Protein AF-A0A651H819-F1 (afdb_monomer)

pLDDT: mean 80.49, std 23.59, range [25.03, 98.69]

Radius of gyration: 35.38 Å; Cα contacts (8 Å, |Δi|>4): 614; chains: 1; bounding box: 103×75×100 Å

Nearest PDB structures (foldseek):
  8jbc-assembly1_A  TM=4.304E-01  e=4.171E-05  Thermus thermophilus HB8
  8t64-assembly2_D  TM=6.155E-01  e=6.155E-04  Nitrosococcus halophilus Nc 4
  8t64-assembly1_B  TM=6.131E-01  e=7.779E-04  Nitrosococcus halophilus Nc 4
  8t64-assembly2_C  TM=6.071E-01  e=2.230E-03  Nitrosococcus halophilus Nc 4
  7pax-assembly1_B-2  TM=3.203E-01  e=2.650E+00  Homo sapiens

Secondary structure (DSSP, 8-state):
--------------PPPPPP------------------------------------PPP----------PPPEEEEEEE--S-THHHHHHHHHHHTSSS----SEEEEEE-HHHHHHHHIIIIIS-HHHHHHHHHHHHH-S--TTT-B--SSTTTEEEPB-TTSSSB-S---SHHHHHHHHHHHHHHHHHHHT-TTEEEEEE--SS-HHHHHHHHHHHHHH--TT-EEEEEEE-TTGGG-TT--STT-SS-EE-TTT--EE-GGG--EEEEEPP---GGGTSHHHHTS----HHHHHHHHHHHHHHHHS---EEEEGGGTEEEETTEEE---HHHHHHHHHHHHHHHTT---BS-GGGS-TTHHHHHHHTT--SS---TTHHHHHTSPPPPHHHHHHHHHHHHHHHHHTT--HHHHHHHS-BTTBBS----GGGEEE--PPP------

Mean predicted aligned error: 16.28 Å

Structure (mmCIF, N/CA/C/O backbone):
data_AF-A0A651H819-F1
#
_entry.id   AF-A0A651H819-F1
#
loop_
_atom_site.group_PDB
_atom_site.id
_atom_site.type_symbol
_atom_site.label_atom_id
_atom_site.label_alt_id
_atom_site.label_comp_id
_atom_site.label_asym_id
_atom_site.label_entity_id
_atom_site.label_seq_id
_atom_site.pdbx_PDB_ins_code
_atom_site.Cartn_x
_atom_site.Cartn_y
_atom_site.Cartn_z
_atom_site.occupancy
_atom_site.B_iso_or_equiv
_atom_site.auth_seq_id
_atom_site.auth_comp_id
_atom_site.auth_asym_id
_atom_site.auth_atom_id
_atom_site.pdbx_PDB_model_num
ATOM 1 N N . MET A 1 1 ? 33.967 -21.680 17.454 1.00 32.38 1 MET A N 1
ATOM 2 C CA . MET A 1 1 ? 34.290 -23.112 17.617 1.00 32.38 1 MET A CA 1
ATOM 3 C C . MET A 1 1 ? 33.078 -23.915 17.181 1.00 32.38 1 MET A C 1
ATOM 5 O O . MET A 1 1 ? 32.036 -23.817 17.808 1.00 32.38 1 MET A O 1
ATOM 9 N N . LEU A 1 2 ? 33.221 -24.589 16.043 1.00 28.38 2 LEU A N 1
ATOM 10 C CA . LEU A 1 2 ? 32.326 -25.610 15.483 1.00 28.38 2 LEU A CA 1
ATOM 11 C C . LEU A 1 2 ? 32.526 -26.946 16.260 1.00 28.38 2 LEU A C 1
ATOM 13 O O . LEU A 1 2 ? 33.544 -27.033 16.953 1.00 28.38 2 LEU A O 1
ATOM 17 N N . PRO A 1 3 ? 31.654 -27.980 16.151 1.00 41.12 3 PRO A N 1
ATOM 18 C CA . PRO A 1 3 ? 31.474 -28.672 14.872 1.00 41.12 3 PRO A CA 1
ATOM 19 C C . PRO A 1 3 ? 30.074 -29.179 14.481 1.00 41.12 3 PRO A C 1
ATOM 21 O O . PRO A 1 3 ? 29.182 -29.421 15.288 1.00 41.12 3 PRO A O 1
ATOM 24 N N . LEU A 1 4 ? 29.990 -29.345 13.158 1.00 30.11 4 LEU A N 1
ATOM 25 C CA . LEU A 1 4 ? 29.010 -30.018 12.311 1.00 30.11 4 LEU A CA 1
ATOM 26 C C . LEU A 1 4 ? 28.945 -31.528 12.568 1.00 30.11 4 LEU A C 1
ATOM 28 O O . LEU A 1 4 ? 29.980 -32.144 12.811 1.00 30.11 4 LEU A O 1
ATOM 32 N N . LEU A 1 5 ? 27.783 -32.130 12.300 1.00 29.59 5 LEU A N 1
ATOM 33 C CA . LEU A 1 5 ? 27.678 -33.508 11.814 1.00 29.59 5 LEU A CA 1
ATOM 34 C C . LEU A 1 5 ? 26.583 -33.597 10.738 1.00 29.59 5 LEU A C 1
ATOM 36 O O . LEU A 1 5 ? 25.398 -33.419 11.005 1.00 29.59 5 LEU A O 1
ATOM 40 N N . PHE A 1 6 ? 27.029 -33.863 9.510 1.00 29.06 6 PHE A N 1
ATOM 41 C CA . PHE A 1 6 ? 26.237 -34.335 8.375 1.00 29.06 6 PHE A CA 1
ATOM 42 C C . PHE A 1 6 ? 25.884 -35.819 8.565 1.00 29.06 6 PHE A C 1
ATOM 44 O O . PHE A 1 6 ? 26.721 -36.597 9.023 1.00 29.06 6 PHE A O 1
ATOM 51 N N . SER A 1 7 ? 24.712 -36.248 8.090 1.00 29.41 7 SER A N 1
ATOM 52 C CA . SER A 1 7 ? 24.528 -37.628 7.628 1.00 29.41 7 SER A CA 1
ATOM 53 C C . SER A 1 7 ? 23.509 -37.691 6.492 1.00 29.41 7 SER A C 1
ATOM 55 O O . SER A 1 7 ? 22.324 -37.427 6.666 1.00 29.41 7 SER A O 1
ATOM 57 N N . SER A 1 8 ? 24.022 -38.028 5.314 1.00 28.53 8 SER A N 1
ATOM 58 C CA . SER A 1 8 ? 23.305 -38.453 4.120 1.00 28.53 8 SER A CA 1
ATOM 59 C C . SER A 1 8 ? 22.907 -39.926 4.234 1.00 28.53 8 SER A C 1
ATOM 61 O O . SER A 1 8 ? 23.765 -40.750 4.561 1.00 28.53 8 SER A O 1
ATOM 63 N N . ARG A 1 9 ? 21.689 -40.294 3.825 1.00 31.80 9 ARG A N 1
ATOM 64 C CA . ARG A 1 9 ? 21.447 -41.594 3.186 1.00 31.80 9 ARG A CA 1
ATOM 65 C C . ARG A 1 9 ? 20.216 -41.555 2.291 1.00 31.80 9 ARG A C 1
ATOM 67 O O . ARG A 1 9 ? 19.159 -41.063 2.661 1.00 31.80 9 ARG A O 1
ATOM 74 N N . ASP A 1 10 ? 20.456 -42.082 1.108 1.00 31.41 10 ASP A N 1
ATOM 75 C CA . ASP A 1 10 ? 19.617 -42.137 -0.071 1.00 31.41 10 ASP A CA 1
ATOM 76 C C . ASP A 1 10 ? 18.991 -43.543 -0.204 1.00 31.41 10 ASP A C 1
ATOM 78 O O . ASP A 1 10 ? 19.497 -44.497 0.397 1.00 31.41 10 ASP A O 1
ATOM 82 N N . ARG A 1 11 ? 17.997 -43.658 -1.098 1.00 31.48 11 ARG A N 1
ATOM 83 C CA . ARG A 1 11 ? 17.304 -44.858 -1.639 1.00 31.48 11 ARG A CA 1
ATOM 84 C C . ARG A 1 11 ? 15.970 -45.283 -1.010 1.00 31.48 11 ARG A C 1
ATOM 86 O O . ARG A 1 11 ? 15.906 -45.796 0.102 1.00 31.48 11 ARG A O 1
ATOM 93 N N . GLY A 1 12 ? 14.937 -45.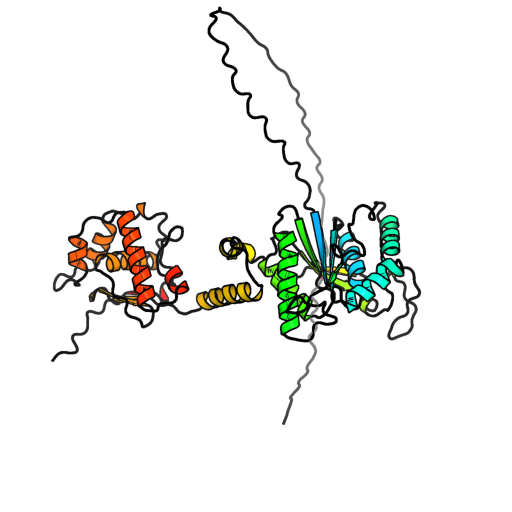261 -1.855 1.00 27.27 12 GLY A N 1
ATOM 94 C CA . GLY A 1 12 ? 13.690 -45.998 -1.649 1.00 27.27 12 GLY A CA 1
ATOM 95 C C . GLY A 1 12 ? 12.637 -45.718 -2.718 1.00 27.27 12 GLY A C 1
ATOM 96 O O . GLY A 1 12 ? 11.662 -45.031 -2.458 1.00 27.27 12 GLY A O 1
ATOM 97 N N . VAL A 1 13 ? 12.854 -46.236 -3.927 1.00 30.19 13 VAL A N 1
ATOM 98 C CA . VAL A 1 13 ? 11.908 -46.237 -5.055 1.00 30.19 13 VAL A CA 1
ATOM 99 C C . VAL A 1 13 ? 10.608 -46.950 -4.667 1.00 30.19 13 VAL A C 1
ATOM 101 O O . VAL A 1 13 ? 10.646 -48.084 -4.195 1.00 30.19 13 VAL A O 1
ATOM 104 N N . THR A 1 14 ? 9.446 -46.353 -4.943 1.00 31.27 14 THR A N 1
ATOM 105 C CA . THR A 1 14 ? 8.200 -47.118 -5.117 1.00 31.27 14 THR A CA 1
ATOM 106 C C . THR A 1 14 ? 7.342 -46.462 -6.195 1.00 31.27 14 THR A C 1
ATOM 108 O O . THR A 1 14 ? 6.811 -45.368 -6.027 1.00 31.27 14 THR A O 1
ATOM 111 N N . GLN A 1 15 ? 7.284 -47.130 -7.347 1.00 30.34 15 GLN A N 1
ATOM 112 C CA . GLN A 1 15 ? 6.434 -46.802 -8.487 1.00 30.34 15 GLN A CA 1
ATOM 113 C C . GLN A 1 15 ? 4.973 -47.141 -8.156 1.00 30.34 15 GLN A C 1
ATOM 115 O O . GLN A 1 15 ? 4.686 -48.249 -7.707 1.00 30.34 15 GLN A O 1
ATOM 120 N N . LEU A 1 16 ? 4.054 -46.210 -8.421 1.00 34.19 16 LEU A N 1
ATOM 121 C CA . LEU A 1 16 ? 2.607 -46.451 -8.447 1.00 34.19 16 LEU A CA 1
ATOM 122 C C . LEU A 1 16 ? 2.162 -46.696 -9.903 1.00 34.19 16 LEU A C 1
ATOM 124 O O . LEU A 1 16 ? 2.622 -45.968 -10.791 1.00 34.19 16 LEU A O 1
ATOM 128 N N . PRO A 1 17 ? 1.292 -47.683 -10.197 1.00 38.59 17 PRO A N 1
ATOM 129 C CA . PRO A 1 17 ? 0.867 -47.954 -11.564 1.00 38.59 17 PRO A CA 1
ATOM 130 C C . PRO A 1 17 ? -0.212 -46.973 -12.034 1.00 38.59 17 PRO A C 1
ATOM 132 O O . PRO A 1 17 ? -1.130 -46.612 -11.302 1.00 38.59 17 PRO A O 1
ATOM 135 N N . ARG A 1 18 ? -0.102 -46.599 -13.312 1.00 30.34 18 ARG A N 1
ATOM 136 C CA . ARG A 1 18 ? -1.139 -45.949 -14.118 1.00 30.34 18 ARG A CA 1
ATOM 137 C C . ARG A 1 18 ? -2.231 -46.962 -14.464 1.00 30.34 18 ARG A C 1
ATOM 139 O O . ARG A 1 18 ? -1.929 -47.947 -15.134 1.00 30.34 18 ARG A O 1
ATOM 146 N N . GLU A 1 19 ? -3.483 -46.660 -14.142 1.00 29.97 19 GLU A N 1
ATOM 147 C CA . GLU A 1 19 ? -4.634 -47.295 -14.788 1.00 29.97 19 GLU A CA 1
ATOM 148 C C . GLU A 1 19 ? -5.185 -46.397 -15.901 1.00 29.97 19 GLU A C 1
ATOM 150 O O . GLU A 1 19 ? -5.388 -45.193 -15.741 1.00 29.97 19 GLU A O 1
ATOM 155 N N . ARG A 1 20 ? -5.356 -47.012 -17.074 1.00 29.83 20 ARG A N 1
ATOM 156 C CA . ARG A 1 20 ? -5.973 -46.451 -18.272 1.00 29.83 20 ARG A CA 1
ATOM 157 C C . ARG A 1 20 ? -7.438 -46.869 -18.321 1.00 29.83 20 ARG A C 1
ATOM 159 O O . ARG A 1 20 ? -7.719 -48.055 -18.211 1.00 29.83 20 ARG A O 1
ATOM 166 N N . GLY A 1 21 ? -8.276 -45.918 -18.725 1.00 26.80 21 GLY A N 1
ATOM 167 C CA . GLY A 1 21 ? -9.415 -46.152 -19.611 1.00 26.80 21 GLY A CA 1
ATOM 168 C C . GLY A 1 21 ? -10.717 -46.568 -18.934 1.00 26.80 21 GLY A C 1
ATOM 169 O O . GLY A 1 21 ? -10.765 -47.551 -18.214 1.00 26.80 21 GLY A O 1
ATOM 170 N N . VAL A 1 22 ? -11.787 -45.832 -19.236 1.00 31.19 22 VAL A N 1
ATOM 171 C CA . VAL A 1 22 ? -12.949 -46.301 -20.013 1.00 31.19 22 VAL A CA 1
ATOM 172 C C . VAL A 1 22 ? -13.935 -45.124 -20.108 1.00 31.19 22 VAL A C 1
ATOM 174 O O . VAL A 1 22 ? -14.414 -44.615 -19.100 1.00 31.19 22 VAL A O 1
ATOM 177 N N . ALA A 1 23 ? -14.230 -44.692 -21.335 1.00 31.88 23 ALA A N 1
ATOM 178 C CA . ALA A 1 23 ? -15.478 -44.016 -21.691 1.00 31.88 23 ALA A CA 1
ATOM 179 C C . ALA A 1 23 ? -16.391 -45.058 -22.360 1.00 31.88 23 ALA A C 1
ATOM 181 O O . ALA A 1 23 ? -15.873 -46.001 -22.969 1.00 31.88 23 ALA A O 1
ATOM 182 N N . PRO A 1 24 ? -17.723 -44.894 -22.298 1.00 42.09 24 PRO A N 1
ATOM 183 C CA . PRO A 1 24 ? -18.402 -44.601 -23.563 1.00 42.09 24 PRO A CA 1
ATOM 184 C C . PRO A 1 24 ? -19.625 -43.659 -23.476 1.00 42.09 24 PRO A C 1
ATOM 186 O O . PRO A 1 24 ? -20.383 -43.652 -22.515 1.00 42.09 24 PRO A O 1
ATOM 189 N N . HIS A 1 25 ? -19.776 -42.891 -24.561 1.00 30.50 25 HIS A N 1
ATOM 190 C CA . HIS A 1 25 ? -20.984 -42.466 -25.292 1.00 30.50 25 HIS A CA 1
ATOM 191 C C . HIS A 1 25 ? -22.391 -42.493 -24.653 1.00 30.50 25 HIS A C 1
ATOM 193 O O . HIS A 1 25 ? -22.913 -43.559 -24.355 1.00 30.50 25 HIS A O 1
ATOM 199 N N . SER A 1 26 ? -23.083 -41.343 -24.737 1.00 29.62 26 SER A N 1
ATOM 200 C CA . SER A 1 26 ? -24.370 -41.139 -25.462 1.00 29.62 26 SER A CA 1
ATOM 201 C C . SER A 1 26 ? -24.795 -39.660 -25.320 1.00 29.62 26 SER A C 1
ATOM 203 O O . SER A 1 26 ? -24.967 -39.188 -24.205 1.00 29.62 26 SER A O 1
ATOM 205 N N . SER A 1 27 ? -24.743 -38.817 -26.361 1.00 27.77 27 SER A N 1
ATOM 206 C CA . SER A 1 27 ? -25.831 -38.564 -27.334 1.00 27.77 27 SER A CA 1
ATOM 207 C C . SER A 1 27 ? -27.167 -38.190 -26.682 1.00 27.77 27 SER A C 1
ATOM 209 O O . SER A 1 27 ? -27.796 -39.078 -26.136 1.00 27.77 27 SER A O 1
ATOM 211 N N . PHE A 1 28 ? -27.591 -36.921 -26.768 1.00 26.47 28 PHE A N 1
ATOM 212 C CA . PHE A 1 28 ? -28.952 -36.482 -27.142 1.00 26.47 28 PHE A CA 1
ATOM 213 C C . PHE A 1 28 ? -29.019 -34.940 -27.151 1.00 26.47 28 PHE A C 1
ATOM 215 O O . PHE A 1 28 ? -28.706 -34.281 -26.164 1.00 26.47 28 PHE A O 1
ATOM 222 N N . GLU A 1 29 ? -29.408 -34.386 -28.298 1.00 32.56 29 GLU A N 1
ATOM 223 C CA . GLU A 1 29 ? -29.641 -32.958 -28.569 1.00 32.56 29 GLU A CA 1
ATOM 224 C C . GLU A 1 29 ? -31.179 -32.694 -28.678 1.00 32.56 29 GLU A C 1
ATOM 226 O O . GLU A 1 29 ? -31.954 -33.626 -28.445 1.00 32.56 29 GLU A O 1
ATOM 231 N N . PRO A 1 30 ? -31.689 -31.467 -28.925 1.00 38.88 30 PRO A N 1
ATOM 232 C CA . PRO A 1 30 ? -32.539 -30.741 -27.982 1.00 38.88 30 PRO A CA 1
ATOM 233 C C . PRO A 1 30 ? -34.008 -30.578 -28.429 1.00 38.88 30 PRO A C 1
ATOM 235 O O . PRO A 1 30 ? -34.351 -30.703 -29.603 1.00 38.88 30 PRO A O 1
ATOM 238 N N . PHE A 1 31 ? -34.888 -30.200 -27.494 1.00 27.78 31 PHE A N 1
ATOM 239 C CA . PHE A 1 31 ? -36.267 -29.793 -27.796 1.00 27.78 31 PHE A CA 1
ATOM 240 C C . PHE A 1 31 ? -36.420 -28.267 -27.801 1.00 27.78 31 PHE A C 1
ATOM 242 O O . PHE A 1 31 ? -36.298 -27.600 -26.775 1.00 27.78 31 PHE A O 1
ATOM 249 N N . SER A 1 32 ? -36.748 -27.726 -28.975 1.00 27.88 32 SER A N 1
ATOM 250 C CA . SER A 1 32 ? -37.273 -26.374 -29.170 1.00 27.88 32 SER A CA 1
ATOM 251 C C . SER A 1 32 ? -38.791 -26.343 -28.963 1.00 27.88 32 SER A C 1
ATOM 253 O O . SER A 1 32 ? -39.485 -27.223 -29.474 1.00 27.88 32 SER A O 1
ATOM 255 N N . SER A 1 33 ? -39.341 -25.280 -28.369 1.00 28.80 33 SER A N 1
ATOM 256 C CA . SER A 1 33 ? -40.732 -24.901 -28.647 1.00 28.80 33 SER A CA 1
ATOM 257 C C . SER A 1 33 ? -40.937 -23.387 -28.622 1.00 28.80 33 SER A C 1
ATOM 259 O O . SER A 1 33 ? -40.894 -22.732 -27.583 1.00 28.80 33 SER A O 1
ATOM 261 N N . THR A 1 34 ? -41.202 -22.850 -29.805 1.00 30.03 34 THR A N 1
ATOM 262 C CA . THR A 1 34 ? -41.822 -21.553 -30.075 1.00 30.03 34 THR A CA 1
ATOM 263 C C . THR A 1 34 ? -43.312 -21.555 -29.726 1.00 30.03 34 THR A C 1
ATOM 265 O O . THR A 1 34 ? -44.004 -22.506 -30.080 1.00 30.03 34 THR A O 1
ATOM 268 N N . ALA A 1 35 ? -43.852 -20.445 -29.209 1.00 31.00 35 ALA A N 1
ATOM 269 C CA . ALA A 1 35 ? -45.269 -20.101 -29.384 1.00 31.00 35 ALA A CA 1
ATOM 270 C C . ALA A 1 35 ? -45.510 -18.586 -29.279 1.00 31.00 35 ALA A C 1
ATOM 272 O O . ALA A 1 35 ? -44.967 -17.889 -28.427 1.00 31.00 35 ALA A O 1
ATOM 273 N N . ARG A 1 36 ? -46.323 -18.090 -30.214 1.00 28.81 36 ARG A N 1
ATOM 274 C CA . ARG A 1 36 ? -46.641 -16.691 -30.516 1.00 28.81 36 ARG A CA 1
ATOM 275 C C . ARG A 1 36 ? -47.855 -16.176 -29.725 1.00 28.81 36 ARG A C 1
ATOM 277 O O . ARG A 1 36 ? -48.807 -16.905 -29.489 1.00 28.81 36 ARG A O 1
ATOM 284 N N . ARG A 1 37 ? -47.817 -14.859 -29.474 1.00 29.39 37 ARG A N 1
ATOM 285 C CA . ARG A 1 37 ? -48.894 -13.836 -29.417 1.00 29.39 37 ARG A CA 1
ATOM 286 C C . ARG A 1 37 ? -50.332 -14.269 -29.774 1.00 29.39 37 ARG A C 1
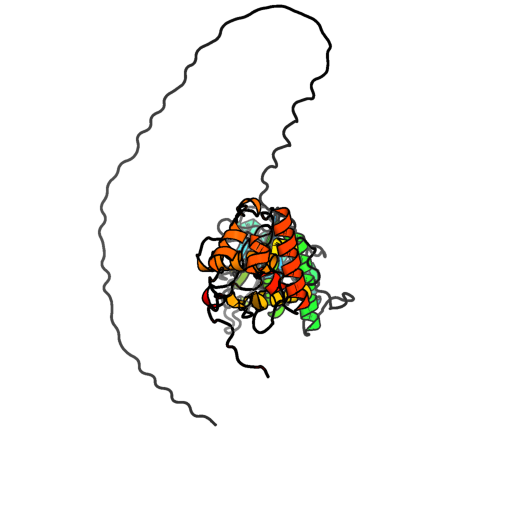ATOM 288 O O . ARG A 1 37 ? -50.524 -14.835 -30.846 1.00 29.39 37 ARG A O 1
ATOM 295 N N . ARG A 1 38 ? -51.327 -13.682 -29.077 1.00 30.48 38 ARG A N 1
ATOM 296 C CA . ARG A 1 38 ? -52.287 -12.677 -29.623 1.00 30.48 38 ARG A CA 1
ATOM 297 C C . ARG A 1 38 ? -53.203 -12.036 -28.533 1.00 30.48 38 ARG A C 1
ATOM 299 O O . ARG A 1 38 ? -53.246 -12.562 -27.429 1.00 30.48 38 ARG A O 1
ATOM 306 N N . PRO A 1 39 ? -53.867 -10.886 -28.822 1.00 52.97 39 PRO A N 1
ATOM 307 C CA . PRO A 1 39 ? -54.363 -9.885 -27.852 1.00 52.97 39 PRO A CA 1
ATOM 308 C C . PRO A 1 39 ? -55.905 -9.733 -27.814 1.00 52.97 39 PRO A C 1
ATOM 310 O O . PRO A 1 39 ? -56.582 -10.344 -28.638 1.00 52.97 39 PRO A O 1
ATOM 313 N N . ARG A 1 40 ? -56.457 -8.844 -26.955 1.00 27.25 40 ARG A N 1
ATOM 314 C CA . ARG A 1 40 ? -57.815 -8.256 -27.122 1.00 27.25 40 ARG A CA 1
ATOM 315 C C . ARG A 1 40 ? -58.092 -6.952 -26.321 1.00 27.25 40 ARG A C 1
ATOM 317 O O . ARG A 1 40 ? -58.134 -6.948 -25.101 1.00 27.25 40 ARG A O 1
ATOM 324 N N . THR A 1 41 ? -58.219 -5.861 -27.085 1.00 27.22 41 THR A N 1
ATOM 325 C CA . THR A 1 41 ? -59.176 -4.716 -27.109 1.00 27.22 41 THR A CA 1
ATOM 326 C C . THR A 1 41 ? -60.141 -4.346 -25.949 1.00 27.22 41 THR A C 1
ATOM 328 O O . THR A 1 41 ? -61.019 -5.131 -25.614 1.00 27.22 41 THR A O 1
ATOM 331 N N . SER A 1 42 ? -60.032 -3.069 -25.514 1.00 28.89 42 SER A N 1
ATOM 332 C CA . SER A 1 42 ? -61.009 -1.933 -25.411 1.00 28.89 42 SER A CA 1
ATOM 333 C C . SER A 1 42 ? -62.438 -2.072 -24.842 1.00 28.89 42 SER A C 1
ATOM 335 O O . SER A 1 42 ? -63.147 -2.970 -25.281 1.00 28.89 42 SER A O 1
ATOM 337 N N . ILE A 1 43 ? -62.923 -1.039 -24.102 1.00 30.08 43 ILE A N 1
ATOM 338 C CA . ILE A 1 43 ? -64.062 -0.129 -24.468 1.00 30.08 43 ILE A CA 1
ATOM 339 C C . ILE A 1 43 ? -64.510 0.855 -23.334 1.00 30.08 43 ILE A C 1
ATOM 341 O O . ILE A 1 43 ? -64.629 0.446 -22.188 1.00 30.08 43 ILE A O 1
ATOM 345 N N . CYS A 1 44 ? -64.820 2.110 -23.749 1.00 25.03 44 CYS A N 1
ATOM 346 C CA . CYS A 1 44 ? -65.734 3.183 -23.240 1.00 25.03 44 CYS A CA 1
ATOM 347 C C . CYS A 1 44 ? -65.580 3.858 -21.848 1.00 25.03 44 CYS A C 1
ATOM 349 O O . CYS A 1 44 ? -65.089 3.244 -20.918 1.00 25.03 44 CYS A O 1
ATOM 351 N N . SER A 1 45 ? -66.130 5.057 -21.549 1.00 27.08 45 SER A N 1
ATOM 352 C CA . SER A 1 45 ? -66.345 6.372 -22.218 1.00 27.08 45 SER A CA 1
ATOM 353 C C . SER A 1 45 ? -67.176 7.298 -21.277 1.00 27.08 45 SER A C 1
ATOM 355 O O . SER A 1 45 ? -68.045 6.770 -20.595 1.00 27.08 45 SER A O 1
ATOM 357 N N . HIS A 1 46 ? -66.994 8.632 -21.372 1.00 26.94 46 HIS A N 1
ATOM 358 C CA . HIS A 1 46 ? -67.878 9.768 -20.966 1.00 26.94 46 HIS A CA 1
ATOM 359 C C . HIS A 1 46 ? -68.097 10.128 -19.469 1.00 26.94 46 HIS A C 1
ATOM 361 O O . HIS A 1 46 ? -68.664 9.337 -18.729 1.00 26.94 46 HIS A O 1
ATOM 367 N N . PHE A 1 47 ? -67.766 11.369 -19.045 1.00 28.28 47 PHE A N 1
ATOM 368 C CA . PHE A 1 47 ? -68.701 12.520 -18.905 1.00 28.28 47 PHE A CA 1
ATOM 369 C C . PHE A 1 47 ? -68.017 13.799 -18.337 1.00 28.28 47 PHE A C 1
ATOM 371 O O . PHE A 1 47 ? -67.250 13.733 -17.385 1.00 28.28 47 PHE A O 1
ATOM 378 N N . GLU A 1 48 ? -68.343 14.929 -18.976 1.00 28.17 48 GLU A N 1
ATOM 379 C CA 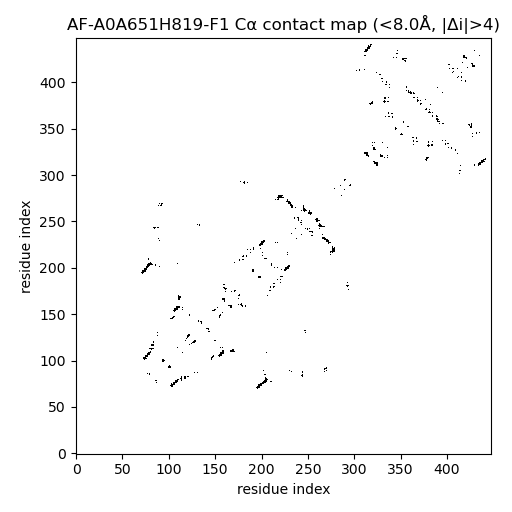. GLU A 1 48 ? -68.463 16.343 -18.549 1.00 28.17 48 GLU A CA 1
ATOM 380 C C . GLU A 1 48 ? -67.447 17.151 -17.712 1.00 28.17 48 GLU A C 1
ATOM 382 O O . GLU A 1 48 ? -66.681 16.708 -16.867 1.00 28.17 48 GLU A O 1
ATOM 387 N N . SER A 1 49 ? -67.515 18.443 -18.034 1.00 28.80 49 SER A N 1
ATOM 388 C CA . SER A 1 49 ? -66.647 19.574 -17.753 1.00 28.80 49 SER A CA 1
ATOM 389 C C . SER A 1 49 ? -66.951 20.324 -16.453 1.00 28.80 49 SER A C 1
ATOM 391 O O . SER A 1 49 ? -68.096 20.695 -16.209 1.00 28.80 49 SER A O 1
ATOM 393 N N . ALA A 1 50 ? -65.901 20.747 -15.745 1.00 30.81 50 ALA A N 1
ATOM 394 C CA . ALA A 1 50 ? -65.914 21.945 -14.904 1.00 30.81 50 ALA A CA 1
ATOM 395 C C . ALA A 1 50 ? -64.529 22.621 -14.944 1.00 30.81 50 ALA A C 1
ATOM 397 O O . ALA A 1 50 ? -63.507 22.003 -14.653 1.00 30.81 50 ALA A O 1
ATOM 398 N N . ARG A 1 51 ? -64.488 23.893 -15.359 1.00 31.78 51 ARG A N 1
ATOM 399 C CA . ARG A 1 51 ? -63.285 24.743 -15.392 1.00 31.78 51 ARG A CA 1
ATOM 400 C C . ARG A 1 51 ? -62.959 25.240 -13.986 1.00 31.78 51 ARG A C 1
ATOM 402 O O . ARG A 1 51 ? -63.732 26.041 -13.474 1.00 31.78 51 ARG A O 1
ATOM 409 N N . VAL A 1 52 ? -61.798 24.891 -13.426 1.00 28.75 52 VAL A N 1
ATOM 410 C CA . VAL A 1 52 ? -61.210 25.590 -12.266 1.00 28.75 52 VAL A CA 1
ATOM 411 C C . VAL A 1 52 ? -59.672 25.498 -12.332 1.00 28.75 52 VAL A C 1
ATOM 413 O O . VAL A 1 52 ? -59.114 24.412 -12.285 1.00 28.75 52 VAL A O 1
ATOM 416 N N . PHE A 1 53 ? -59.027 26.661 -12.481 1.00 27.66 53 PHE A N 1
ATOM 417 C CA . PHE A 1 53 ? -57.615 27.005 -12.228 1.00 27.66 53 PHE A CA 1
ATOM 418 C C . PHE A 1 53 ? -56.490 26.067 -12.723 1.00 27.66 53 PHE A C 1
ATOM 420 O O . PHE A 1 53 ? -56.150 25.056 -12.118 1.00 27.66 53 PHE A O 1
ATOM 427 N N . SER A 1 54 ? -55.792 26.519 -13.772 1.00 28.05 54 SER A N 1
ATOM 428 C CA . SER A 1 54 ? -54.484 26.000 -14.189 1.00 28.05 54 SER A CA 1
ATOM 429 C C . SER A 1 54 ? -53.408 26.349 -13.153 1.00 28.05 54 SER A C 1
ATOM 431 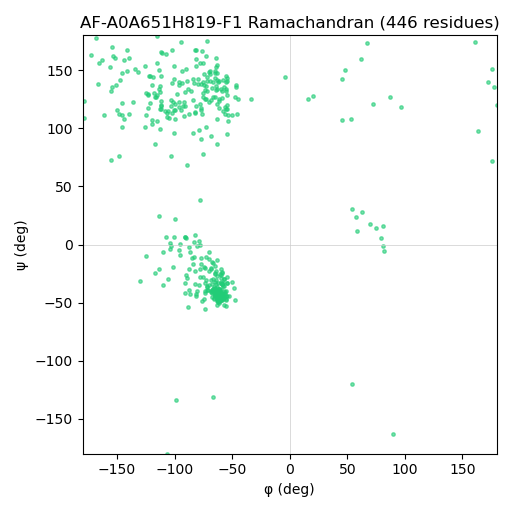O O . SER A 1 54 ? -52.789 27.409 -13.229 1.00 28.05 54 SER A O 1
ATOM 433 N N . PHE A 1 55 ? -53.150 25.437 -12.218 1.00 29.78 55 PHE A N 1
ATOM 434 C CA . PHE A 1 55 ? -51.858 25.332 -11.544 1.00 29.78 55 PHE A CA 1
ATOM 435 C C . PHE A 1 55 ? -51.021 24.291 -12.288 1.00 29.78 55 PHE A C 1
ATOM 437 O O . PHE A 1 55 ? -51.389 23.119 -12.367 1.00 29.78 55 PHE A O 1
ATOM 444 N N . ALA A 1 56 ? -49.908 24.731 -12.874 1.00 33.19 56 ALA A N 1
ATOM 445 C CA . ALA A 1 56 ? -48.941 23.850 -13.506 1.00 33.19 56 ALA A CA 1
ATOM 446 C C . ALA A 1 56 ? -48.428 22.835 -12.473 1.00 33.19 56 ALA A C 1
ATOM 448 O O . ALA A 1 56 ? -47.784 23.206 -11.492 1.00 33.19 56 ALA A O 1
ATOM 449 N N . MET A 1 57 ? -48.724 21.553 -12.689 1.00 31.95 57 MET A N 1
ATOM 450 C CA . MET A 1 57 ? -48.088 20.485 -11.927 1.00 31.95 57 MET A CA 1
ATOM 451 C C . MET A 1 57 ? -46.584 20.497 -12.231 1.00 31.95 57 MET A C 1
ATOM 453 O O . MET A 1 57 ? -46.214 20.574 -13.408 1.00 31.95 57 MET A O 1
ATOM 457 N N . PRO A 1 58 ? -45.704 20.404 -11.219 1.00 36.28 58 PRO A N 1
ATOM 458 C CA . PRO A 1 58 ? -44.281 20.265 -11.465 1.00 36.28 58 PRO A CA 1
ATOM 459 C C . PRO A 1 58 ? -44.054 19.005 -12.299 1.00 36.28 58 PRO A C 1
ATOM 461 O O . PRO A 1 58 ? -44.518 17.912 -11.965 1.00 36.28 58 PRO A O 1
ATOM 464 N N . SER A 1 59 ? -43.358 19.181 -13.420 1.00 35.59 59 SER A N 1
ATOM 465 C CA . SER A 1 59 ? -42.899 18.093 -14.270 1.00 35.59 59 SER A CA 1
ATOM 466 C C . SER A 1 59 ? -42.245 17.018 -13.407 1.00 35.59 59 SER A C 1
ATOM 468 O O . SER A 1 59 ? -41.332 17.319 -12.634 1.00 35.59 59 SER A O 1
ATOM 470 N N . LYS A 1 60 ? -42.715 15.776 -13.567 1.00 34.50 60 LYS A N 1
ATOM 471 C CA . LYS A 1 60 ? -42.080 14.544 -13.080 1.00 34.50 60 LYS A CA 1
ATOM 472 C C . LYS A 1 60 ? -40.555 14.726 -13.133 1.00 34.50 60 LYS A C 1
ATOM 474 O O . LYS A 1 60 ? -40.074 15.091 -14.212 1.00 34.50 60 LYS A O 1
ATOM 479 N N . PRO A 1 61 ? -39.797 14.533 -12.035 1.00 34.72 61 PRO A N 1
ATOM 480 C CA . PRO A 1 61 ? -38.356 14.714 -12.079 1.00 34.72 61 PRO A CA 1
ATOM 481 C C . PRO A 1 61 ? -37.819 13.824 -13.192 1.00 34.72 61 PRO A C 1
ATOM 483 O O . PRO A 1 61 ? -37.999 12.604 -13.185 1.00 34.72 61 PRO A O 1
ATOM 486 N N . ARG A 1 62 ? -37.248 14.476 -14.205 1.00 32.25 62 ARG A N 1
ATOM 487 C CA . ARG A 1 62 ? -36.540 13.833 -15.301 1.00 32.25 62 ARG A CA 1
ATOM 488 C C . ARG A 1 62 ? -35.501 12.948 -14.632 1.00 32.25 62 ARG A C 1
ATOM 490 O O . ARG A 1 62 ? -34.619 13.472 -13.954 1.00 32.25 62 ARG A O 1
ATOM 497 N N . ALA A 1 63 ? -35.688 11.631 -14.736 1.00 36.09 63 ALA A N 1
ATOM 498 C CA . ALA A 1 63 ? -34.757 10.658 -14.191 1.00 36.09 63 ALA A CA 1
ATOM 499 C C . ALA A 1 63 ? -33.347 11.109 -14.574 1.00 36.09 63 ALA A C 1
ATOM 501 O O . ALA A 1 63 ? -33.095 11.415 -15.747 1.00 36.09 63 ALA A O 1
ATOM 502 N N . ALA A 1 64 ? -32.490 11.253 -13.560 1.00 36.75 64 ALA A N 1
ATOM 503 C CA . ALA A 1 64 ? -31.096 11.601 -13.752 1.00 36.75 64 ALA A CA 1
ATOM 504 C C . ALA A 1 64 ? -30.537 10.702 -14.864 1.00 36.75 64 ALA A C 1
ATOM 506 O O . ALA A 1 64 ? -30.867 9.511 -14.884 1.00 36.75 64 ALA A O 1
ATOM 507 N N . PRO A 1 65 ? -29.774 11.254 -15.823 1.00 37.12 65 PRO A N 1
ATOM 508 C CA . PRO A 1 65 ? -29.251 10.459 -16.918 1.00 37.12 65 PRO A CA 1
ATOM 509 C C . PRO A 1 65 ? -28.498 9.284 -16.306 1.00 37.12 65 PRO A C 1
ATOM 511 O O . PRO A 1 65 ? -27.589 9.485 -15.504 1.00 37.12 65 PRO A O 1
ATOM 514 N N . HIS A 1 66 ? -28.945 8.070 -16.630 1.00 38.28 66 HIS A N 1
ATOM 515 C CA . HIS A 1 66 ? -28.286 6.836 -16.242 1.00 38.28 66 HIS A CA 1
ATOM 516 C C . HIS A 1 66 ? -26.786 6.998 -16.510 1.00 38.28 66 HIS A C 1
ATOM 518 O O . HIS A 1 66 ? -26.381 7.157 -17.665 1.00 38.28 66 HIS A O 1
ATOM 524 N N . LEU A 1 67 ? -25.985 7.030 -15.440 1.00 42.09 67 LEU A N 1
ATOM 525 C CA . LEU A 1 67 ? -24.534 6.920 -15.515 1.00 42.09 67 LEU A CA 1
ATOM 526 C C . LEU A 1 67 ? -24.264 5.645 -16.309 1.00 42.09 67 LEU A C 1
ATOM 528 O O . LEU A 1 67 ? -24.529 4.542 -15.836 1.00 42.09 67 LEU A O 1
ATOM 532 N N . ARG A 1 68 ? -23.828 5.795 -17.561 1.00 40.12 68 ARG A N 1
ATOM 533 C CA . ARG A 1 68 ? -23.250 4.677 -18.300 1.00 40.12 68 ARG A CA 1
ATOM 534 C C . ARG A 1 68 ? -22.096 4.186 -17.430 1.00 40.12 68 ARG A C 1
ATOM 536 O O . ARG A 1 68 ? -21.201 4.983 -17.162 1.00 40.12 68 ARG A O 1
ATOM 543 N N . ASN A 1 69 ? -22.155 2.936 -16.969 1.00 45.72 69 ASN A N 1
ATOM 544 C CA . ASN A 1 69 ? -21.015 2.249 -16.369 1.00 45.72 69 ASN A CA 1
ATOM 545 C C . ASN A 1 69 ? -19.870 2.324 -17.385 1.00 45.72 69 ASN A C 1
ATOM 547 O O . ASN A 1 69 ? -19.846 1.551 -18.340 1.00 45.72 69 ASN A O 1
ATOM 551 N N . ARG A 1 70 ? -18.988 3.314 -17.247 1.00 61.56 70 ARG A N 1
ATOM 552 C CA . ARG A 1 70 ? -17.687 3.273 -17.899 1.00 61.56 70 ARG A CA 1
ATOM 553 C C . ARG A 1 70 ? -16.865 2.274 -17.101 1.00 61.56 70 ARG A C 1
ATOM 555 O O . ARG A 1 70 ? -16.967 2.245 -15.874 1.00 61.56 70 ARG A O 1
ATOM 562 N N . GLU A 1 71 ? -16.119 1.428 -17.797 1.00 79.50 71 GLU A N 1
ATOM 563 C CA . GLU A 1 71 ? -15.091 0.634 -17.137 1.00 79.50 71 GLU A CA 1
ATOM 564 C C . GLU A 1 71 ? -14.148 1.581 -16.377 1.00 79.50 71 GLU A C 1
ATOM 566 O O . GLU A 1 71 ? -13.950 2.722 -16.815 1.00 79.50 71 GLU A O 1
ATOM 571 N N . PRO A 1 72 ? -13.658 1.171 -15.196 1.00 90.00 72 PRO A N 1
ATOM 572 C CA . PRO A 1 72 ? -12.760 2.007 -14.419 1.00 90.00 72 PRO A CA 1
ATOM 573 C C . PRO A 1 72 ? -11.478 2.273 -15.214 1.00 90.00 72 PRO A C 1
ATOM 575 O O . PRO A 1 72 ? -10.954 1.365 -15.852 1.00 90.00 72 PRO A O 1
ATOM 578 N N . GLU A 1 73 ? -10.965 3.498 -15.132 1.00 95.44 73 GLU A N 1
ATOM 579 C CA . GLU A 1 73 ? -9.662 3.868 -15.692 1.00 95.44 73 GLU A CA 1
ATOM 580 C C . GLU A 1 73 ? -8.570 3.040 -14.999 1.00 95.44 73 GLU A C 1
ATOM 582 O O . GLU A 1 73 ? -8.449 3.067 -13.769 1.00 95.44 73 GLU A O 1
ATOM 587 N N . ASN A 1 74 ? -7.781 2.300 -15.772 1.00 97.44 74 ASN A N 1
ATOM 588 C CA . ASN A 1 74 ? -6.655 1.516 -15.289 1.00 97.44 74 ASN A CA 1
ATOM 589 C C . ASN A 1 74 ? -5.402 2.394 -15.256 1.00 97.44 74 ASN A C 1
ATOM 591 O O . ASN A 1 74 ? -4.853 2.776 -16.290 1.00 97.44 74 ASN A O 1
ATOM 595 N N . VAL A 1 75 ? -4.917 2.688 -14.051 1.00 98.38 75 VAL A N 1
ATOM 596 C CA . VAL A 1 75 ? -3.710 3.490 -13.844 1.00 98.38 75 VAL A CA 1
ATOM 597 C C . VAL A 1 75 ? -2.580 2.592 -13.354 1.00 98.38 75 VAL A C 1
ATOM 599 O O . VAL A 1 75 ? -2.631 2.065 -12.239 1.00 98.38 75 VAL A O 1
ATOM 602 N N . LEU A 1 76 ? -1.532 2.459 -14.168 1.00 98.62 76 LEU A N 1
ATOM 603 C CA . LEU A 1 76 ? -0.290 1.790 -13.792 1.00 98.62 76 LEU A CA 1
ATOM 604 C C . LEU A 1 76 ? 0.601 2.757 -13.004 1.00 98.62 76 LEU A C 1
ATOM 606 O O . LEU A 1 76 ? 1.116 3.729 -13.554 1.00 98.62 76 LEU A O 1
ATOM 610 N N . ILE A 1 77 ? 0.811 2.473 -11.720 1.00 98.56 77 ILE A N 1
ATOM 611 C CA . ILE A 1 77 ? 1.789 3.159 -10.873 1.00 98.56 77 ILE A CA 1
ATOM 612 C C . ILE A 1 77 ? 3.037 2.283 -10.785 1.00 98.56 77 ILE A C 1
ATOM 614 O O . ILE A 1 77 ? 3.012 1.247 -10.126 1.00 98.56 77 ILE A O 1
ATOM 618 N N . ALA A 1 78 ? 4.133 2.677 -11.427 1.00 98.44 78 ALA A N 1
ATOM 619 C CA . ALA A 1 78 ? 5.330 1.844 -11.530 1.00 98.44 78 ALA A CA 1
ATOM 620 C C . ALA A 1 78 ? 6.535 2.473 -10.829 1.00 98.44 78 ALA A C 1
ATOM 622 O O . ALA A 1 78 ? 6.921 3.604 -11.129 1.00 98.44 78 ALA A O 1
ATOM 623 N N . LEU A 1 79 ? 7.178 1.721 -9.933 1.00 98.31 79 LEU A N 1
ATOM 624 C CA . LEU A 1 79 ? 8.522 2.070 -9.481 1.00 98.31 79 LEU A CA 1
ATOM 625 C C . LEU A 1 79 ? 9.532 1.715 -10.568 1.00 98.31 79 LEU A C 1
ATOM 627 O O . LEU A 1 79 ? 9.588 0.570 -11.014 1.00 98.31 79 LEU A O 1
ATOM 631 N N . VAL A 1 80 ? 10.361 2.683 -10.957 1.00 97.88 80 VAL A N 1
ATOM 632 C CA . VAL A 1 80 ? 11.443 2.472 -11.928 1.00 97.88 80 VAL A CA 1
ATOM 633 C C . VAL A 1 80 ? 12.772 2.874 -11.304 1.00 97.88 80 VAL A C 1
ATOM 635 O O . VAL A 1 80 ? 12.905 3.952 -10.728 1.00 97.88 80 VAL A O 1
ATOM 638 N N . GLY A 1 81 ? 13.756 1.979 -11.392 1.00 95.31 81 GLY A N 1
ATOM 639 C CA . GLY A 1 81 ? 15.109 2.197 -10.883 1.00 95.31 81 GLY A CA 1
ATOM 640 C C . GLY A 1 81 ? 16.076 2.621 -11.982 1.00 95.31 81 GLY A C 1
ATOM 641 O O . GLY A 1 81 ? 15.768 3.473 -12.808 1.00 95.31 81 GLY A O 1
ATOM 642 N N . LEU A 1 82 ? 17.254 1.994 -11.991 1.00 95.75 82 LEU A N 1
ATOM 643 C CA . LEU A 1 82 ? 18.285 2.236 -13.005 1.00 95.75 82 LEU A CA 1
ATOM 644 C C . LEU A 1 82 ? 17.999 1.546 -14.346 1.00 95.75 82 LEU A C 1
ATOM 646 O O . LEU A 1 82 ? 18.604 1.919 -15.344 1.00 95.75 82 LEU A O 1
ATOM 650 N N . SER A 1 83 ? 17.099 0.559 -14.371 1.00 95.31 83 SER A N 1
ATOM 651 C CA . SER A 1 83 ? 16.662 -0.112 -15.596 1.00 95.31 83 SER A CA 1
ATOM 652 C C . SER A 1 83 ? 15.264 0.376 -15.978 1.00 95.31 83 SER A C 1
ATOM 654 O O . SER A 1 83 ? 14.308 0.041 -15.278 1.00 95.31 83 SER A O 1
ATOM 656 N N . PRO A 1 84 ? 15.114 1.168 -17.056 1.00 96.62 84 PRO A N 1
ATOM 657 C CA . PRO A 1 84 ? 13.803 1.543 -17.577 1.00 96.62 84 PRO A CA 1
ATOM 658 C C . PRO A 1 84 ? 13.030 0.365 -18.189 1.00 96.62 84 PRO A C 1
ATOM 660 O O . PRO A 1 84 ? 11.806 0.442 -18.261 1.00 96.62 84 PRO A O 1
ATOM 663 N N . ALA A 1 85 ? 13.718 -0.715 -18.585 1.00 96.94 85 ALA A N 1
ATOM 664 C CA . ALA A 1 85 ? 13.126 -1.900 -19.219 1.00 96.94 85 ALA A CA 1
ATOM 665 C C . ALA A 1 85 ? 11.986 -2.518 -18.398 1.00 96.94 85 ALA A C 1
ATOM 667 O O . ALA A 1 85 ? 10.972 -2.917 -18.961 1.00 96.94 85 ALA A O 1
ATOM 668 N N . VAL A 1 86 ? 12.068 -2.444 -17.065 1.00 96.62 86 VAL A N 1
ATOM 669 C CA . VAL A 1 86 ? 11.013 -2.941 -16.165 1.00 96.62 86 VAL A CA 1
ATOM 670 C C . VAL A 1 86 ? 9.630 -2.356 -16.464 1.00 96.62 86 VAL A C 1
ATOM 672 O O . VAL A 1 86 ? 8.619 -3.008 -16.198 1.00 96.62 86 VAL A O 1
ATOM 675 N N . LEU A 1 87 ? 9.551 -1.137 -17.019 1.00 98.00 87 LEU A N 1
ATOM 676 C CA . LEU A 1 87 ? 8.272 -0.540 -17.397 1.00 98.00 87 LEU A CA 1
ATOM 677 C C . LEU A 1 87 ? 7.697 -1.183 -18.662 1.00 98.00 87 LEU A C 1
ATOM 679 O O . LEU A 1 87 ? 6.516 -1.520 -18.675 1.00 98.00 87 LEU A O 1
ATOM 683 N N . THR A 1 88 ? 8.509 -1.360 -19.707 1.00 97.75 88 THR A N 1
ATOM 684 C CA . THR A 1 88 ? 8.075 -2.000 -20.959 1.00 97.75 88 THR A CA 1
ATOM 685 C C . THR A 1 88 ? 7.772 -3.476 -20.741 1.00 97.75 88 THR A C 1
ATOM 687 O O . THR A 1 88 ? 6.752 -3.946 -21.223 1.00 97.75 88 THR A O 1
ATOM 690 N N . GLU A 1 89 ? 8.560 -4.174 -19.923 1.00 97.88 89 GLU A N 1
ATOM 691 C CA . GLU A 1 89 ? 8.294 -5.554 -19.496 1.00 97.88 89 GLU A CA 1
ATOM 692 C C . GLU A 1 89 ? 6.950 -5.665 -18.759 1.00 97.88 89 GLU A C 1
ATOM 694 O O . GLU A 1 89 ? 6.136 -6.531 -19.074 1.00 97.88 89 GLU A O 1
ATOM 699 N N . THR A 1 90 ? 6.674 -4.756 -17.811 1.00 98.00 90 THR A N 1
ATOM 700 C CA . THR A 1 90 ? 5.397 -4.739 -17.074 1.00 98.00 90 THR A CA 1
ATOM 701 C C . THR A 1 90 ? 4.214 -4.506 -18.015 1.00 98.00 90 THR A C 1
ATOM 703 O O . THR A 1 90 ? 3.213 -5.211 -17.932 1.00 98.00 90 THR A O 1
ATOM 706 N N . VAL A 1 91 ? 4.310 -3.513 -18.907 1.00 97.06 91 VAL A N 1
ATOM 707 C CA . VAL A 1 91 ? 3.232 -3.199 -19.859 1.00 97.06 91 VAL A CA 1
ATOM 708 C C . VAL A 1 91 ? 3.039 -4.336 -20.860 1.00 97.06 91 VAL A C 1
ATOM 710 O O . VAL A 1 91 ? 1.902 -4.687 -21.151 1.00 97.06 91 VAL A O 1
ATOM 713 N N . PHE A 1 92 ? 4.127 -4.946 -21.335 1.00 96.62 92 PHE A N 1
ATOM 714 C CA . PHE A 1 92 ? 4.069 -6.118 -22.202 1.00 96.62 92 PHE A CA 1
ATOM 715 C C . PHE A 1 92 ? 3.298 -7.246 -21.514 1.00 96.62 92 PHE A C 1
ATOM 717 O O . PHE A 1 92 ? 2.319 -7.725 -22.071 1.00 96.62 92 PHE A O 1
ATOM 724 N N . ALA A 1 93 ? 3.662 -7.608 -20.281 1.00 96.81 93 ALA A N 1
ATOM 725 C CA . ALA A 1 93 ? 2.994 -8.682 -19.549 1.00 96.81 93 ALA A CA 1
ATOM 726 C C . ALA A 1 93 ? 1.496 -8.414 -19.316 1.00 96.81 93 ALA A C 1
ATOM 728 O O . ALA A 1 93 ? 0.692 -9.328 -19.459 1.00 96.81 93 ALA A O 1
ATOM 729 N N . LEU A 1 94 ? 1.109 -7.166 -19.015 1.00 96.00 94 LEU A N 1
ATOM 730 C CA . LEU A 1 94 ? -0.302 -6.774 -18.868 1.00 96.00 94 LEU A CA 1
ATOM 731 C C . LEU A 1 94 ? -1.107 -6.979 -20.162 1.00 96.00 94 LEU A C 1
ATOM 733 O O . LEU A 1 94 ? -2.259 -7.406 -20.119 1.00 96.00 94 LEU A O 1
ATOM 737 N N . LEU A 1 95 ? -0.498 -6.707 -21.316 1.00 93.81 95 LEU A N 1
ATOM 738 C CA . LEU A 1 95 ? -1.124 -6.907 -22.625 1.00 93.81 95 LEU A CA 1
ATOM 739 C C . LEU A 1 95 ? -1.228 -8.386 -23.023 1.00 93.81 95 LEU A C 1
ATOM 741 O O . LEU A 1 95 ? -2.048 -8.715 -23.874 1.00 93.81 95 LEU A O 1
ATOM 745 N N . GLN A 1 96 ? -0.430 -9.264 -22.410 1.00 92.69 96 GLN A N 1
ATOM 746 C CA . GLN A 1 96 ? -0.503 -10.716 -22.614 1.00 92.69 96 GLN A CA 1
ATOM 747 C C . GLN A 1 96 ? -1.506 -11.413 -21.675 1.00 92.69 96 GLN A C 1
ATOM 749 O O . GLN A 1 96 ? -1.675 -12.630 -21.761 1.00 92.69 96 GLN A O 1
ATOM 754 N N . GLU A 1 97 ? -2.160 -10.685 -20.763 1.00 93.44 97 GLU A N 1
ATOM 755 C CA . GLU A 1 97 ? -3.231 -11.247 -19.930 1.00 93.44 97 GLU A CA 1
ATOM 756 C C . GLU A 1 97 ? -4.442 -11.678 -20.784 1.00 93.44 97 GLU A C 1
ATOM 758 O O . GLU A 1 97 ? -4.624 -11.226 -21.913 1.00 93.44 97 GLU A O 1
ATOM 763 N N . ASP A 1 98 ? -5.295 -12.547 -20.233 1.00 90.50 98 ASP A N 1
ATOM 764 C CA . ASP A 1 98 ? -6.571 -12.939 -20.844 1.00 90.50 98 ASP A CA 1
ATOM 765 C C . ASP A 1 98 ? -7.738 -12.566 -19.903 1.00 90.50 98 ASP A C 1
ATOM 767 O O . ASP A 1 98 ? -7.941 -13.235 -18.881 1.00 90.50 98 ASP A O 1
ATOM 771 N N . PRO A 1 99 ? -8.498 -11.489 -20.190 1.00 91.38 99 PRO A N 1
ATOM 772 C CA . PRO A 1 99 ? -8.353 -10.590 -21.340 1.00 91.38 99 PRO A CA 1
ATOM 773 C C . PRO A 1 99 ? -7.154 -9.621 -21.208 1.00 91.38 99 PRO A C 1
ATOM 775 O O . PRO A 1 99 ? -6.788 -9.278 -20.080 1.00 91.38 99 PRO A O 1
ATOM 778 N N . PRO A 1 100 ? -6.609 -9.100 -22.330 1.00 91.75 100 PRO A N 1
ATOM 779 C CA . PRO A 1 100 ? -5.529 -8.115 -22.311 1.00 91.75 100 PRO A CA 1
ATOM 780 C C . PRO A 1 100 ? -5.887 -6.863 -21.513 1.00 91.75 100 PRO A C 1
ATOM 782 O O . PRO A 1 100 ? -6.964 -6.286 -21.694 1.00 91.75 100 PRO A O 1
ATOM 785 N N . LEU A 1 101 ? -4.960 -6.396 -20.676 1.00 93.44 101 LEU A N 1
ATOM 786 C CA . LEU A 1 101 ? -5.120 -5.167 -19.908 1.00 93.44 101 LEU A CA 1
ATOM 787 C C . LEU A 1 101 ? -4.235 -4.061 -20.489 1.00 93.44 101 LEU A C 1
ATOM 789 O O . LEU A 1 101 ? -3.017 -4.062 -20.327 1.00 93.44 101 LEU A O 1
ATOM 793 N N . VAL A 1 102 ? -4.864 -3.058 -21.106 1.00 93.38 102 VAL A N 1
ATOM 794 C CA . VAL A 1 102 ? -4.192 -1.828 -21.553 1.00 93.38 102 VAL A CA 1
ATOM 795 C C . VAL A 1 102 ? -4.299 -0.767 -20.447 1.00 93.38 102 VAL A C 1
ATOM 797 O O . VAL A 1 102 ? -5.416 -0.389 -20.087 1.00 93.38 102 VAL A O 1
ATOM 800 N N . PRO A 1 103 ? -3.187 -0.260 -19.883 1.00 95.94 103 PRO A N 1
ATOM 801 C CA . PRO A 1 103 ? -3.246 0.866 -18.956 1.00 95.94 103 PRO A CA 1
ATOM 802 C C . PRO A 1 103 ? -3.670 2.148 -19.680 1.00 95.94 103 PRO A C 1
ATOM 804 O O . PRO A 1 103 ? -2.990 2.588 -20.603 1.00 95.94 103 PRO A O 1
ATOM 807 N N . ASP A 1 104 ? -4.728 2.809 -19.217 1.00 96.69 104 ASP A N 1
ATOM 808 C CA . ASP A 1 104 ? -5.148 4.117 -19.741 1.00 96.69 104 ASP A CA 1
ATOM 809 C C . ASP A 1 104 ? -4.117 5.209 -19.422 1.00 96.69 104 ASP A C 1
ATOM 811 O O . ASP A 1 104 ? -3.956 6.200 -20.143 1.00 96.69 104 ASP A O 1
ATOM 815 N N . ARG A 1 105 ? -3.405 5.044 -18.302 1.00 97.25 105 ARG A N 1
ATOM 816 C CA . ARG A 1 105 ? -2.419 6.002 -17.809 1.00 97.25 105 ARG A CA 1
ATOM 817 C C . ARG A 1 105 ? -1.279 5.306 -17.084 1.00 97.25 105 ARG A C 1
ATOM 819 O O . ARG A 1 105 ? -1.495 4.396 -16.286 1.00 97.25 105 ARG A O 1
ATOM 826 N N . ILE A 1 106 ? -0.067 5.815 -17.291 1.00 98.50 106 ILE A N 1
ATOM 827 C CA . ILE A 1 106 ? 1.135 5.354 -16.595 1.00 98.50 106 ILE A CA 1
ATOM 828 C C . ILE A 1 106 ? 1.721 6.501 -15.770 1.00 98.50 106 ILE A C 1
ATOM 830 O O . ILE A 1 106 ? 1.928 7.609 -16.267 1.00 98.50 106 ILE A O 1
ATOM 834 N N . VAL A 1 107 ? 2.013 6.224 -14.500 1.00 98.62 107 VAL A N 1
ATOM 835 C CA . VAL A 1 107 ? 2.735 7.122 -13.598 1.00 98.62 107 VAL A CA 1
ATOM 836 C C . VAL A 1 107 ? 3.942 6.386 -13.034 1.00 98.62 107 VAL A C 1
ATOM 838 O O . VAL A 1 107 ? 3.824 5.457 -12.237 1.00 98.62 107 VAL A O 1
ATOM 841 N N . VAL A 1 108 ? 5.122 6.828 -13.441 1.00 98.69 108 VAL A N 1
ATOM 842 C CA . VAL A 1 108 ? 6.406 6.355 -12.944 1.00 98.69 108 VAL A CA 1
ATOM 843 C C . VAL A 1 108 ? 6.785 7.132 -11.692 1.00 98.69 108 VAL A C 1
ATOM 845 O O . VAL A 1 108 ? 6.753 8.361 -11.683 1.00 98.69 108 VAL A O 1
ATOM 848 N N . LEU A 1 109 ? 7.191 6.410 -10.653 1.00 98.50 109 LEU A N 1
ATOM 849 C CA . LEU A 1 109 ? 7.768 6.946 -9.424 1.00 98.50 109 LEU A CA 1
ATOM 850 C C . LEU A 1 109 ? 9.245 6.534 -9.371 1.00 98.50 109 LEU A C 1
ATOM 852 O O . LEU A 1 109 ? 9.563 5.344 -9.411 1.00 98.50 109 LEU A O 1
ATOM 856 N N . THR A 1 110 ? 10.165 7.498 -9.335 1.00 98.38 110 THR A N 1
ATOM 857 C CA . THR A 1 110 ? 11.606 7.216 -9.482 1.00 98.38 110 THR A CA 1
ATOM 858 C C . THR A 1 110 ? 12.493 8.274 -8.815 1.00 98.38 110 THR A C 1
ATOM 860 O O . THR A 1 110 ? 12.012 9.315 -8.382 1.00 98.38 110 THR A O 1
ATOM 863 N N . THR A 1 111 ? 13.797 8.022 -8.704 1.00 98.12 111 THR A N 1
ATOM 864 C CA . THR A 1 111 ? 14.783 9.029 -8.271 1.00 98.12 111 THR A CA 1
ATOM 865 C C . THR A 1 111 ? 15.195 9.928 -9.439 1.00 98.12 111 THR A C 1
ATOM 867 O O . THR A 1 111 ? 14.940 9.604 -10.599 1.00 98.12 111 THR A O 1
ATOM 870 N N . ALA A 1 112 ? 15.879 11.042 -9.173 1.00 97.88 112 ALA A N 1
ATOM 871 C CA . ALA A 1 112 ? 16.371 11.944 -10.217 1.00 97.88 112 ALA A CA 1
ATOM 872 C C . ALA A 1 112 ? 17.289 11.220 -11.221 1.00 97.88 112 ALA A C 1
ATOM 874 O O . ALA A 1 112 ? 17.162 11.407 -12.434 1.00 97.88 112 ALA A O 1
ATOM 875 N N . THR A 1 113 ? 18.159 10.326 -10.735 1.00 98.00 113 THR A N 1
ATOM 876 C CA . THR A 1 113 ? 18.979 9.460 -11.595 1.00 98.00 113 THR A CA 1
ATOM 877 C C . THR A 1 113 ? 18.121 8.535 -12.462 1.00 98.00 113 THR A C 1
ATOM 879 O O . THR A 1 113 ? 18.330 8.483 -13.675 1.00 98.00 113 THR A O 1
ATOM 882 N N . GLY A 1 114 ? 17.135 7.844 -11.880 1.00 97.75 114 GLY A N 1
ATOM 883 C CA . GLY A 1 114 ? 16.243 6.963 -12.640 1.00 97.75 114 GLY A CA 1
ATOM 884 C C . GLY A 1 114 ? 15.418 7.719 -13.687 1.00 97.75 114 GLY A C 1
ATOM 885 O O . GLY A 1 114 ? 15.310 7.270 -14.826 1.00 97.75 114 GLY A O 1
ATOM 886 N N . ALA A 1 115 ? 14.939 8.924 -13.365 1.00 98.19 115 ALA A N 1
ATOM 887 C CA . ALA A 1 115 ? 14.225 9.786 -14.305 1.00 98.19 115 ALA A CA 1
ATOM 888 C C . ALA A 1 115 ? 15.090 10.188 -15.508 1.00 98.19 115 ALA A C 1
ATOM 890 O O . ALA A 1 115 ? 14.592 10.198 -16.633 1.00 98.19 115 ALA A O 1
ATOM 891 N N . ARG A 1 116 ? 16.378 10.506 -15.303 1.00 98.25 116 ARG A N 1
ATOM 892 C CA . ARG A 1 116 ? 17.303 10.804 -16.412 1.00 98.25 116 ARG A CA 1
ATOM 893 C C . ARG A 1 116 ? 17.478 9.597 -17.330 1.00 98.25 116 ARG A C 1
ATOM 895 O O . ARG A 1 116 ? 17.325 9.746 -18.538 1.00 98.25 116 ARG A O 1
ATOM 902 N N . LEU A 1 117 ? 17.733 8.415 -16.764 1.00 97.81 117 LEU A N 1
ATOM 903 C CA . LEU A 1 117 ? 17.916 7.177 -17.531 1.00 97.81 117 LEU A CA 1
ATOM 904 C C . LEU A 1 117 ? 16.651 6.777 -18.293 1.00 97.81 117 LEU A C 1
ATOM 906 O O . LEU A 1 117 ? 16.728 6.405 -19.462 1.00 97.81 117 LEU A O 1
ATOM 910 N N . LEU A 1 118 ? 15.485 6.892 -17.654 1.00 98.19 118 LEU A N 1
ATOM 911 C CA . LEU A 1 118 ? 14.203 6.610 -18.289 1.00 98.19 118 LEU A CA 1
ATOM 912 C C . LEU A 1 118 ? 13.908 7.603 -19.413 1.00 98.19 118 LEU A C 1
ATOM 914 O O . LEU A 1 118 ? 13.543 7.178 -20.506 1.00 98.19 118 LEU A O 1
ATOM 918 N N . ARG A 1 119 ? 14.104 8.910 -19.186 1.00 98.44 119 ARG A N 1
ATOM 919 C CA . ARG A 1 119 ? 13.855 9.916 -20.227 1.00 98.44 119 ARG A CA 1
ATOM 920 C C . ARG A 1 119 ? 14.755 9.710 -21.443 1.00 98.44 119 ARG A C 1
ATOM 922 O O . ARG A 1 119 ? 14.278 9.755 -22.575 1.00 98.44 119 ARG A O 1
ATOM 929 N N . ASP A 1 120 ? 16.027 9.434 -21.193 1.00 98.12 120 ASP A N 1
ATOM 930 C CA . ASP A 1 120 ? 17.015 9.142 -22.223 1.00 98.12 120 ASP A CA 1
ATOM 931 C C . ASP A 1 120 ? 16.671 7.864 -23.012 1.00 98.12 120 ASP A C 1
ATOM 933 O O . ASP A 1 120 ? 16.596 7.887 -24.240 1.00 98.12 120 ASP A O 1
ATOM 937 N N . ALA A 1 121 ? 16.355 6.762 -22.325 1.00 97.38 121 ALA A N 1
ATOM 938 C CA . ALA A 1 121 ? 15.966 5.513 -22.978 1.00 97.38 121 ALA A CA 1
ATOM 939 C C . ALA A 1 121 ? 14.687 5.641 -23.811 1.00 97.38 121 ALA A C 1
ATOM 941 O O . ALA A 1 121 ? 14.638 5.187 -24.955 1.00 97.38 121 ALA A O 1
ATOM 942 N N . PHE A 1 122 ? 13.641 6.234 -23.245 1.00 97.88 122 PHE A N 1
ATOM 943 C CA . PHE A 1 122 ? 12.310 6.178 -23.838 1.00 97.88 122 PHE A CA 1
ATOM 944 C C . PHE A 1 122 ? 12.044 7.284 -24.843 1.00 97.88 122 PHE A C 1
ATOM 946 O O . PHE A 1 122 ? 11.449 7.001 -25.882 1.00 97.88 122 PHE A O 1
ATOM 953 N N . PHE A 1 123 ? 12.509 8.506 -24.578 1.00 97.50 123 PHE A N 1
ATOM 954 C CA . PHE A 1 123 ? 12.158 9.670 -25.392 1.00 97.50 123 PHE A CA 1
ATOM 955 C C . PHE A 1 123 ? 13.333 10.196 -26.216 1.00 97.50 123 PHE A C 1
ATOM 957 O O . PHE A 1 123 ? 13.112 10.594 -27.353 1.00 97.50 123 PHE A O 1
ATOM 964 N N . THR A 1 124 ? 14.572 10.146 -25.711 1.00 97.44 124 THR A N 1
ATOM 965 C CA . THR A 1 124 ? 15.749 10.537 -26.514 1.00 97.44 124 THR A CA 1
ATOM 966 C C . THR A 1 124 ? 16.122 9.450 -27.521 1.00 97.44 124 THR A C 1
ATOM 968 O O . THR A 1 124 ? 16.286 9.738 -28.702 1.00 97.44 124 THR A O 1
ATOM 971 N N . ARG A 1 125 ? 16.221 8.187 -27.079 1.00 95.75 125 ARG A N 1
ATOM 972 C CA . ARG A 1 125 ? 16.487 7.035 -27.963 1.00 95.75 125 ARG A CA 1
ATOM 973 C C . ARG A 1 125 ? 15.241 6.476 -28.655 1.00 95.75 125 ARG A C 1
ATOM 975 O O . ARG A 1 125 ? 15.373 5.640 -29.540 1.00 95.75 125 ARG A O 1
ATOM 982 N N . GLY A 1 126 ? 14.043 6.908 -28.255 1.00 96.06 126 GLY A N 1
ATOM 983 C CA . GLY A 1 126 ? 12.785 6.504 -28.892 1.00 96.06 126 GLY A CA 1
ATOM 984 C C . GLY A 1 126 ? 12.315 5.079 -28.579 1.00 96.06 126 GLY A C 1
ATOM 985 O O . GLY A 1 126 ? 11.402 4.593 -29.243 1.00 96.06 126 GLY A O 1
ATOM 986 N N . THR A 1 127 ? 12.883 4.408 -27.569 1.00 96.44 127 THR A N 1
ATOM 987 C CA . THR A 1 127 ? 12.538 3.008 -27.242 1.00 96.44 127 THR A CA 1
ATOM 988 C C . THR A 1 127 ? 11.053 2.830 -26.919 1.00 96.44 127 THR A C 1
ATOM 990 O O . THR A 1 127 ? 10.469 1.811 -27.267 1.00 96.44 127 THR A O 1
ATOM 993 N N . TRP A 1 128 ? 10.414 3.831 -26.300 1.00 96.94 128 TRP A N 1
ATOM 994 C CA . TRP A 1 128 ? 8.981 3.768 -25.996 1.00 96.94 128 TRP A CA 1
ATOM 995 C C . TRP A 1 128 ? 8.115 3.816 -27.258 1.00 96.94 128 TRP A C 1
ATOM 997 O O . TRP A 1 128 ? 7.151 3.069 -27.371 1.00 96.94 128 TRP A O 1
ATOM 1007 N N . ALA A 1 129 ? 8.477 4.651 -28.235 1.00 95.12 129 ALA A N 1
ATOM 1008 C CA . ALA A 1 129 ? 7.766 4.696 -29.509 1.00 95.12 129 ALA A CA 1
ATOM 1009 C C . ALA A 1 129 ? 7.916 3.372 -30.273 1.00 95.12 129 ALA A C 1
ATOM 1011 O O . ALA A 1 129 ? 6.917 2.840 -30.744 1.00 95.12 129 ALA A O 1
ATOM 1012 N N . ALA A 1 130 ? 9.132 2.812 -30.307 1.00 94.62 130 ALA A N 1
ATOM 1013 C CA . ALA A 1 130 ? 9.405 1.517 -30.931 1.00 94.62 130 ALA A CA 1
ATOM 1014 C C . ALA A 1 130 ? 8.657 0.358 -30.247 1.00 94.62 130 ALA A C 1
ATOM 1016 O O . ALA A 1 130 ? 8.200 -0.564 -30.917 1.00 94.62 130 ALA A O 1
ATOM 1017 N N . PHE A 1 131 ? 8.509 0.411 -28.921 1.00 96.06 131 PHE A N 1
ATOM 1018 C CA . PHE A 1 131 ? 7.706 -0.546 -28.162 1.00 96.06 131 PHE A CA 1
ATOM 1019 C C . PHE A 1 131 ? 6.228 -0.499 -28.555 1.00 96.06 131 PHE A C 1
ATOM 1021 O O . PHE A 1 131 ? 5.634 -1.538 -28.827 1.00 96.06 131 PHE A O 1
ATOM 1028 N N . LEU A 1 132 ? 5.647 0.702 -28.637 1.00 94.81 132 LEU A N 1
ATOM 1029 C CA . LEU A 1 132 ? 4.263 0.859 -29.079 1.00 94.81 132 LEU A CA 1
ATOM 1030 C C . LEU A 1 132 ? 4.081 0.401 -30.530 1.00 94.81 132 LEU A C 1
ATOM 1032 O O . LEU A 1 132 ? 3.148 -0.342 -30.793 1.00 94.81 132 LEU A O 1
ATOM 1036 N N . ASP A 1 133 ? 4.991 0.758 -31.444 1.00 93.19 133 ASP A N 1
ATOM 1037 C CA . ASP A 1 133 ? 4.961 0.281 -32.837 1.00 93.19 133 ASP A CA 1
ATOM 1038 C C . ASP A 1 133 ? 4.940 -1.248 -32.932 1.00 93.19 133 ASP A C 1
ATOM 1040 O O . ASP A 1 133 ? 4.175 -1.818 -33.711 1.00 93.19 133 ASP A O 1
ATOM 1044 N N . HIS A 1 134 ? 5.780 -1.911 -32.134 1.00 92.50 134 HIS A N 1
ATOM 1045 C CA . HIS A 1 134 ? 5.845 -3.365 -32.090 1.00 92.50 134 HIS A CA 1
ATOM 1046 C C . HIS A 1 134 ? 4.514 -3.971 -31.628 1.00 92.50 134 HIS A C 1
ATOM 1048 O O . HIS A 1 134 ? 3.964 -4.836 -32.305 1.00 92.50 134 HIS A O 1
ATOM 1054 N N . LEU A 1 135 ? 3.960 -3.472 -30.522 1.00 90.06 135 LEU A N 1
ATOM 1055 C CA . LEU A 1 135 ? 2.698 -3.974 -29.984 1.00 90.06 135 LEU A CA 1
ATOM 1056 C C . LEU A 1 135 ? 1.500 -3.677 -30.895 1.00 90.06 135 LEU A C 1
ATOM 1058 O O . LEU A 1 135 ? 0.620 -4.520 -31.035 1.00 90.06 135 LEU A O 1
ATOM 1062 N N . GLU A 1 136 ? 1.454 -2.506 -31.536 1.00 90.50 136 GLU A N 1
ATOM 1063 C CA . GLU A 1 136 ? 0.408 -2.155 -32.507 1.00 90.50 136 GLU A CA 1
ATOM 1064 C C . GLU A 1 136 ? 0.430 -3.106 -33.713 1.00 90.50 136 GLU A C 1
ATOM 1066 O O . GLU A 1 136 ? -0.628 -3.515 -34.198 1.00 90.50 136 GLU A O 1
ATOM 1071 N N . ALA A 1 137 ? 1.626 -3.500 -34.166 1.00 87.56 137 ALA A N 1
ATOM 1072 C CA . ALA A 1 137 ? 1.793 -4.458 -35.253 1.00 87.56 137 ALA A CA 1
ATOM 1073 C C . ALA A 1 137 ? 1.322 -5.877 -34.883 1.00 87.56 137 ALA A C 1
ATOM 1075 O O . ALA A 1 137 ? 0.793 -6.575 -35.749 1.00 87.56 137 ALA A O 1
ATOM 1076 N N . GLU A 1 138 ? 1.481 -6.300 -33.624 1.00 81.56 138 GLU A N 1
ATOM 1077 C CA . GLU A 1 138 ? 1.023 -7.614 -33.150 1.00 81.56 138 GLU A CA 1
ATOM 1078 C C . GLU A 1 138 ? -0.476 -7.640 -32.801 1.00 81.56 138 GLU A C 1
ATOM 1080 O O . GLU A 1 138 ? -1.185 -8.570 -33.186 1.00 81.56 138 GLU A O 1
ATOM 1085 N N . ALA A 1 139 ? -0.977 -6.620 -32.095 1.00 76.94 139 ALA A N 1
ATOM 1086 C CA . ALA A 1 139 ? -2.343 -6.578 -31.566 1.00 76.94 139 ALA A CA 1
ATOM 1087 C C . ALA A 1 139 ? -3.386 -6.007 -32.547 1.00 76.94 139 ALA A C 1
ATOM 1089 O O . ALA A 1 139 ? -4.583 -6.251 -32.386 1.00 76.94 139 ALA A O 1
ATOM 1090 N N . GLY A 1 140 ? -2.971 -5.229 -33.556 1.00 75.62 140 GLY A N 1
ATOM 1091 C CA . GLY A 1 140 ? -3.883 -4.609 -34.527 1.00 75.62 140 GLY A CA 1
ATOM 1092 C C . GLY A 1 140 ? -4.759 -3.480 -33.962 1.00 75.62 140 GLY A C 1
ATOM 1093 O O . GLY A 1 140 ? -5.769 -3.122 -34.570 1.00 75.62 140 GLY A O 1
ATOM 1094 N N . SER A 1 141 ? -4.397 -2.917 -32.807 1.00 77.19 141 SER A N 1
ATOM 1095 C CA . SER A 1 141 ? -5.108 -1.830 -32.118 1.00 77.19 141 SER A CA 1
ATOM 1096 C C . SER A 1 141 ? -4.205 -0.614 -31.913 1.00 77.19 141 SER A C 1
ATOM 1098 O O . SER A 1 141 ? -3.032 -0.794 -31.617 1.00 77.19 141 SER A O 1
ATOM 1100 N N . ASP A 1 142 ? -4.754 0.602 -31.996 1.00 82.31 142 ASP A N 1
ATOM 1101 C CA . ASP A 1 142 ? -4.035 1.862 -31.731 1.00 82.31 142 ASP A CA 1
ATOM 1102 C C . ASP A 1 142 ? -3.769 2.037 -30.224 1.00 82.31 142 ASP A C 1
ATOM 1104 O O . ASP A 1 142 ? -4.660 2.395 -29.444 1.00 82.31 142 ASP A O 1
ATOM 1108 N N . LEU A 1 143 ? -2.537 1.749 -29.803 1.00 84.38 143 LEU A N 1
ATOM 1109 C CA . LEU A 1 143 ? -2.106 1.843 -28.409 1.00 84.38 143 LEU A CA 1
ATOM 1110 C C . LEU A 1 143 ? -1.560 3.232 -28.078 1.00 84.38 143 LEU A C 1
ATOM 1112 O O . LEU A 1 143 ? -1.701 3.688 -26.941 1.00 84.38 143 LEU A O 1
ATOM 1116 N N . ARG A 1 144 ? -0.991 3.941 -29.058 1.00 83.81 144 ARG A N 1
ATOM 1117 C CA . ARG A 1 144 ? -0.466 5.304 -28.891 1.00 83.81 144 ARG A CA 1
ATOM 1118 C C . ARG A 1 144 ? -1.497 6.282 -28.363 1.00 83.81 144 ARG A C 1
ATOM 1120 O O . ARG A 1 144 ? -1.172 7.092 -27.498 1.00 83.81 144 ARG A O 1
ATOM 1127 N N . ASN A 1 145 ? -2.724 6.215 -28.871 1.00 83.75 145 ASN A N 1
ATOM 1128 C CA . ASN A 1 145 ? -3.799 7.093 -28.414 1.00 83.75 145 ASN A CA 1
ATOM 1129 C C . ASN A 1 145 ? -4.523 6.563 -27.166 1.00 83.75 145 ASN A C 1
ATOM 1131 O O . ASN A 1 145 ? -5.278 7.310 -26.540 1.00 83.75 145 ASN A O 1
ATOM 1135 N N . SER A 1 146 ? -4.276 5.305 -26.793 1.00 87.81 146 SER A N 1
ATOM 1136 C CA . SER A 1 146 ? -4.919 4.638 -25.657 1.00 87.81 146 SER A CA 1
ATOM 1137 C C . SER A 1 146 ? -4.136 4.806 -24.350 1.00 87.81 146 SER A C 1
ATOM 1139 O O . SER A 1 146 ? -4.745 4.927 -23.291 1.00 87.81 146 SER A O 1
ATOM 1141 N N . ILE A 1 147 ? -2.799 4.872 -24.408 1.00 94.31 147 ILE A N 1
ATOM 1142 C CA . ILE A 1 147 ? -1.938 4.958 -23.219 1.00 94.31 147 ILE A CA 1
ATOM 1143 C C . ILE A 1 147 ? -1.441 6.392 -23.005 1.00 94.31 147 ILE A C 1
ATOM 1145 O O . ILE A 1 147 ? -0.596 6.905 -23.742 1.00 94.31 147 ILE A O 1
ATOM 1149 N N . ARG A 1 148 ? -1.879 7.042 -21.922 1.00 96.31 148 ARG A N 1
ATOM 1150 C CA . ARG A 1 148 ? -1.335 8.339 -21.497 1.00 96.31 148 ARG A CA 1
ATOM 1151 C C . ARG A 1 148 ? 0.002 8.157 -20.776 1.00 96.31 148 ARG A C 1
ATOM 1153 O O . ARG A 1 148 ? 0.035 7.896 -19.571 1.00 96.31 148 ARG A O 1
ATOM 1160 N N . PHE A 1 149 ? 1.099 8.359 -21.504 1.00 97.69 149 PHE A N 1
ATOM 1161 C CA . PHE A 1 149 ? 2.455 8.383 -20.953 1.00 97.69 149 PHE A CA 1
ATOM 1162 C C . PHE A 1 149 ? 3.391 9.287 -21.770 1.00 97.69 149 PHE A C 1
ATOM 1164 O O . PHE A 1 149 ? 3.372 9.264 -22.998 1.00 97.69 149 PHE A O 1
ATOM 1171 N N . GLY A 1 150 ? 4.225 10.088 -21.100 1.00 96.25 150 GLY A N 1
ATOM 1172 C CA . GLY A 1 150 ? 5.156 11.007 -21.762 1.00 96.25 150 GLY A CA 1
ATOM 1173 C C . GLY A 1 150 ? 6.202 11.614 -20.819 1.00 96.25 150 GLY A C 1
ATOM 1174 O O . GLY A 1 150 ? 6.151 11.371 -19.612 1.00 96.25 150 GLY A O 1
ATOM 1175 N N . PRO A 1 151 ? 7.141 12.435 -21.332 1.00 96.31 151 PRO A N 1
ATOM 1176 C CA . PRO A 1 151 ? 8.253 13.010 -20.566 1.00 96.31 151 PRO A CA 1
ATOM 1177 C C . PRO A 1 151 ? 7.838 14.201 -19.678 1.00 96.31 151 PRO A C 1
ATOM 1179 O O . PRO A 1 151 ? 8.576 15.176 -19.563 1.00 96.31 151 PRO A O 1
ATOM 1182 N N . ILE A 1 152 ? 6.658 14.143 -19.060 1.00 95.00 152 ILE A N 1
ATOM 1183 C CA . ILE A 1 152 ? 6.077 15.214 -18.237 1.00 95.00 152 ILE A CA 1
ATOM 1184 C C . ILE A 1 152 ? 5.942 14.778 -16.778 1.00 95.00 152 ILE A C 1
ATOM 1186 O O . ILE A 1 152 ? 5.795 13.589 -16.493 1.00 95.00 152 ILE A O 1
ATOM 1190 N N . ASP A 1 153 ? 5.911 15.739 -15.858 1.00 91.56 153 ASP A N 1
ATOM 1191 C CA . ASP A 1 153 ? 5.887 15.473 -14.410 1.00 91.56 153 ASP A CA 1
ATOM 1192 C C . ASP A 1 153 ? 4.621 14.733 -13.941 1.00 91.56 153 ASP A C 1
ATOM 1194 O O . ASP A 1 153 ? 4.627 14.032 -12.931 1.00 91.56 153 ASP A O 1
ATOM 1198 N N . ASP A 1 154 ? 3.527 14.821 -14.703 1.00 92.38 154 ASP A N 1
ATOM 1199 C CA . ASP A 1 154 ? 2.294 14.081 -14.413 1.00 92.38 154 ASP A CA 1
ATOM 1200 C C . ASP A 1 154 ? 2.426 12.560 -14.654 1.00 92.38 154 ASP A C 1
ATOM 1202 O O . ASP A 1 154 ? 1.679 11.767 -14.069 1.00 92.38 154 ASP A O 1
ATOM 1206 N N . CYS A 1 155 ? 3.388 12.169 -15.498 1.00 97.25 155 CYS A N 1
ATOM 1207 C CA . CYS A 1 155 ? 3.714 10.789 -15.864 1.00 97.25 155 CYS A CA 1
ATOM 1208 C C . CYS A 1 155 ? 5.013 10.298 -15.212 1.00 97.25 155 CYS A C 1
ATOM 1210 O O . CYS A 1 155 ? 5.143 9.107 -14.968 1.00 97.25 155 CYS A O 1
ATOM 1212 N N . ILE A 1 156 ? 5.980 11.176 -14.939 1.00 98.31 156 ILE A N 1
ATOM 1213 C CA . ILE A 1 156 ? 7.269 10.826 -14.331 1.00 98.31 156 ILE A CA 1
ATOM 1214 C C . ILE A 1 156 ? 7.462 11.697 -13.100 1.00 98.31 156 ILE A C 1
ATOM 1216 O O . ILE A 1 156 ? 7.850 12.858 -13.193 1.00 98.31 156 ILE A O 1
ATOM 1220 N N . ARG A 1 157 ? 7.201 11.114 -11.937 1.00 97.81 157 ARG A N 1
ATOM 1221 C CA . ARG A 1 157 ? 7.262 11.783 -10.645 1.00 97.81 157 ARG A CA 1
ATOM 1222 C C . ARG A 1 157 ? 8.556 11.425 -9.935 1.00 97.81 157 ARG A C 1
ATOM 1224 O O . ARG A 1 157 ? 8.845 10.248 -9.695 1.00 97.81 157 ARG A O 1
ATOM 1231 N N . ILE A 1 158 ? 9.327 12.453 -9.605 1.00 98.19 158 ILE A N 1
ATOM 1232 C CA . ILE A 1 158 ? 10.605 12.300 -8.920 1.00 98.19 158 ILE A CA 1
ATOM 1233 C C . ILE A 1 158 ? 10.365 12.307 -7.408 1.00 98.19 158 ILE A C 1
ATOM 1235 O O . ILE A 1 158 ? 9.598 13.115 -6.887 1.00 98.19 158 ILE A O 1
ATOM 1239 N N . LEU A 1 159 ? 10.982 11.355 -6.710 1.00 97.62 159 LEU A N 1
ATOM 1240 C CA . LEU A 1 159 ? 10.870 11.200 -5.264 1.00 97.62 159 LEU A CA 1
ATOM 1241 C C . LEU A 1 159 ? 11.610 12.352 -4.560 1.00 97.62 159 LEU A C 1
ATOM 1243 O O . LEU A 1 159 ? 12.815 12.497 -4.777 1.00 97.62 159 LEU A O 1
ATOM 1247 N N . PRO A 1 160 ? 10.940 13.144 -3.704 1.00 96.88 160 PRO A N 1
ATOM 1248 C CA . PRO A 1 160 ? 11.575 14.247 -2.996 1.00 96.88 160 PRO A CA 1
ATOM 1249 C C . PRO A 1 160 ? 12.325 13.766 -1.751 1.00 96.88 160 PRO A C 1
ATOM 1251 O O . PRO A 1 160 ? 12.044 12.702 -1.191 1.00 96.88 160 PRO A O 1
ATOM 1254 N N . ASN A 1 161 ? 13.259 14.585 -1.278 1.00 94.75 161 ASN A N 1
ATOM 1255 C CA . ASN A 1 161 ? 13.900 14.409 0.019 1.00 94.75 161 ASN A CA 1
ATOM 1256 C C . ASN A 1 161 ? 12.938 14.744 1.182 1.00 94.75 161 ASN A C 1
ATOM 1258 O O . ASN A 1 161 ? 11.806 15.193 0.991 1.00 94.75 161 ASN A O 1
ATOM 1262 N N . ALA A 1 162 ? 13.389 14.515 2.419 1.00 90.69 162 ALA A N 1
ATOM 1263 C CA . ALA A 1 162 ? 12.544 14.615 3.612 1.00 90.69 162 ALA A CA 1
ATOM 1264 C C . ALA A 1 162 ? 11.915 15.998 3.853 1.00 90.69 162 ALA A C 1
ATOM 1266 O O . ALA A 1 162 ? 10.799 16.067 4.367 1.00 90.69 162 ALA A O 1
ATOM 1267 N N . ASP A 1 163 ? 12.594 17.085 3.483 1.00 90.81 163 ASP A N 1
ATOM 1268 C CA . ASP A 1 163 ? 12.088 18.455 3.632 1.00 90.81 163 ASP A CA 1
ATOM 1269 C C . ASP A 1 163 ? 11.418 19.005 2.359 1.00 90.81 163 ASP A C 1
ATOM 1271 O O . ASP A 1 163 ? 10.926 20.133 2.367 1.00 90.81 163 ASP A O 1
ATOM 1275 N N . ARG A 1 164 ? 11.351 18.201 1.287 1.00 91.44 164 ARG A N 1
ATOM 1276 C CA . ARG A 1 164 ? 10.823 18.564 -0.039 1.00 91.44 164 ARG A CA 1
ATOM 1277 C C . ARG A 1 164 ? 11.523 19.753 -0.695 1.00 91.44 164 ARG A C 1
ATOM 1279 O O . ARG A 1 164 ? 10.935 20.413 -1.549 1.00 91.44 164 ARG A O 1
ATOM 1286 N N . SER A 1 165 ? 12.763 20.033 -0.307 1.00 93.38 165 SER A N 1
ATOM 1287 C CA . SER A 1 165 ? 13.567 21.089 -0.927 1.00 93.38 165 SER A CA 1
ATOM 1288 C C . SER A 1 165 ? 14.243 20.639 -2.222 1.00 93.38 165 SER A C 1
ATOM 1290 O O . SER A 1 165 ? 14.592 21.482 -3.047 1.00 93.38 165 SER A O 1
ATOM 1292 N N . ALA A 1 166 ? 14.435 19.330 -2.405 1.00 94.69 166 ALA A N 1
ATOM 1293 C CA . ALA A 1 166 ? 15.137 18.774 -3.552 1.00 94.69 166 ALA A CA 1
ATOM 1294 C C . ALA A 1 166 ? 14.654 17.364 -3.909 1.00 94.69 166 ALA A C 1
ATOM 1296 O O . ALA A 1 166 ? 14.103 16.633 -3.083 1.00 94.69 166 ALA A O 1
ATOM 1297 N N . ASP A 1 167 ? 14.943 16.967 -5.143 1.00 97.31 167 ASP A N 1
ATOM 1298 C CA . ASP A 1 167 ? 14.754 15.605 -5.624 1.00 97.31 167 ASP A CA 1
ATOM 1299 C C . ASP A 1 167 ? 15.845 14.672 -5.082 1.00 97.31 167 ASP A C 1
ATOM 1301 O O . ASP A 1 167 ? 17.028 15.023 -5.032 1.00 97.31 167 ASP A O 1
ATOM 1305 N N . LEU A 1 168 ? 15.470 13.449 -4.708 1.00 97.12 168 LEU A N 1
ATOM 1306 C CA . LEU A 1 168 ? 16.428 12.422 -4.311 1.00 97.12 168 LEU A CA 1
ATOM 1307 C C . LEU A 1 168 ? 17.166 11.888 -5.534 1.00 97.12 168 LEU A C 1
ATOM 1309 O O . LEU A 1 168 ? 16.556 11.356 -6.460 1.00 97.12 168 LEU A O 1
ATOM 1313 N N . GLU A 1 169 ? 18.495 11.934 -5.494 1.00 96.75 169 GLU A N 1
ATOM 1314 C CA . GLU A 1 169 ? 19.337 11.212 -6.453 1.00 96.75 169 GLU A CA 1
ATOM 1315 C C . GLU A 1 169 ? 19.319 9.697 -6.194 1.00 96.75 169 GLU A C 1
ATOM 1317 O O . GLU A 1 169 ? 19.286 8.893 -7.128 1.00 96.75 169 GLU A O 1
ATOM 1322 N N . ASP A 1 170 ? 19.278 9.308 -4.918 1.00 95.38 170 ASP A N 1
ATOM 1323 C CA . ASP A 1 170 ? 19.266 7.925 -4.446 1.00 95.38 170 ASP A CA 1
ATOM 1324 C C . ASP A 1 170 ? 18.639 7.846 -3.037 1.00 95.38 170 ASP A C 1
ATOM 1326 O O . ASP A 1 170 ? 18.707 8.807 -2.274 1.00 95.38 170 ASP A O 1
ATOM 1330 N N . ILE A 1 171 ? 18.047 6.703 -2.671 1.00 94.81 171 ILE A N 1
ATOM 1331 C CA . ILE A 1 171 ? 17.370 6.483 -1.377 1.00 94.81 171 ILE A CA 1
ATOM 1332 C C . ILE A 1 171 ? 18.320 5.707 -0.456 1.00 94.81 171 ILE A C 1
ATOM 1334 O O . ILE A 1 171 ? 18.421 4.482 -0.540 1.00 94.81 171 ILE A O 1
ATOM 1338 N N . ARG A 1 172 ? 19.063 6.393 0.415 1.00 92.38 172 ARG A N 1
ATOM 1339 C CA . ARG A 1 172 ? 20.167 5.763 1.170 1.00 92.38 172 ARG A CA 1
ATOM 1340 C C . ARG A 1 172 ? 19.960 5.766 2.672 1.00 92.38 172 ARG A C 1
ATOM 1342 O O . ARG A 1 172 ? 20.533 4.923 3.361 1.00 92.38 172 ARG A O 1
ATOM 1349 N N . THR A 1 173 ? 19.172 6.702 3.179 1.00 94.69 173 THR A N 1
ATOM 1350 C CA . THR A 1 173 ? 19.003 6.926 4.612 1.00 94.69 173 THR A CA 1
ATOM 1351 C C . THR A 1 173 ? 17.608 6.539 5.091 1.00 94.69 173 THR A C 1
ATOM 1353 O O . THR A 1 173 ? 16.665 6.375 4.315 1.00 94.69 173 THR A O 1
ATOM 1356 N N . GLN A 1 174 ? 17.459 6.411 6.411 1.00 93.31 174 GLN A N 1
ATOM 1357 C CA . GLN A 1 174 ? 16.145 6.238 7.029 1.00 93.31 174 GLN A CA 1
ATOM 1358 C C . GLN A 1 174 ? 15.221 7.428 6.732 1.00 93.31 174 GLN A C 1
ATOM 1360 O O . GLN A 1 174 ? 14.033 7.225 6.498 1.00 93.31 174 GLN A O 1
ATOM 1365 N N . ALA A 1 175 ? 15.762 8.650 6.719 1.00 94.00 175 ALA A N 1
ATOM 1366 C CA . ALA A 1 175 ? 14.997 9.852 6.403 1.00 94.00 175 ALA A CA 1
ATOM 1367 C C . ALA A 1 175 ? 14.467 9.814 4.962 1.00 94.00 175 ALA A C 1
ATOM 1369 O O . ALA A 1 175 ? 13.293 10.112 4.752 1.00 94.00 175 ALA A O 1
ATOM 1370 N N . ASP A 1 176 ? 15.282 9.355 4.005 1.00 95.69 176 ASP A N 1
ATOM 1371 C CA . ASP A 1 176 ? 14.854 9.177 2.611 1.00 95.69 176 ASP A CA 1
ATOM 1372 C C . ASP A 1 176 ? 13.723 8.149 2.519 1.00 95.69 176 ASP A C 1
ATOM 1374 O O . ASP A 1 176 ? 12.706 8.408 1.888 1.00 95.69 176 ASP A O 1
ATOM 1378 N N . ASN A 1 177 ? 13.851 7.000 3.193 1.00 95.56 177 ASN A N 1
ATOM 1379 C CA . ASN A 1 177 ? 12.794 5.982 3.207 1.00 95.56 177 ASN A CA 1
ATOM 1380 C C . ASN A 1 177 ? 11.480 6.524 3.788 1.00 95.56 177 ASN A C 1
ATOM 1382 O O . ASN A 1 177 ? 10.412 6.242 3.248 1.00 95.56 177 ASN A O 1
ATOM 1386 N N . CYS A 1 178 ? 11.543 7.314 4.864 1.00 94.00 178 CYS A N 1
ATOM 1387 C CA . CYS A 1 178 ? 10.362 7.979 5.408 1.00 94.00 178 CYS A CA 1
ATOM 1388 C C . CYS A 1 178 ? 9.754 8.947 4.382 1.00 94.00 178 CYS A C 1
ATOM 1390 O O . CYS A 1 178 ? 8.559 8.865 4.125 1.00 94.00 178 CYS A O 1
ATOM 1392 N N . ALA A 1 179 ? 10.564 9.805 3.754 1.00 95.69 179 ALA A N 1
ATOM 1393 C CA . ALA A 1 179 ? 10.112 10.759 2.738 1.00 95.69 179 ALA A CA 1
ATOM 1394 C C . ALA A 1 179 ? 9.440 10.068 1.543 1.00 95.69 179 ALA A C 1
ATOM 1396 O O . ALA A 1 179 ? 8.365 10.471 1.100 1.00 95.69 179 ALA A O 1
ATOM 1397 N N . VAL A 1 180 ? 10.040 8.973 1.072 1.00 97.00 180 VAL A N 1
ATOM 1398 C CA . VAL A 1 180 ? 9.489 8.128 0.012 1.00 97.00 180 VAL A CA 1
ATOM 1399 C C . VAL A 1 180 ? 8.148 7.548 0.443 1.00 97.00 180 VAL A C 1
ATOM 1401 O O . VAL A 1 180 ? 7.184 7.666 -0.301 1.00 97.00 180 VAL A O 1
ATOM 1404 N N . ALA A 1 181 ? 8.038 6.981 1.647 1.00 96.44 181 ALA A N 1
ATOM 1405 C CA . ALA A 1 181 ? 6.778 6.423 2.138 1.00 96.44 181 ALA A CA 1
ATOM 1406 C C . ALA A 1 181 ? 5.647 7.467 2.180 1.00 96.44 181 ALA A C 1
ATOM 1408 O O . ALA A 1 181 ? 4.523 7.174 1.772 1.00 96.44 181 ALA A O 1
ATOM 1409 N N . GLU A 1 182 ? 5.956 8.691 2.621 1.00 95.06 182 GLU A N 1
ATOM 1410 C CA . GLU A 1 182 ? 5.022 9.823 2.605 1.00 95.06 182 GLU A CA 1
ATOM 1411 C C . GLU A 1 182 ? 4.570 10.162 1.179 1.00 95.06 182 GLU A C 1
ATOM 1413 O O . GLU A 1 182 ? 3.374 10.260 0.903 1.00 95.06 182 GLU A O 1
ATOM 1418 N N . TYR A 1 183 ? 5.517 10.279 0.248 1.00 96.69 183 TYR A N 1
ATOM 1419 C CA . TYR A 1 183 ? 5.223 10.628 -1.139 1.00 96.69 183 TYR A CA 1
ATOM 1420 C C . TYR A 1 183 ? 4.433 9.537 -1.881 1.00 96.69 183 TYR A C 1
ATOM 1422 O O . TYR A 1 183 ? 3.521 9.835 -2.658 1.00 96.69 183 TYR A O 1
ATOM 1430 N N . LEU A 1 184 ? 4.745 8.262 -1.621 1.00 97.00 184 LEU A N 1
ATOM 1431 C CA . LEU A 1 184 ? 3.995 7.118 -2.144 1.00 97.00 184 LEU A CA 1
ATOM 1432 C C . LEU A 1 184 ? 2.555 7.128 -1.621 1.00 97.00 184 LEU A C 1
ATOM 1434 O O . LEU A 1 184 ? 1.625 6.957 -2.408 1.00 97.00 184 LEU A O 1
ATOM 1438 N N . LEU A 1 185 ? 2.362 7.367 -0.318 1.00 94.69 185 LEU A N 1
ATOM 1439 C CA . LEU A 1 185 ? 1.039 7.473 0.300 1.00 94.69 185 LEU A CA 1
ATOM 1440 C C . LEU A 1 185 ? 0.211 8.593 -0.334 1.00 94.69 185 LEU A C 1
ATOM 1442 O O . LEU A 1 185 ? -0.942 8.364 -0.692 1.00 94.69 185 LEU A O 1
ATOM 1446 N N . GLU A 1 186 ? 0.787 9.784 -0.495 1.00 92.75 186 GLU A N 1
ATOM 1447 C CA . GLU A 1 186 ? 0.120 10.919 -1.142 1.00 92.75 186 GLU A CA 1
ATOM 1448 C C . GLU A 1 186 ? -0.243 10.618 -2.597 1.00 92.75 186 GLU A C 1
ATOM 1450 O O . GLU A 1 186 ? -1.371 10.875 -3.022 1.00 92.75 186 GLU A O 1
ATOM 1455 N N . THR A 1 187 ? 0.687 10.023 -3.347 1.00 95.31 187 THR A N 1
ATOM 1456 C CA . THR A 1 187 ? 0.465 9.677 -4.752 1.00 95.31 187 THR A CA 1
ATOM 1457 C C . THR A 1 187 ? -0.648 8.647 -4.900 1.00 95.31 187 THR A C 1
ATOM 1459 O O . THR A 1 187 ? -1.592 8.886 -5.649 1.00 95.31 187 THR A O 1
ATOM 1462 N N . LEU A 1 188 ? -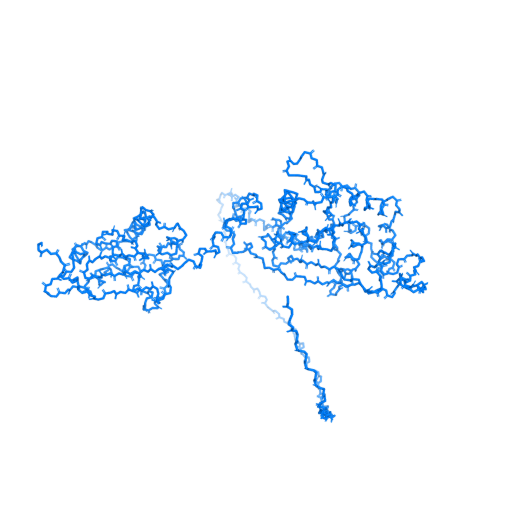0.582 7.524 -4.176 1.00 95.56 188 LEU A N 1
ATOM 1463 C CA . LEU A 1 188 ? -1.605 6.479 -4.265 1.00 95.56 188 LEU A CA 1
ATOM 1464 C C . LEU A 1 188 ? -2.961 6.978 -3.774 1.00 95.56 188 LEU A C 1
ATOM 1466 O O . LEU A 1 188 ? -3.986 6.591 -4.331 1.00 95.56 188 LEU A O 1
ATOM 1470 N N . ARG A 1 189 ? -3.000 7.862 -2.772 1.00 91.81 189 ARG A N 1
ATOM 1471 C CA . ARG A 1 189 ? -4.252 8.453 -2.288 1.00 91.81 189 ARG A CA 1
ATOM 1472 C C . ARG A 1 189 ? -5.000 9.200 -3.388 1.00 91.81 189 ARG A C 1
ATOM 1474 O O . ARG A 1 189 ? -6.194 8.974 -3.548 1.00 91.81 189 ARG A O 1
ATOM 1481 N N . ALA A 1 190 ? -4.297 10.005 -4.186 1.00 92.25 190 ALA A N 1
ATOM 1482 C CA . ALA A 1 190 ? -4.911 10.771 -5.271 1.00 92.25 190 ALA A CA 1
ATOM 1483 C C . ALA A 1 190 ? -5.673 9.888 -6.283 1.00 92.25 190 ALA A C 1
ATOM 1485 O O . ALA A 1 190 ? -6.669 10.324 -6.855 1.00 92.25 190 ALA A O 1
ATOM 1486 N N . PHE A 1 191 ? -5.243 8.636 -6.473 1.00 95.06 191 PHE A N 1
ATOM 1487 C CA . PHE A 1 191 ? -5.922 7.665 -7.338 1.00 95.06 191 PHE A CA 1
ATOM 1488 C C . PHE A 1 191 ? -6.959 6.821 -6.576 1.00 95.06 191 PHE A C 1
ATOM 1490 O O . PHE A 1 191 ? -8.078 6.612 -7.045 1.00 95.06 191 PHE A O 1
ATOM 1497 N N . THR A 1 192 ? -6.623 6.382 -5.361 1.00 93.12 192 THR A N 1
ATOM 1498 C CA . THR A 1 192 ? -7.457 5.499 -4.522 1.00 93.12 192 THR A CA 1
ATOM 1499 C C . THR A 1 192 ? -8.601 6.209 -3.782 1.00 93.12 192 THR A C 1
ATOM 1501 O O . THR A 1 192 ? -9.340 5.563 -3.025 1.00 93.12 192 THR A O 1
ATOM 1504 N N . GLU A 1 193 ? -8.785 7.512 -4.003 1.00 89.81 193 GLU A N 1
ATOM 1505 C CA . GLU A 1 193 ? -9.979 8.274 -3.608 1.00 89.81 193 GLU A CA 1
ATOM 1506 C C . GLU A 1 193 ? -11.064 8.297 -4.699 1.00 89.81 193 GLU A C 1
ATOM 1508 O O . GLU A 1 193 ? -12.247 8.374 -4.375 1.00 89.81 193 GLU A O 1
ATOM 1513 N N . ASN A 1 194 ? -10.706 8.144 -5.980 1.00 90.94 194 ASN A N 1
ATOM 1514 C CA . ASN A 1 194 ? -11.675 8.085 -7.078 1.00 90.94 194 ASN A CA 1
ATOM 1515 C C . ASN A 1 194 ? -12.083 6.636 -7.373 1.00 90.94 194 ASN A C 1
ATOM 1517 O O . ASN A 1 194 ? -11.260 5.843 -7.827 1.00 90.94 194 ASN A O 1
ATOM 1521 N N . ASP A 1 195 ? -13.326 6.258 -7.074 1.00 88.62 195 ASP A N 1
ATOM 1522 C CA . ASP A 1 195 ? -13.805 4.874 -7.229 1.00 88.62 195 ASP A CA 1
ATOM 1523 C C . ASP A 1 195 ? -13.961 4.441 -8.699 1.00 88.62 195 ASP A C 1
ATOM 1525 O O . ASP A 1 195 ? -14.232 3.275 -8.970 1.00 88.62 195 ASP A O 1
ATOM 1529 N N . GLN A 1 196 ? -13.783 5.360 -9.652 1.00 93.81 196 GLN A N 1
ATOM 1530 C CA . GLN A 1 196 ? -13.723 5.073 -11.090 1.00 93.81 196 GLN A CA 1
ATOM 1531 C C . GLN A 1 196 ? -12.298 4.800 -11.590 1.00 93.81 196 GLN A C 1
ATOM 1533 O O . GLN A 1 196 ? -12.101 4.679 -12.792 1.00 93.81 196 GLN A O 1
ATOM 1538 N N . ILE A 1 197 ? -11.316 4.717 -10.687 1.00 95.88 197 ILE A N 1
ATOM 1539 C CA . ILE A 1 197 ? -9.931 4.363 -11.001 1.00 95.88 197 ILE A CA 1
ATOM 1540 C C . ILE A 1 197 ? -9.607 3.010 -10.366 1.00 95.88 197 ILE A C 1
ATOM 1542 O O . ILE A 1 197 ? -9.899 2.764 -9.187 1.00 95.88 197 ILE A O 1
ATOM 1546 N N . ARG A 1 198 ? -8.974 2.145 -11.155 1.00 97.44 198 ARG A N 1
ATOM 1547 C CA . ARG A 1 198 ? -8.286 0.938 -10.704 1.00 97.44 198 ARG A CA 1
ATOM 1548 C C . ARG A 1 198 ? -6.785 1.204 -10.716 1.00 97.44 198 ARG A C 1
ATOM 1550 O O . ARG A 1 198 ? -6.228 1.568 -11.748 1.00 97.44 198 ARG A O 1
ATOM 1557 N N . VAL A 1 199 ? -6.129 0.998 -9.580 1.00 98.31 199 VAL A N 1
ATOM 1558 C CA . VAL A 1 199 ? -4.671 1.099 -9.473 1.00 98.31 199 VAL A CA 1
ATOM 1559 C C . VAL A 1 199 ? -4.037 -0.262 -9.733 1.00 98.31 199 VAL A C 1
ATOM 1561 O O . VAL A 1 199 ? -4.416 -1.262 -9.126 1.00 98.31 199 VAL A O 1
ATOM 1564 N N . ILE A 1 200 ? -3.030 -0.281 -10.600 1.00 98.44 200 ILE A N 1
ATOM 1565 C CA . ILE A 1 200 ? -2.123 -1.411 -10.808 1.00 98.44 200 ILE A CA 1
ATOM 1566 C C . ILE A 1 200 ? -0.744 -0.932 -10.365 1.00 98.44 200 ILE A C 1
ATOM 1568 O O . ILE A 1 200 ? -0.139 -0.084 -11.013 1.00 98.44 200 ILE A O 1
ATOM 1572 N N . ALA A 1 201 ? -0.274 -1.395 -9.214 1.00 98.44 201 ALA A N 1
ATOM 1573 C CA . ALA A 1 201 ? 0.993 -0.973 -8.634 1.00 98.44 201 ALA A CA 1
ATOM 1574 C C . ALA A 1 201 ? 2.103 -1.969 -9.001 1.00 98.44 201 ALA A C 1
ATOM 1576 O O . ALA A 1 201 ? 2.038 -3.122 -8.593 1.00 98.44 201 ALA A O 1
ATOM 1577 N N . SER A 1 202 ? 3.136 -1.528 -9.722 1.00 98.25 202 SER A N 1
ATOM 1578 C CA . SER A 1 202 ? 4.306 -2.353 -10.050 1.00 98.25 202 SER A CA 1
ATOM 1579 C C . SER A 1 202 ? 5.475 -2.049 -9.114 1.00 98.25 202 SER A C 1
ATOM 1581 O O . SER A 1 202 ? 5.975 -0.920 -9.058 1.00 98.25 202 SER A O 1
ATOM 1583 N N . MET A 1 203 ? 5.936 -3.075 -8.394 1.00 96.12 203 MET A N 1
ATOM 1584 C CA . MET A 1 203 ? 7.073 -3.004 -7.463 1.00 96.12 203 MET A CA 1
ATOM 1585 C C . MET A 1 203 ? 8.387 -3.537 -8.060 1.00 96.12 203 MET A C 1
ATOM 1587 O O . MET A 1 203 ? 9.278 -3.961 -7.325 1.00 96.12 203 MET A O 1
ATOM 1591 N N . ALA A 1 204 ? 8.499 -3.565 -9.391 1.00 90.06 204 ALA A N 1
ATOM 1592 C CA . ALA A 1 204 ? 9.623 -4.173 -10.105 1.00 90.06 204 ALA A CA 1
ATOM 1593 C C . ALA A 1 204 ? 10.936 -3.373 -10.057 1.00 90.06 204 ALA A C 1
ATOM 1595 O O . ALA A 1 204 ? 12.011 -3.968 -10.038 1.00 90.06 204 ALA A O 1
ATOM 1596 N N . GLY A 1 205 ? 10.877 -2.040 -10.022 1.00 87.25 205 GLY A N 1
ATOM 1597 C CA . GLY A 1 205 ? 12.065 -1.190 -10.107 1.00 87.25 205 GLY A CA 1
ATOM 1598 C C . GLY A 1 205 ? 12.465 -0.493 -8.805 1.00 87.25 205 GLY A C 1
ATOM 1599 O O . GLY A 1 205 ? 11.687 -0.328 -7.867 1.00 87.25 205 GLY A O 1
ATOM 1600 N N . GLY A 1 206 ? 13.708 -0.009 -8.784 1.00 90.44 206 GLY A N 1
ATOM 1601 C CA . GLY A 1 206 ? 14.254 0.822 -7.710 1.00 90.44 206 GLY A CA 1
ATOM 1602 C C . GLY A 1 206 ? 14.911 0.019 -6.590 1.00 90.44 206 GLY A C 1
ATOM 1603 O O . GLY A 1 206 ? 15.274 -1.147 -6.743 1.00 90.44 206 GLY A O 1
ATOM 1604 N N . ARG A 1 207 ? 15.116 0.659 -5.435 1.00 94.06 207 ARG A N 1
ATOM 1605 C CA . ARG A 1 207 ? 15.611 -0.052 -4.252 1.00 94.06 207 ARG A CA 1
ATOM 1606 C C . ARG A 1 207 ? 14.510 -0.945 -3.691 1.00 94.06 207 ARG A C 1
ATOM 1608 O O . ARG A 1 207 ? 13.372 -0.508 -3.567 1.00 94.06 207 ARG A O 1
ATOM 1615 N N . LYS A 1 208 ? 14.877 -2.148 -3.239 1.00 94.44 208 LYS A N 1
ATOM 1616 C CA . LYS A 1 208 ? 13.962 -3.124 -2.609 1.00 94.44 208 LYS A CA 1
ATOM 1617 C C . LYS A 1 208 ? 13.085 -2.497 -1.517 1.00 94.44 208 LYS A C 1
ATOM 1619 O O . LYS A 1 208 ? 11.902 -2.805 -1.420 1.00 94.44 208 LYS A O 1
ATOM 1624 N N . THR A 1 209 ? 13.648 -1.567 -0.742 1.00 95.69 209 THR A N 1
ATOM 1625 C CA . THR A 1 209 ? 12.912 -0.827 0.290 1.00 95.69 209 THR A CA 1
ATOM 1626 C C . THR A 1 209 ? 11.764 0.008 -0.284 1.00 95.69 209 THR A C 1
ATOM 1628 O O . THR A 1 209 ? 10.697 0.025 0.313 1.00 95.69 209 THR A O 1
ATOM 1631 N N . ALA A 1 210 ? 11.921 0.642 -1.452 1.00 96.00 210 ALA A N 1
ATOM 1632 C CA . ALA A 1 210 ? 10.840 1.393 -2.095 1.00 96.00 210 ALA A CA 1
ATOM 1633 C C . ALA A 1 210 ? 9.676 0.474 -2.505 1.00 96.00 210 ALA A C 1
ATOM 1635 O O . ALA A 1 210 ? 8.522 0.821 -2.269 1.00 96.00 210 ALA A O 1
ATOM 1636 N N . GLY A 1 211 ? 9.973 -0.725 -3.023 1.00 97.12 211 GLY A N 1
ATOM 1637 C CA . GLY A 1 211 ? 8.958 -1.745 -3.309 1.00 97.12 211 GLY A CA 1
ATOM 1638 C C . GLY A 1 211 ? 8.201 -2.194 -2.054 1.00 97.12 211 GLY A C 1
ATOM 1639 O O . GLY A 1 211 ? 6.973 -2.245 -2.056 1.00 97.12 211 GLY A O 1
ATOM 1640 N N . ALA A 1 212 ? 8.914 -2.430 -0.947 1.00 97.06 212 ALA A N 1
ATOM 1641 C CA . ALA A 1 212 ? 8.294 -2.759 0.340 1.00 97.06 212 ALA A CA 1
ATOM 1642 C C . ALA A 1 212 ? 7.402 -1.621 0.876 1.00 97.06 212 ALA A C 1
ATOM 1644 O O . ALA A 1 212 ? 6.323 -1.872 1.413 1.00 97.06 212 ALA A O 1
ATOM 1645 N N . LEU A 1 213 ? 7.823 -0.364 0.705 1.00 97.25 213 LEU A N 1
ATOM 1646 C CA . LEU A 1 213 ? 7.027 0.803 1.086 1.00 97.25 213 LEU A CA 1
ATOM 1647 C C . LEU A 1 213 ? 5.777 0.954 0.212 1.00 97.25 213 LEU A C 1
ATOM 1649 O O . LEU A 1 213 ? 4.706 1.219 0.752 1.00 97.25 213 LEU A O 1
ATOM 1653 N N . LEU A 1 214 ? 5.877 0.733 -1.103 1.00 98.06 214 LEU A N 1
ATOM 1654 C CA . LEU A 1 214 ? 4.720 0.747 -2.003 1.00 98.06 214 LEU A CA 1
ATOM 1655 C C . LEU A 1 214 ? 3.701 -0.334 -1.621 1.00 98.06 214 LEU A C 1
ATOM 1657 O O . LEU A 1 214 ? 2.506 -0.049 -1.571 1.00 98.06 214 LE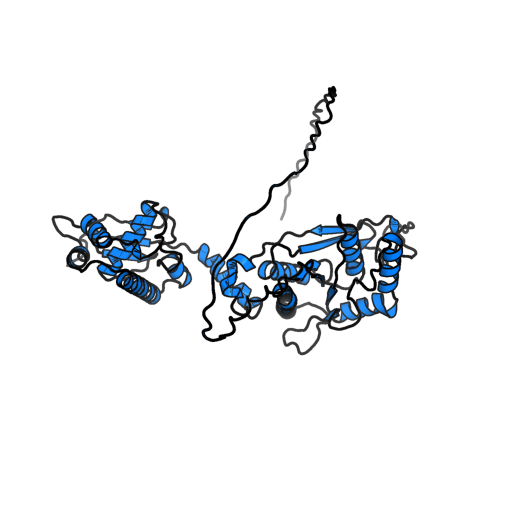U A O 1
ATOM 1661 N N . HIS A 1 215 ? 4.161 -1.545 -1.286 1.00 97.62 215 HIS A N 1
ATOM 1662 C CA . HIS A 1 215 ? 3.297 -2.630 -0.801 1.00 97.62 215 HIS A CA 1
ATOM 1663 C C . HIS A 1 215 ? 2.589 -2.267 0.505 1.00 97.62 215 HIS A C 1
ATOM 1665 O O . HIS A 1 215 ? 1.372 -2.434 0.618 1.00 97.62 215 HIS A O 1
ATOM 1671 N N . SER A 1 216 ? 3.322 -1.684 1.456 1.00 95.81 216 SER A N 1
ATOM 1672 C CA . SER A 1 216 ? 2.746 -1.185 2.707 1.00 95.81 216 SER A CA 1
ATOM 1673 C C . SER A 1 216 ? 1.683 -0.110 2.452 1.00 95.81 216 SER A C 1
ATOM 1675 O O . SER A 1 216 ? 0.567 -0.197 2.959 1.00 95.81 216 SER A O 1
ATOM 1677 N N . VAL A 1 217 ? 1.974 0.878 1.601 1.00 95.94 217 VAL A N 1
ATOM 1678 C CA . VAL A 1 217 ? 1.017 1.936 1.246 1.00 95.94 217 VAL A CA 1
ATOM 1679 C C . VAL A 1 217 ? -0.227 1.367 0.561 1.00 95.94 217 VAL A C 1
ATOM 1681 O O . VAL A 1 217 ? -1.343 1.762 0.905 1.00 95.94 217 VAL A O 1
ATOM 1684 N N . LEU A 1 218 ? -0.068 0.423 -0.370 1.00 96.38 218 LEU A N 1
ATOM 1685 C CA . LEU A 1 218 ? -1.203 -0.218 -1.031 1.00 96.38 218 LEU A CA 1
ATOM 1686 C C . LEU A 1 218 ? -2.027 -1.063 -0.048 1.00 96.38 218 LEU A C 1
ATOM 1688 O O . LEU A 1 218 ? -3.249 -1.027 -0.091 1.00 96.38 218 LEU A O 1
ATOM 1692 N N . THR A 1 219 ? -1.395 -1.738 0.911 1.00 94.62 219 THR A N 1
ATOM 1693 C CA . THR A 1 219 ? -2.095 -2.422 2.013 1.00 94.62 219 THR A CA 1
ATOM 1694 C C . THR A 1 219 ? -2.975 -1.450 2.815 1.00 94.62 219 THR A C 1
ATOM 1696 O O . THR A 1 219 ? -4.077 -1.794 3.244 1.00 94.62 219 THR A O 1
ATOM 1699 N N . LEU A 1 220 ? -2.540 -0.200 2.987 1.00 91.81 220 LEU A N 1
ATOM 1700 C CA . LEU A 1 220 ? -3.283 0.816 3.736 1.00 91.81 220 LEU A CA 1
ATOM 1701 C C . LEU A 1 220 ? -4.415 1.475 2.935 1.00 91.81 220 LEU A C 1
ATOM 1703 O O . LEU A 1 220 ? -5.474 1.743 3.504 1.00 91.81 220 LEU A O 1
ATOM 1707 N N . LEU A 1 221 ? -4.190 1.770 1.651 1.00 91.81 221 LEU A N 1
ATOM 1708 C CA . LEU A 1 221 ? -5.083 2.602 0.826 1.00 91.81 221 LEU A CA 1
ATOM 1709 C C . LEU A 1 221 ? -5.771 1.855 -0.321 1.00 91.81 221 LEU A C 1
ATOM 1711 O O . LEU A 1 221 ? -6.800 2.313 -0.821 1.00 91.81 221 LEU A O 1
ATOM 1715 N N . GLY A 1 222 ? -5.215 0.726 -0.743 1.00 93.75 222 GLY A N 1
ATOM 1716 C CA . GLY A 1 222 ? -5.684 -0.070 -1.869 1.00 93.75 222 GLY A CA 1
ATOM 1717 C C . GLY A 1 222 ? -7.066 -0.666 -1.629 1.00 93.75 222 GLY A C 1
ATOM 1718 O O . GLY A 1 222 ? -7.476 -0.964 -0.502 1.00 93.75 222 GLY A O 1
ATOM 1719 N N . ARG A 1 223 ? -7.816 -0.795 -2.715 1.00 93.62 223 ARG A N 1
ATOM 1720 C CA . ARG A 1 223 ? -9.162 -1.363 -2.779 1.00 93.62 223 ARG A CA 1
ATOM 1721 C C . ARG A 1 223 ? -9.102 -2.835 -3.151 1.00 93.62 223 ARG A C 1
ATOM 1723 O O . ARG A 1 223 ? -8.059 -3.370 -3.489 1.00 93.62 223 ARG A O 1
ATOM 1730 N N . ALA A 1 224 ? -10.262 -3.483 -3.115 1.00 93.06 224 ALA A N 1
ATOM 1731 C CA . ALA A 1 224 ? -10.375 -4.902 -3.442 1.00 93.06 224 ALA A CA 1
ATOM 1732 C C . ALA A 1 224 ? -10.129 -5.189 -4.933 1.00 93.06 224 ALA A C 1
ATOM 1734 O O . ALA A 1 224 ? -9.850 -6.323 -5.291 1.00 93.06 224 ALA A O 1
ATOM 1735 N N . HIS A 1 225 ? -10.265 -4.173 -5.791 1.00 93.69 225 HIS A N 1
ATOM 1736 C CA . HIS A 1 225 ? -10.044 -4.277 -7.231 1.00 93.69 225 HIS A CA 1
ATOM 1737 C C . HIS A 1 225 ? -8.706 -3.694 -7.691 1.00 93.69 225 HIS A C 1
ATOM 1739 O O . HIS A 1 225 ? -8.451 -3.711 -8.892 1.00 93.69 225 HIS A O 1
ATOM 1745 N N . ASP A 1 226 ? -7.899 -3.148 -6.776 1.00 97.25 226 ASP A N 1
ATOM 1746 C CA . ASP A 1 226 ? -6.538 -2.699 -7.081 1.00 97.25 226 ASP A CA 1
ATOM 1747 C C . ASP A 1 226 ? -5.586 -3.906 -7.060 1.00 97.25 226 ASP A C 1
ATOM 1749 O O . ASP A 1 226 ? -5.845 -4.888 -6.365 1.00 97.25 226 ASP A O 1
ATOM 1753 N N . ARG A 1 227 ? -4.481 -3.835 -7.807 1.00 97.81 227 ARG A N 1
ATOM 1754 C CA . ARG A 1 227 ? -3.512 -4.933 -7.967 1.00 97.81 227 ARG A CA 1
ATOM 1755 C C . ARG A 1 227 ? -2.115 -4.493 -7.539 1.00 97.81 227 ARG A C 1
ATOM 1757 O O . ARG A 1 227 ? -1.730 -3.348 -7.776 1.00 97.81 227 ARG A O 1
ATOM 1764 N N . MET A 1 228 ? -1.345 -5.407 -6.951 1.00 98.19 228 MET A N 1
ATOM 1765 C CA . MET A 1 228 ? 0.106 -5.268 -6.793 1.00 98.19 228 MET A CA 1
ATOM 1766 C C . MET A 1 228 ? 0.787 -6.318 -7.651 1.00 98.19 228 MET A C 1
ATOM 1768 O O . MET A 1 228 ? 0.446 -7.495 -7.577 1.00 98.19 228 MET A O 1
ATOM 1772 N N . THR A 1 229 ? 1.766 -5.901 -8.437 1.00 98.06 229 THR A N 1
ATOM 1773 C CA . THR A 1 229 ? 2.379 -6.741 -9.454 1.00 98.06 229 THR A CA 1
ATOM 1774 C C . THR A 1 229 ? 3.897 -6.641 -9.416 1.00 98.06 229 THR A C 1
ATOM 1776 O O . THR A 1 229 ? 4.477 -5.609 -9.061 1.00 98.06 229 THR A O 1
ATOM 1779 N N . HIS A 1 230 ? 4.560 -7.714 -9.821 1.00 97.31 230 HIS A N 1
ATOM 1780 C CA . HIS A 1 230 ? 5.997 -7.764 -10.030 1.00 97.31 230 HIS A CA 1
ATOM 1781 C C . HIS A 1 230 ? 6.266 -8.502 -11.338 1.00 97.31 230 HIS A C 1
ATOM 1783 O O . HIS A 1 230 ? 5.804 -9.627 -11.509 1.00 97.31 230 HIS A O 1
ATOM 1789 N N . VAL A 1 231 ? 6.963 -7.855 -12.271 1.00 97.31 231 VAL A N 1
ATOM 1790 C CA . VAL A 1 231 ? 7.312 -8.500 -13.537 1.00 97.31 231 VAL A CA 1
ATOM 1791 C C . VAL A 1 231 ? 8.469 -9.470 -13.325 1.00 97.31 231 VAL A C 1
ATOM 1793 O O . VAL A 1 231 ? 9.405 -9.177 -12.581 1.00 97.31 231 VAL A O 1
ATOM 1796 N N . LEU A 1 232 ? 8.371 -10.632 -13.956 1.00 96.12 232 LEU A N 1
ATOM 1797 C CA . LEU A 1 232 ? 9.377 -11.679 -13.971 1.00 96.12 232 LEU A CA 1
ATOM 1798 C C . LEU A 1 232 ? 9.840 -11.860 -15.410 1.00 96.12 232 LEU A C 1
ATOM 1800 O O . LEU A 1 232 ? 9.024 -12.062 -16.308 1.00 96.12 232 LEU A O 1
ATOM 1804 N N . VAL A 1 233 ? 11.148 -11.791 -15.615 1.00 96.44 233 VAL A N 1
ATOM 1805 C CA . VAL A 1 233 ? 11.782 -11.970 -16.919 1.00 96.44 233 VAL A CA 1
ATOM 1806 C C . VAL A 1 233 ? 12.639 -13.226 -16.844 1.00 96.44 233 VAL A C 1
ATOM 1808 O O . VAL A 1 233 ? 13.420 -13.390 -15.908 1.00 96.44 233 VAL A O 1
ATOM 1811 N N . SER A 1 234 ? 12.465 -14.138 -17.797 1.00 95.94 234 SER A N 1
ATOM 1812 C CA . SER A 1 234 ? 13.232 -15.383 -17.853 1.00 95.94 234 SER A CA 1
ATOM 1813 C C . SER A 1 234 ? 14.727 -15.124 -18.033 1.00 95.94 234 SER A C 1
ATOM 1815 O O . SER A 1 234 ? 15.107 -14.307 -18.873 1.00 95.94 234 SER A O 1
ATOM 1817 N N . ASP A 1 235 ? 15.567 -15.891 -17.342 1.00 92.50 235 ASP A N 1
ATOM 1818 C CA . ASP A 1 235 ? 17.011 -15.925 -17.594 1.00 92.50 235 ASP A CA 1
ATOM 1819 C C . ASP A 1 235 ? 17.301 -16.275 -19.074 1.00 92.50 235 ASP A C 1
ATOM 1821 O O . ASP A 1 235 ? 16.594 -17.110 -19.652 1.00 92.50 235 ASP A O 1
ATOM 1825 N N . PRO A 1 236 ? 18.293 -15.637 -19.720 1.00 94.31 236 PRO A N 1
ATOM 1826 C CA . PRO A 1 236 ? 19.208 -14.615 -19.191 1.00 94.31 236 PRO A CA 1
ATOM 1827 C C . PRO A 1 236 ? 18.720 -13.165 -19.354 1.00 94.31 236 PRO A C 1
ATOM 1829 O O . PRO A 1 236 ? 19.482 -12.230 -19.104 1.00 94.31 236 PRO A O 1
ATOM 1832 N N . TRP A 1 237 ? 17.495 -12.950 -19.836 1.00 95.94 237 TRP A N 1
ATOM 1833 C CA . TRP A 1 237 ? 17.035 -11.654 -20.346 1.00 95.94 237 TRP A CA 1
ATOM 1834 C C . TRP A 1 237 ? 16.962 -10.547 -19.292 1.00 95.94 237 TRP A C 1
ATOM 1836 O O . TRP A 1 237 ? 17.156 -9.383 -19.631 1.00 95.94 237 TRP A O 1
ATOM 1846 N N . ASP A 1 238 ? 16.792 -10.895 -18.018 1.00 90.88 238 ASP A N 1
ATOM 1847 C CA . ASP A 1 238 ? 16.845 -9.965 -16.882 1.00 90.88 238 ASP A CA 1
ATOM 1848 C C . ASP A 1 238 ? 18.236 -9.328 -16.676 1.00 90.88 238 ASP A C 1
ATOM 1850 O O . ASP A 1 238 ? 18.369 -8.288 -16.023 1.00 90.88 238 ASP A O 1
ATOM 1854 N N . ARG A 1 239 ? 19.281 -9.938 -17.250 1.00 92.50 239 ARG A N 1
ATOM 1855 C CA . ARG A 1 239 ? 20.682 -9.497 -17.180 1.00 92.50 239 ARG A CA 1
ATOM 1856 C C . ARG A 1 239 ? 21.218 -8.960 -18.508 1.00 92.50 239 ARG A C 1
ATOM 1858 O O . ARG A 1 239 ? 22.338 -8.451 -18.527 1.00 92.50 239 ARG A O 1
ATOM 1865 N N . VAL A 1 240 ? 20.461 -9.058 -19.605 1.00 94.94 240 VAL A N 1
ATOM 1866 C CA . VAL A 1 240 ? 20.908 -8.672 -20.955 1.00 94.94 240 VAL A CA 1
ATOM 1867 C C . VAL A 1 240 ? 20.753 -7.157 -21.166 1.00 94.94 240 VAL A C 1
ATOM 1869 O O . VAL A 1 240 ? 19.631 -6.650 -21.228 1.00 94.94 240 VAL A O 1
ATOM 1872 N N . PRO A 1 241 ? 21.852 -6.392 -21.327 1.00 91.56 241 PRO A N 1
ATOM 1873 C CA . PRO A 1 241 ? 21.763 -4.955 -21.556 1.00 91.56 241 PRO A CA 1
ATOM 1874 C C . PRO A 1 241 ? 21.060 -4.626 -22.875 1.00 91.56 241 PRO A C 1
ATOM 1876 O O . PRO A 1 241 ? 21.353 -5.207 -23.917 1.00 91.56 241 PRO A O 1
ATOM 1879 N N . GLY A 1 242 ? 20.165 -3.639 -22.841 1.00 92.31 242 GLY A N 1
ATOM 1880 C CA . GLY A 1 242 ? 19.445 -3.176 -24.028 1.00 92.31 242 GLY A CA 1
ATOM 1881 C C . GLY A 1 242 ? 18.237 -4.030 -24.418 1.00 92.31 242 GLY A C 1
ATOM 1882 O O . GLY A 1 242 ? 17.556 -3.665 -25.372 1.00 92.31 242 GLY A O 1
ATOM 1883 N N . PHE A 1 243 ? 17.941 -5.116 -23.697 1.00 96.88 243 PHE A N 1
ATOM 1884 C CA . PHE A 1 243 ? 16.645 -5.784 -23.790 1.00 96.88 243 PHE A CA 1
ATOM 1885 C C . PHE A 1 243 ? 15.571 -4.924 -23.105 1.00 96.88 243 PHE A C 1
ATOM 1887 O O . PHE A 1 243 ? 15.813 -4.362 -22.037 1.00 96.88 243 PHE A O 1
ATOM 1894 N N . PHE A 1 244 ? 14.404 -4.785 -23.740 1.00 96.88 244 PHE A N 1
ATOM 1895 C CA . PHE A 1 244 ? 13.282 -3.993 -23.210 1.00 96.88 244 PHE A CA 1
ATOM 1896 C C . PHE A 1 244 ? 11.949 -4.742 -23.223 1.00 96.88 244 PHE A C 1
ATOM 1898 O O . PHE A 1 244 ? 11.089 -4.461 -22.392 1.00 96.88 244 PHE A O 1
ATOM 1905 N N . PHE A 1 245 ? 11.736 -5.633 -24.189 1.00 95.75 245 PHE A N 1
ATOM 1906 C CA . PHE A 1 245 ? 10.522 -6.434 -24.324 1.00 95.75 245 PHE A CA 1
ATOM 1907 C C . PHE A 1 245 ? 10.777 -7.583 -25.315 1.00 95.75 245 PHE A C 1
ATOM 1909 O O . PHE A 1 245 ? 11.665 -7.461 -26.168 1.00 95.75 245 PHE A O 1
ATOM 1916 N N . PRO A 1 246 ? 10.021 -8.692 -25.242 1.00 96.19 246 PRO A N 1
ATOM 1917 C CA . PRO A 1 246 ? 10.128 -9.772 -26.216 1.00 96.19 246 PRO A CA 1
ATOM 1918 C C . PRO A 1 246 ? 9.919 -9.267 -27.645 1.00 96.19 246 PRO A C 1
ATOM 1920 O O . PRO A 1 246 ? 8.996 -8.508 -27.903 1.00 96.19 246 PRO A O 1
ATOM 1923 N N . GLY A 1 247 ? 10.799 -9.650 -28.570 1.00 94.06 247 GLY A N 1
ATOM 1924 C CA . GLY A 1 247 ? 10.753 -9.180 -29.961 1.00 94.06 247 GLY A CA 1
ATOM 1925 C C . GLY A 1 247 ? 11.325 -7.778 -30.207 1.00 94.06 247 GLY A C 1
ATOM 1926 O O . GLY A 1 247 ? 11.277 -7.292 -31.339 1.00 94.06 247 GLY A O 1
ATOM 1927 N N . CYS A 1 248 ? 11.918 -7.120 -29.199 1.00 93.50 248 CYS A N 1
ATOM 1928 C CA . CYS A 1 248 ? 12.589 -5.840 -29.421 1.00 93.50 248 CYS A CA 1
ATOM 1929 C C . CYS A 1 248 ? 13.785 -5.989 -30.385 1.00 93.50 248 CYS A C 1
ATOM 1931 O O . CYS A 1 248 ? 14.528 -6.978 -30.293 1.00 93.50 248 CYS A O 1
ATOM 1933 N N . PRO A 1 249 ? 14.014 -5.017 -31.290 1.00 91.19 249 PRO A N 1
ATOM 1934 C CA . PRO A 1 249 ? 15.125 -5.069 -32.232 1.00 91.19 249 PRO A CA 1
ATOM 1935 C C . PRO A 1 249 ? 16.464 -4.888 -31.511 1.00 91.19 249 PRO A C 1
ATOM 1937 O O . PRO A 1 249 ? 16.600 -4.051 -30.620 1.00 91.19 249 PRO A O 1
ATOM 1940 N N . GLY A 1 250 ? 17.477 -5.643 -31.929 1.00 91.56 250 GLY A N 1
ATOM 1941 C CA . GLY A 1 250 ? 18.819 -5.553 -31.364 1.00 91.56 250 GLY A CA 1
ATOM 1942 C C . GLY A 1 250 ? 19.660 -6.785 -31.665 1.00 91.56 250 GLY A C 1
ATOM 1943 O O . GLY A 1 250 ? 19.186 -7.761 -32.243 1.00 91.56 250 GLY A O 1
ATOM 1944 N N . THR A 1 251 ? 20.931 -6.728 -31.282 1.00 94.56 251 THR A N 1
ATOM 1945 C CA . THR A 1 251 ? 21.811 -7.898 -31.236 1.00 94.56 251 THR A CA 1
ATOM 1946 C C . THR A 1 251 ? 22.105 -8.183 -29.777 1.00 94.56 251 THR A C 1
ATOM 1948 O O . THR A 1 251 ? 22.651 -7.329 -29.081 1.00 94.56 251 THR A O 1
ATOM 1951 N N . PHE A 1 252 ? 21.713 -9.369 -29.328 1.00 96.06 252 PHE A N 1
ATOM 1952 C CA . PHE A 1 252 ? 21.812 -9.786 -27.938 1.00 96.06 252 PHE A CA 1
ATOM 1953 C C . PHE A 1 252 ? 22.717 -11.005 -27.839 1.00 96.06 252 PHE A C 1
ATOM 1955 O O . PHE A 1 252 ? 22.707 -11.864 -28.723 1.00 96.06 252 PHE A O 1
ATOM 1962 N N . VAL A 1 253 ? 23.488 -11.072 -26.760 1.00 96.19 253 VAL A N 1
ATOM 1963 C CA . VAL A 1 253 ? 24.374 -12.195 -26.454 1.00 96.19 253 VAL A CA 1
ATOM 1964 C C . VAL A 1 253 ? 24.172 -12.629 -25.011 1.00 96.19 253 VAL A C 1
ATOM 1966 O O . VAL A 1 253 ? 23.827 -11.811 -24.152 1.00 96.19 253 VAL A O 1
ATOM 1969 N N . HIS A 1 254 ? 24.360 -13.918 -24.750 1.00 95.25 254 HIS A N 1
ATOM 1970 C CA . HIS A 1 254 ? 24.263 -14.483 -23.415 1.00 95.25 254 HIS A CA 1
ATOM 1971 C C . HIS A 1 254 ? 25.377 -13.917 -22.515 1.00 95.25 254 HIS A C 1
ATOM 1973 O O . HIS A 1 254 ? 26.544 -14.050 -22.876 1.00 95.25 254 HIS A O 1
ATOM 1979 N N . PRO A 1 255 ? 25.073 -13.351 -21.329 1.00 92.00 255 PRO A N 1
ATOM 1980 C CA . PRO A 1 255 ? 26.080 -12.702 -20.479 1.00 92.00 255 PRO A CA 1
ATOM 1981 C C . PRO A 1 255 ? 27.227 -13.617 -20.034 1.00 92.00 255 PRO A C 1
ATOM 1983 O O . PRO A 1 255 ? 28.330 -13.142 -19.783 1.00 92.00 255 PRO A O 1
ATOM 1986 N N . ASP A 1 256 ? 26.952 -14.920 -19.914 1.00 93.88 256 ASP A N 1
ATOM 1987 C CA . ASP A 1 256 ? 27.916 -15.907 -19.411 1.00 93.88 256 ASP A CA 1
ATOM 1988 C C . ASP A 1 256 ? 28.587 -16.754 -20.515 1.00 93.88 256 ASP A C 1
ATOM 1990 O O . ASP A 1 256 ? 29.623 -17.363 -20.257 1.00 93.88 256 ASP A O 1
ATOM 1994 N N . THR A 1 257 ? 28.007 -16.839 -21.722 1.00 93.94 257 THR A N 1
ATOM 1995 C CA . THR A 1 257 ? 28.491 -17.745 -22.793 1.00 93.94 257 THR A CA 1
ATOM 1996 C C . THR A 1 257 ? 28.795 -17.035 -24.108 1.00 93.94 257 THR A C 1
ATOM 1998 O O . THR A 1 257 ? 29.372 -17.655 -24.996 1.00 93.94 257 THR A O 1
ATOM 2001 N N . ASP A 1 258 ? 28.419 -15.758 -24.241 1.00 92.19 258 ASP A N 1
ATOM 2002 C CA . ASP A 1 258 ? 28.480 -14.962 -25.472 1.00 92.19 258 ASP A CA 1
ATOM 2003 C C . ASP A 1 258 ? 27.686 -15.545 -26.663 1.00 92.19 258 ASP A C 1
ATOM 2005 O O . ASP A 1 258 ? 27.793 -15.056 -27.791 1.00 92.19 258 ASP A O 1
ATOM 2009 N N . ASP A 1 259 ? 26.835 -16.552 -26.431 1.00 95.25 259 ASP A N 1
ATOM 2010 C CA . ASP A 1 259 ? 25.991 -17.132 -27.477 1.00 95.25 259 ASP A CA 1
ATOM 2011 C C . ASP A 1 259 ? 24.939 -16.120 -27.968 1.00 95.25 259 ASP A C 1
ATOM 2013 O O . ASP A 1 259 ? 24.341 -15.413 -27.148 1.00 95.25 259 ASP A O 1
ATOM 2017 N N . PRO A 1 260 ? 24.648 -16.049 -29.282 1.00 96.19 260 PRO A N 1
ATOM 2018 C CA . PRO A 1 260 ? 23.596 -15.184 -29.806 1.00 96.19 260 PRO A CA 1
ATOM 2019 C C . PRO A 1 260 ? 22.221 -15.522 -29.219 1.00 96.19 260 PRO A C 1
ATOM 2021 O O . PRO A 1 260 ? 21.804 -16.681 -29.216 1.00 96.19 260 PRO A O 1
ATOM 2024 N N . LEU A 1 261 ? 21.483 -14.496 -28.796 1.00 96.69 261 LEU A N 1
ATOM 2025 C CA . LEU A 1 261 ? 20.132 -14.625 -28.253 1.00 96.69 261 LEU A CA 1
ATOM 2026 C C . LEU A 1 261 ? 19.084 -14.008 -29.187 1.00 96.69 261 LEU A C 1
ATOM 2028 O O . LEU A 1 261 ? 19.311 -12.969 -29.808 1.00 96.69 261 LEU A O 1
ATOM 2032 N N . ASN A 1 262 ? 17.898 -14.621 -29.237 1.00 96.31 262 ASN A N 1
ATOM 2033 C CA . ASN A 1 262 ? 16.737 -14.101 -29.960 1.00 96.31 262 ASN A CA 1
ATOM 2034 C C . ASN A 1 262 ? 15.701 -13.541 -28.975 1.00 96.31 262 ASN A C 1
ATOM 2036 O O . ASN A 1 262 ? 15.101 -14.307 -28.223 1.00 96.31 262 ASN A O 1
ATOM 2040 N N . SER A 1 263 ? 15.445 -12.229 -29.015 1.00 95.62 263 SER A N 1
ATOM 2041 C CA . SER A 1 263 ? 14.542 -11.539 -28.080 1.00 95.62 263 SER A CA 1
ATOM 2042 C C . SER A 1 263 ? 13.111 -12.078 -28.081 1.00 95.62 263 SER A C 1
ATOM 2044 O O . SER A 1 263 ? 12.431 -11.959 -27.070 1.00 95.62 263 SER A O 1
ATOM 2046 N N . HIS A 1 264 ? 12.647 -12.725 -29.154 1.00 94.88 264 HIS A N 1
ATOM 2047 C CA . HIS A 1 264 ? 11.332 -13.382 -29.182 1.00 94.88 264 HIS A CA 1
ATOM 2048 C C . HIS A 1 264 ? 11.223 -14.596 -28.244 1.00 94.88 264 HIS A C 1
ATOM 2050 O O . HIS A 1 264 ? 10.122 -15.060 -27.975 1.00 94.88 264 HIS A O 1
ATOM 2056 N N . GLN A 1 265 ? 12.346 -15.141 -27.769 1.00 95.31 265 GLN A N 1
ATOM 2057 C CA . GLN A 1 265 ? 12.366 -16.282 -26.846 1.00 95.31 265 GLN A CA 1
ATOM 2058 C C . GLN A 1 265 ? 12.259 -15.859 -25.375 1.00 95.31 265 GLN A C 1
ATOM 2060 O O . GLN A 1 265 ? 12.165 -16.721 -24.503 1.00 95.31 265 GLN A O 1
ATOM 2065 N N . ALA A 1 266 ? 12.298 -14.556 -25.086 1.00 96.38 266 ALA A N 1
ATOM 2066 C CA . ALA A 1 266 ? 12.136 -14.051 -23.733 1.00 96.38 266 ALA A CA 1
ATOM 2067 C C . ALA A 1 266 ? 10.709 -14.309 -23.232 1.00 96.38 266 ALA A C 1
ATOM 2069 O O . ALA A 1 266 ? 9.737 -13.919 -23.876 1.00 96.38 266 ALA A O 1
ATOM 2070 N N . CYS A 1 267 ? 10.589 -14.935 -22.063 1.00 96.25 267 CYS A N 1
ATOM 2071 C CA . CYS A 1 267 ? 9.317 -15.070 -21.364 1.00 96.25 267 CYS A CA 1
ATOM 2072 C C . CYS A 1 267 ? 9.217 -13.956 -20.321 1.00 96.25 267 CYS A C 1
ATOM 2074 O O . CYS A 1 267 ? 10.092 -13.824 -19.461 1.00 96.25 267 CYS A O 1
ATOM 2076 N N . VAL A 1 268 ? 8.160 -13.152 -20.418 1.00 96.75 268 VAL A N 1
ATOM 2077 C CA . VAL A 1 268 ? 7.878 -12.053 -19.493 1.00 96.75 268 VAL A CA 1
ATOM 2078 C C . VAL A 1 268 ? 6.493 -12.273 -18.908 1.00 96.75 268 VAL A C 1
ATOM 2080 O O . VAL A 1 268 ? 5.503 -12.296 -19.635 1.00 96.75 268 VAL A O 1
ATOM 2083 N N . GLU A 1 269 ? 6.436 -12.448 -17.595 1.00 95.19 269 GLU A N 1
ATOM 2084 C CA . GLU A 1 269 ? 5.218 -12.779 -16.860 1.00 95.19 269 GLU A CA 1
ATOM 2085 C C . GLU A 1 269 ? 4.977 -11.773 -15.737 1.00 95.19 269 GLU A C 1
ATOM 2087 O O . GLU A 1 269 ? 5.910 -11.171 -15.200 1.00 95.19 269 GLU A O 1
ATOM 2092 N N . LEU A 1 270 ? 3.715 -11.607 -15.347 1.00 96.62 270 LEU A N 1
ATOM 2093 C CA . LEU A 1 270 ? 3.341 -10.745 -14.236 1.00 96.62 270 LEU A CA 1
ATOM 2094 C C . LEU A 1 270 ? 2.934 -11.589 -13.028 1.00 96.62 270 LEU A C 1
ATOM 2096 O O . LEU A 1 270 ? 1.907 -12.263 -13.038 1.00 96.62 270 LEU A O 1
ATOM 2100 N N . ALA A 1 271 ? 3.723 -11.527 -11.960 1.00 96.44 271 ALA A N 1
ATOM 2101 C CA . ALA A 1 271 ? 3.350 -12.118 -10.685 1.00 96.44 271 ALA A CA 1
ATOM 2102 C C . ALA A 1 271 ? 2.466 -11.145 -9.899 1.00 96.44 271 ALA A C 1
ATOM 2104 O O . ALA A 1 271 ? 2.872 -10.013 -9.618 1.00 96.44 271 ALA A O 1
ATOM 2105 N N . GLU A 1 272 ? 1.274 -11.588 -9.499 1.00 96.38 272 GLU A N 1
ATOM 2106 C CA . GLU A 1 272 ? 0.426 -10.827 -8.583 1.00 96.38 272 GLU A CA 1
ATOM 2107 C C . GLU A 1 272 ? 0.884 -11.053 -7.138 1.00 96.38 272 GLU A C 1
ATOM 2109 O O . GLU A 1 272 ? 0.894 -12.174 -6.624 1.00 96.38 272 GLU A O 1
ATOM 2114 N N . VAL A 1 273 ? 1.291 -9.973 -6.473 1.00 96.56 273 VAL A N 1
ATOM 2115 C CA . VAL A 1 273 ? 1.725 -10.010 -5.079 1.00 96.56 273 VAL A CA 1
ATOM 2116 C C . VAL A 1 273 ? 0.502 -9.751 -4.201 1.00 96.56 273 VAL A C 1
ATOM 2118 O O . VAL A 1 273 ? -0.087 -8.670 -4.278 1.00 96.56 273 VAL A O 1
ATOM 2121 N N . PRO A 1 274 ? 0.106 -10.689 -3.327 1.00 95.75 274 PRO A N 1
ATOM 2122 C CA . PRO A 1 274 ? -1.065 -10.487 -2.491 1.00 95.75 274 PRO A CA 1
ATOM 2123 C C . PRO A 1 274 ? -0.846 -9.328 -1.511 1.00 95.75 274 PRO A C 1
ATOM 2125 O O . PRO A 1 274 ? 0.236 -9.144 -0.941 1.00 95.75 274 PRO A O 1
ATOM 2128 N N . PHE A 1 275 ? -1.906 -8.566 -1.267 1.00 95.88 275 PHE A N 1
ATOM 2129 C CA . PHE A 1 275 ? -1.962 -7.564 -0.209 1.00 95.88 275 PHE A CA 1
ATOM 2130 C C . PHE A 1 275 ? -3.331 -7.599 0.476 1.00 95.88 275 PHE A C 1
ATOM 2132 O O . PHE A 1 275 ? -4.306 -8.116 -0.067 1.00 95.88 275 PHE A O 1
ATOM 2139 N N . VAL A 1 276 ? -3.408 -7.055 1.691 1.00 93.44 276 VAL A N 1
ATOM 2140 C CA . VAL A 1 276 ? -4.668 -6.968 2.440 1.00 93.44 276 VAL A CA 1
ATOM 2141 C C . VAL A 1 276 ? -5.173 -5.529 2.361 1.00 93.44 276 VAL A C 1
ATOM 2143 O O . VAL A 1 276 ? -4.484 -4.648 2.863 1.00 93.44 276 VAL A O 1
ATOM 2146 N N . PRO A 1 277 ? -6.358 -5.245 1.793 1.00 91.62 277 PRO A N 1
ATOM 2147 C CA . PRO A 1 277 ? -6.889 -3.885 1.721 1.00 91.62 277 PRO A CA 1
ATOM 2148 C C . PRO A 1 277 ? -7.428 -3.444 3.092 1.00 91.62 277 PRO A C 1
ATOM 2150 O O . PRO A 1 277 ? -8.635 -3.431 3.353 1.00 91.62 277 PRO A O 1
ATOM 2153 N N . LEU A 1 278 ? -6.528 -3.065 4.002 1.00 88.12 278 LEU A N 1
ATOM 2154 C CA . LEU A 1 278 ? -6.856 -2.676 5.376 1.00 88.12 278 LEU A CA 1
ATOM 2155 C C . LEU A 1 278 ? -7.729 -1.419 5.446 1.00 88.12 278 LEU A C 1
ATOM 2157 O O . LEU A 1 278 ? -8.351 -1.162 6.482 1.00 88.12 278 LEU A O 1
ATOM 2161 N N . ARG A 1 279 ? -7.864 -0.670 4.343 1.00 85.69 279 ARG A N 1
ATOM 2162 C CA . ARG A 1 279 ? -8.732 0.510 4.267 1.00 85.69 279 ARG A CA 1
ATOM 2163 C C . ARG A 1 279 ? -10.158 0.266 4.757 1.00 85.69 279 ARG A C 1
ATOM 2165 O O . ARG A 1 279 ? -10.786 1.165 5.311 1.00 85.69 279 ARG A O 1
ATOM 2172 N N . TYR A 1 280 ? -10.679 -0.947 4.577 1.00 84.19 280 TYR A N 1
ATOM 2173 C CA . TYR A 1 280 ? -12.035 -1.299 4.997 1.00 84.19 280 TYR A CA 1
ATOM 2174 C C . TYR A 1 280 ? -12.160 -1.490 6.512 1.00 84.19 280 TYR A C 1
ATOM 2176 O O . TYR A 1 280 ? -13.220 -1.208 7.071 1.00 84.19 280 TYR A O 1
ATOM 2184 N N . LEU A 1 281 ? -11.079 -1.892 7.187 1.00 75.56 281 LEU A N 1
ATOM 2185 C CA . LEU A 1 281 ? -11.023 -2.006 8.648 1.00 75.56 281 LEU A CA 1
ATOM 2186 C C . LEU A 1 281 ? -10.850 -0.641 9.323 1.00 75.56 281 LEU A C 1
ATOM 2188 O O . LEU A 1 281 ? -11.333 -0.439 10.435 1.00 75.56 281 LEU A O 1
ATOM 2192 N N . PHE A 1 282 ? -10.219 0.306 8.626 1.00 69.38 282 PHE A N 1
ATOM 2193 C CA . PHE A 1 282 ? -9.885 1.635 9.145 1.00 69.38 282 PHE A CA 1
ATOM 2194 C C . PHE A 1 282 ? -10.657 2.764 8.447 1.00 69.38 282 PHE A C 1
ATOM 2196 O O . PHE A 1 282 ? -10.224 3.914 8.421 1.00 69.38 282 PHE A O 1
ATOM 2203 N N . ARG A 1 283 ? -11.834 2.466 7.875 1.00 67.31 283 ARG A N 1
ATOM 2204 C CA . ARG A 1 283 ? -12.620 3.424 7.073 1.00 67.31 283 ARG A CA 1
ATOM 2205 C C . ARG A 1 283 ? -12.988 4.697 7.845 1.00 67.31 283 ARG A C 1
ATOM 2207 O O . ARG A 1 283 ? -13.068 5.766 7.254 1.00 67.31 283 ARG A O 1
ATOM 2214 N N . LYS A 1 284 ? -13.209 4.613 9.164 1.00 56.41 284 LYS A N 1
ATOM 2215 C CA . LYS A 1 284 ? -13.529 5.787 10.003 1.00 56.41 284 LYS A CA 1
ATOM 2216 C C . LYS A 1 284 ? -12.311 6.683 10.234 1.00 56.41 284 LYS A C 1
ATOM 2218 O O . LYS A 1 284 ? -12.463 7.891 10.381 1.00 56.41 284 LYS A O 1
ATOM 2223 N N . GLU A 1 285 ? -11.128 6.089 10.262 1.00 57.47 285 GLU A N 1
ATOM 2224 C CA . GLU A 1 285 ? -9.837 6.738 10.457 1.00 57.47 285 GLU A CA 1
ATOM 2225 C C . GLU A 1 285 ? -9.316 7.329 9.151 1.00 57.47 285 GLU A C 1
ATOM 2227 O O . GLU A 1 285 ? -8.736 8.405 9.184 1.00 57.47 285 GLU A O 1
ATOM 2232 N N . LEU A 1 286 ? -9.607 6.677 8.022 1.00 55.22 286 LEU A N 1
ATOM 2233 C CA . LEU A 1 286 ? -9.337 7.173 6.673 1.00 55.22 286 LEU A CA 1
ATOM 2234 C C . LEU A 1 286 ? -10.355 8.226 6.196 1.00 55.22 286 LEU A C 1
ATOM 2236 O O . LEU A 1 286 ? -10.046 9.016 5.312 1.00 55.22 286 LEU A O 1
ATOM 2240 N N . ASN A 1 287 ? -11.559 8.277 6.790 1.00 51.56 287 ASN A N 1
ATOM 2241 C CA . ASN A 1 287 ? -12.525 9.369 6.582 1.00 51.56 287 ASN A CA 1
ATOM 2242 C C . ASN A 1 287 ? -12.100 10.681 7.271 1.00 51.56 287 ASN A C 1
ATOM 2244 O O . ASN A 1 287 ? -12.699 11.731 7.040 1.00 51.56 287 ASN A O 1
ATOM 2248 N N . ARG A 1 288 ? -11.080 10.639 8.135 1.00 54.44 288 ARG A N 1
ATOM 2249 C CA . ARG A 1 288 ? -10.253 11.806 8.447 1.00 54.44 288 ARG A CA 1
ATOM 2250 C C . ARG A 1 288 ? -9.072 11.735 7.500 1.00 54.44 288 ARG A C 1
ATOM 2252 O O . ARG A 1 288 ? -8.572 10.639 7.297 1.00 54.44 288 ARG A O 1
ATOM 2259 N N . HIS A 1 289 ? -8.632 12.861 6.937 1.00 49.44 289 HIS A N 1
ATOM 2260 C CA . HIS A 1 289 ? -7.436 12.857 6.094 1.00 49.44 289 HIS A CA 1
ATOM 2261 C C . HIS A 1 289 ? -6.329 12.144 6.877 1.00 49.44 289 HIS A C 1
ATOM 2263 O O . HIS A 1 289 ? -5.915 12.667 7.922 1.00 49.44 289 HIS A O 1
ATOM 2269 N N . PRO A 1 290 ? -5.896 10.941 6.455 1.00 52.91 290 PRO A N 1
ATOM 2270 C CA . PRO A 1 290 ? -4.780 10.301 7.108 1.00 52.91 290 PRO A CA 1
ATOM 2271 C C . PRO A 1 290 ? -3.641 11.282 6.885 1.00 52.91 290 PRO A C 1
ATOM 2273 O O . PRO A 1 290 ? -3.436 11.754 5.766 1.00 52.91 290 PRO A O 1
ATOM 2276 N N . GLY A 1 291 ? -2.998 11.712 7.961 1.00 64.19 291 GLY A N 1
ATOM 2277 C CA . GLY A 1 291 ? -1.878 12.628 7.839 1.00 64.19 291 GLY A CA 1
ATOM 2278 C C . GLY A 1 291 ? -0.710 11.923 7.153 1.00 64.19 291 GLY A C 1
ATOM 2279 O O . GLY A 1 291 ? -0.845 11.238 6.140 1.00 64.19 291 GLY A O 1
ATOM 2280 N N . SER A 1 292 ? 0.451 12.057 7.767 1.00 81.56 292 SER A N 1
ATOM 2281 C CA . SER A 1 292 ? 1.647 11.378 7.303 1.00 81.56 292 SER A CA 1
ATOM 2282 C C . SER A 1 292 ? 1.531 9.840 7.422 1.00 81.56 292 SER A C 1
ATOM 2284 O O . SER A 1 292 ? 0.859 9.333 8.329 1.00 81.56 292 SER A O 1
ATOM 2286 N N . TYR A 1 293 ? 2.190 9.101 6.526 1.00 86.56 293 TYR A N 1
ATOM 2287 C CA . TYR A 1 293 ? 2.347 7.641 6.536 1.00 86.56 293 TYR A CA 1
ATOM 2288 C C . TYR A 1 293 ? 2.779 7.144 7.914 1.00 86.56 293 TYR A C 1
ATOM 2290 O O . TYR A 1 293 ? 2.154 6.239 8.466 1.00 86.56 293 TYR A O 1
ATOM 2298 N N . LEU A 1 294 ? 3.792 7.777 8.512 1.00 85.50 294 LEU A N 1
ATOM 2299 C CA . LEU A 1 294 ? 4.286 7.397 9.838 1.00 85.50 294 LEU A CA 1
ATOM 2300 C C . LEU A 1 294 ? 3.212 7.544 10.918 1.00 85.50 294 LEU A C 1
ATOM 2302 O O . LEU A 1 294 ? 3.023 6.637 11.726 1.00 85.50 294 LEU A O 1
ATOM 2306 N N . ARG A 1 295 ? 2.442 8.639 10.894 1.00 82.25 295 ARG A N 1
ATOM 2307 C CA . ARG A 1 295 ? 1.339 8.828 11.849 1.00 82.25 295 ARG A CA 1
ATOM 2308 C C . ARG A 1 295 ? 0.264 7.760 11.694 1.00 82.25 295 ARG A C 1
ATOM 2310 O O . ARG A 1 295 ? -0.270 7.294 12.698 1.00 82.25 295 ARG A O 1
ATOM 2317 N N . LEU A 1 296 ? -0.070 7.394 10.457 1.00 82.31 296 LEU A N 1
ATOM 2318 C CA . LEU A 1 296 ? -1.028 6.326 10.193 1.00 82.31 296 LEU A CA 1
ATOM 2319 C C . LEU A 1 296 ? -0.494 4.988 10.720 1.00 82.31 296 LEU A C 1
ATOM 2321 O O . LEU A 1 296 ? -1.198 4.301 11.454 1.00 82.31 296 LEU A O 1
ATOM 2325 N N . MET A 1 297 ? 0.765 4.657 10.433 1.00 84.88 297 MET A N 1
ATOM 2326 C CA . MET A 1 297 ? 1.407 3.440 10.933 1.00 84.88 297 MET A CA 1
ATOM 2327 C C . MET A 1 297 ? 1.426 3.364 12.462 1.00 84.88 297 MET A C 1
ATOM 2329 O O . MET A 1 297 ? 1.062 2.327 13.014 1.00 84.88 297 MET A O 1
ATOM 2333 N N . ASP A 1 298 ? 1.767 4.449 13.159 1.00 82.62 298 ASP A N 1
ATOM 2334 C CA . ASP A 1 298 ? 1.769 4.490 14.628 1.00 82.62 298 ASP A CA 1
ATOM 2335 C C . ASP A 1 298 ? 0.362 4.293 15.218 1.00 82.62 298 ASP A C 1
ATOM 2337 O O . ASP A 1 298 ? 0.176 3.563 16.199 1.00 82.62 298 ASP A O 1
ATOM 2341 N N . GLN A 1 299 ? -0.661 4.888 14.599 1.00 77.62 299 GLN A N 1
ATOM 2342 C CA . GLN A 1 299 ? -2.060 4.706 15.004 1.00 77.62 299 GLN A CA 1
ATOM 2343 C C . GLN A 1 299 ? -2.549 3.270 14.795 1.00 77.62 299 GLN A C 1
ATOM 2345 O O . GLN A 1 299 ? -3.305 2.744 15.611 1.00 77.62 299 GLN A O 1
ATOM 2350 N N . LEU A 1 300 ? -2.135 2.626 13.707 1.00 79.50 300 LEU A N 1
ATOM 2351 C CA . LEU A 1 300 ? -2.507 1.243 13.428 1.00 79.50 300 LEU A CA 1
ATOM 2352 C C . LEU A 1 300 ? -1.756 0.268 14.328 1.00 79.50 300 LEU A C 1
ATOM 2354 O O . LEU A 1 300 ? -2.364 -0.655 14.866 1.00 79.50 300 LEU A O 1
ATOM 2358 N N . ARG A 1 301 ? -0.459 0.502 14.544 1.00 79.75 301 ARG A N 1
ATOM 2359 C CA . ARG A 1 301 ? 0.380 -0.324 15.411 1.00 79.75 301 ARG A CA 1
ATOM 2360 C C . ARG A 1 301 ? -0.099 -0.290 16.854 1.00 79.75 301 ARG A C 1
ATOM 2362 O O . ARG A 1 301 ? -0.222 -1.352 17.452 1.00 79.75 301 ARG A O 1
ATOM 2369 N N . SER A 1 302 ? -0.387 0.894 17.398 1.00 72.44 302 SER A N 1
ATOM 2370 C CA . SER A 1 302 ? -0.944 1.021 18.755 1.00 72.44 302 SER A CA 1
ATOM 2371 C C . SER A 1 302 ? -2.219 0.194 18.894 1.00 72.44 302 SER A C 1
ATOM 2373 O O . SER A 1 302 ? -2.261 -0.726 19.701 1.00 72.44 302 SER A O 1
ATOM 2375 N N . ARG A 1 303 ? -3.191 0.388 17.998 1.00 69.88 303 ARG A N 1
ATOM 2376 C CA . ARG A 1 303 ? -4.438 -0.391 17.997 1.00 69.88 303 ARG A CA 1
ATOM 2377 C C . ARG A 1 303 ? -4.231 -1.895 17.864 1.00 69.88 303 ARG A C 1
ATOM 2379 O O . ARG A 1 303 ? -4.926 -2.652 18.533 1.00 69.88 303 ARG A O 1
ATOM 2386 N N . ALA A 1 304 ? -3.330 -2.330 16.986 1.00 71.50 304 ALA A N 1
ATOM 2387 C CA . ALA A 1 304 ? -3.050 -3.747 16.787 1.00 71.50 304 ALA A CA 1
ATOM 2388 C C . ALA A 1 304 ? -2.442 -4.374 18.050 1.00 71.50 304 ALA A C 1
ATOM 2390 O O . ALA A 1 304 ? -2.886 -5.435 18.475 1.00 71.50 304 ALA A O 1
ATOM 2391 N N . LEU A 1 305 ? -1.487 -3.692 18.688 1.00 67.88 305 LEU A N 1
ATOM 2392 C CA . LEU A 1 305 ? -0.888 -4.134 19.950 1.00 67.88 305 LEU A CA 1
ATOM 2393 C C . LEU A 1 305 ? -1.886 -4.076 21.119 1.00 67.88 305 LEU A C 1
ATOM 2395 O O . LEU A 1 305 ? -1.831 -4.907 22.021 1.00 67.88 305 LEU A O 1
ATOM 2399 N N . ASP A 1 306 ? -2.841 -3.148 21.089 1.00 61.97 306 ASP A N 1
ATOM 2400 C CA . ASP A 1 306 ? -3.892 -3.037 22.104 1.00 61.97 306 ASP A CA 1
ATOM 2401 C C . ASP A 1 306 ? -4.977 -4.124 21.981 1.00 61.97 306 ASP A C 1
ATOM 2403 O O . ASP A 1 306 ? -5.698 -4.395 22.947 1.00 61.97 306 ASP A O 1
ATOM 2407 N N . LEU A 1 307 ? -5.110 -4.787 20.824 1.00 59.38 307 LEU A N 1
ATOM 2408 C CA . LEU A 1 307 ? -5.956 -5.983 20.710 1.00 59.38 307 LEU A CA 1
ATOM 2409 C C . LEU A 1 307 ? -5.409 -7.135 21.565 1.00 59.38 307 LEU A C 1
ATOM 2411 O O . LEU A 1 307 ? -6.212 -7.890 22.121 1.00 59.38 307 LEU A O 1
ATOM 2415 N N . ASP A 1 308 ? -4.083 -7.197 21.718 1.00 52.22 308 ASP A N 1
ATOM 2416 C CA . ASP A 1 308 ? -3.349 -8.250 22.425 1.00 52.22 308 ASP A CA 1
ATOM 2417 C C . ASP A 1 308 ? -3.036 -7.907 23.893 1.00 52.22 308 ASP A C 1
ATOM 2419 O O . ASP A 1 308 ? -2.628 -8.766 24.673 1.00 52.22 308 ASP A O 1
ATOM 2423 N N . ARG A 1 309 ? -3.273 -6.657 24.323 1.00 62.69 309 ARG A N 1
ATOM 2424 C CA . ARG A 1 309 ? -3.170 -6.302 25.743 1.00 62.69 309 ARG A CA 1
ATOM 2425 C C . ARG A 1 309 ? -4.180 -7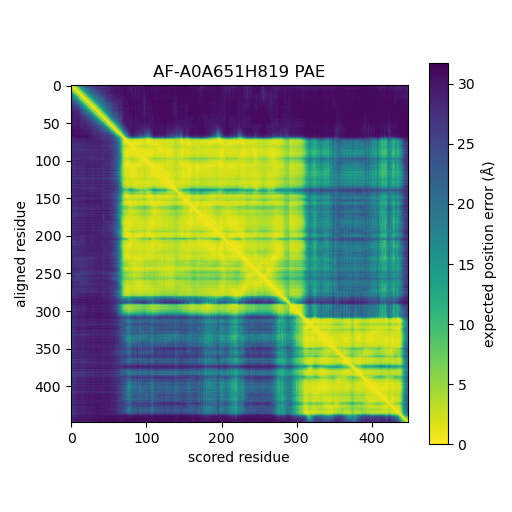.108 26.549 1.00 62.69 309 ARG A C 1
ATOM 2427 O O . ARG A 1 309 ? -5.395 -6.992 26.370 1.00 62.69 309 ARG A O 1
ATOM 2434 N N . GLU A 1 310 ? -3.653 -7.923 27.454 1.00 68.12 310 GLU A N 1
ATOM 2435 C CA . GLU A 1 310 ? -4.442 -8.726 28.368 1.00 68.12 310 GLU A CA 1
ATOM 2436 C C . GLU A 1 310 ? -5.246 -7.810 29.292 1.00 68.12 310 GLU A C 1
ATOM 2438 O O . GLU A 1 310 ? -4.704 -7.111 30.148 1.00 68.12 310 GLU A O 1
ATOM 2443 N N . VAL A 1 311 ? -6.555 -7.761 29.060 1.00 83.44 311 VAL A N 1
ATOM 2444 C CA . VAL A 1 311 ? -7.501 -7.053 29.914 1.00 83.44 311 VAL A CA 1
ATOM 2445 C C . VAL A 1 311 ? -8.372 -8.096 30.591 1.00 83.44 311 VAL A C 1
ATOM 2447 O O . VAL A 1 311 ? -9.008 -8.889 29.896 1.00 83.44 311 VAL A O 1
ATOM 2450 N N . SER A 1 312 ? -8.400 -8.089 31.920 1.00 90.81 312 SER A N 1
ATOM 2451 C CA . SER A 1 312 ? -9.312 -8.874 32.747 1.00 90.81 312 SER A CA 1
ATOM 2452 C C . SER A 1 312 ? -10.285 -7.967 33.493 1.00 90.81 312 SER A C 1
ATOM 2454 O O . SER A 1 312 ? -9.982 -6.814 33.809 1.00 90.81 312 SER A O 1
ATOM 2456 N N . ILE A 1 313 ? -11.483 -8.478 33.756 1.00 94.06 313 ILE A N 1
ATOM 2457 C CA . ILE A 1 313 ? -12.472 -7.829 34.608 1.00 94.06 313 ILE A CA 1
ATOM 2458 C C . ILE A 1 313 ? -12.836 -8.792 35.730 1.00 94.0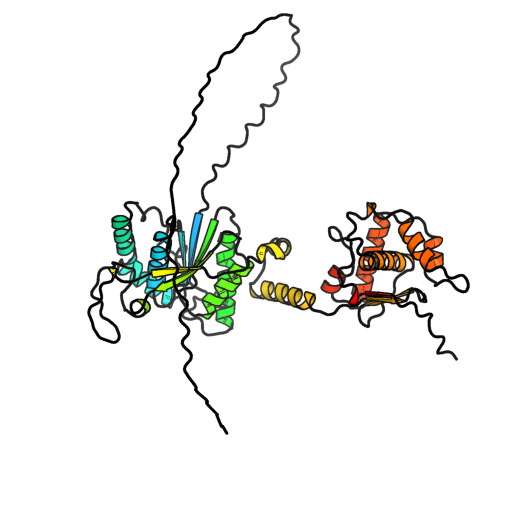6 313 ILE A C 1
ATOM 2460 O O . ILE A 1 313 ? -13.236 -9.926 35.480 1.00 94.06 313 ILE A O 1
ATOM 2464 N N . GLU A 1 314 ? -12.758 -8.309 36.961 1.00 95.62 314 GLU A N 1
ATOM 2465 C CA . GLU A 1 314 ? -13.154 -9.045 38.153 1.00 95.62 314 GLU A CA 1
ATOM 2466 C C . GLU A 1 314 ? -14.245 -8.261 38.881 1.00 95.62 314 GLU A C 1
ATOM 2468 O O . GLU A 1 314 ? -14.052 -7.106 39.271 1.00 95.62 314 GLU A O 1
ATOM 2473 N N . PHE A 1 315 ? -15.399 -8.891 39.071 1.00 95.50 315 PHE A N 1
ATOM 2474 C CA . PHE A 1 315 ? -16.434 -8.389 39.963 1.00 95.50 315 PHE A CA 1
ATOM 2475 C C . PHE A 1 315 ? -16.399 -9.173 41.269 1.00 95.50 315 PHE A C 1
ATOM 2477 O O . PHE A 1 315 ? -16.351 -10.402 41.256 1.00 95.50 315 PHE A O 1
ATOM 2484 N N . THR A 1 316 ? -16.565 -8.464 42.381 1.00 93.81 316 THR A N 1
ATOM 2485 C CA . THR A 1 316 ? -16.850 -9.052 43.696 1.00 93.81 316 THR A CA 1
ATOM 2486 C C . THR A 1 316 ? -18.223 -8.559 44.159 1.00 93.81 316 THR A C 1
ATOM 2488 O O . THR A 1 316 ? -18.302 -7.537 44.853 1.00 93.81 316 THR A O 1
ATOM 2491 N N . PRO A 1 317 ? -19.326 -9.237 43.771 1.00 91.19 317 PRO A N 1
ATOM 2492 C CA . PRO A 1 317 ? -20.684 -8.775 44.057 1.00 91.19 317 PRO A CA 1
ATOM 2493 C C . PRO A 1 317 ? -20.986 -8.617 45.545 1.00 91.19 317 PRO A C 1
ATOM 2495 O O . PRO A 1 317 ? -21.707 -7.693 45.909 1.00 91.19 317 PRO A O 1
ATOM 2498 N N . ALA A 1 318 ? -20.387 -9.439 46.412 1.00 86.50 318 ALA A N 1
ATOM 2499 C CA . ALA A 1 318 ? -20.553 -9.326 47.862 1.00 86.50 318 ALA A CA 1
ATOM 2500 C C . ALA A 1 318 ? -20.117 -7.951 48.411 1.00 86.50 318 ALA A C 1
ATOM 2502 O O . ALA A 1 318 ? -20.724 -7.436 49.346 1.00 86.50 318 ALA A O 1
ATOM 2503 N N . GLY A 1 319 ? -19.087 -7.344 47.808 1.00 85.56 319 GLY A N 1
ATOM 2504 C CA . GLY A 1 319 ? -18.557 -6.034 48.194 1.00 85.56 319 GLY A CA 1
ATOM 2505 C C . GLY A 1 319 ? -18.953 -4.882 47.266 1.00 85.56 319 GLY A C 1
ATOM 2506 O O . GLY A 1 319 ? -18.574 -3.747 47.538 1.00 85.56 319 GLY A O 1
ATOM 2507 N N . GLY A 1 320 ? -19.658 -5.147 46.159 1.00 89.88 320 GLY A N 1
ATOM 2508 C CA . GLY A 1 320 ? -19.921 -4.138 45.122 1.00 89.88 320 GLY A CA 1
ATOM 2509 C C . GLY A 1 320 ? -18.649 -3.619 44.444 1.00 89.88 320 GLY A C 1
ATOM 2510 O O . GLY A 1 320 ? -18.592 -2.466 44.025 1.00 89.88 320 GLY A O 1
ATOM 2511 N N . GLN A 1 321 ? -17.602 -4.445 44.387 1.00 93.69 321 GLN A N 1
ATOM 2512 C CA . GLN A 1 321 ? -16.287 -4.039 43.892 1.00 93.69 321 GLN A CA 1
ATOM 2513 C C . GLN A 1 321 ? -16.078 -4.501 42.453 1.00 93.69 321 GLN A C 1
ATOM 2515 O O . GLN A 1 321 ? -16.499 -5.596 42.067 1.00 93.69 321 GLN A O 1
ATOM 2520 N N . LEU A 1 322 ? -15.416 -3.649 41.674 1.00 96.38 322 LEU A N 1
ATOM 2521 C CA . LEU A 1 322 ? -14.989 -3.908 40.306 1.00 96.38 322 LEU A CA 1
ATOM 2522 C C . LEU A 1 322 ? -13.484 -3.664 40.212 1.00 96.38 322 LEU A C 1
ATOM 2524 O O . LEU A 1 322 ? -13.004 -2.598 40.607 1.00 96.38 322 LEU A O 1
ATOM 2528 N N . ARG A 1 323 ? -12.752 -4.613 39.636 1.00 95.25 323 ARG A N 1
ATOM 2529 C CA . ARG A 1 323 ? -11.364 -4.424 39.213 1.00 95.25 323 ARG A CA 1
ATOM 2530 C C . ARG A 1 323 ? -11.264 -4.649 37.715 1.00 95.25 323 ARG A C 1
ATOM 2532 O O . ARG A 1 323 ? -11.867 -5.570 37.171 1.00 95.25 323 ARG A O 1
ATOM 2539 N N . VAL A 1 324 ? -10.505 -3.788 37.054 1.00 93.62 324 VAL A N 1
ATOM 2540 C CA . VAL A 1 324 ? -10.068 -3.998 35.674 1.00 93.62 324 VAL A CA 1
ATOM 2541 C C . VAL A 1 324 ? -8.564 -4.196 35.742 1.00 93.62 324 VAL A C 1
ATOM 2543 O O . VAL A 1 324 ? -7.841 -3.312 36.207 1.00 93.62 324 VAL A O 1
ATOM 2546 N N . ASN A 1 325 ? -8.091 -5.375 35.350 1.00 89.00 325 ASN A N 1
ATOM 2547 C CA . ASN A 1 325 ? -6.760 -5.869 35.689 1.00 89.00 325 ASN A CA 1
ATOM 2548 C C . ASN A 1 325 ? -6.552 -5.837 37.216 1.00 89.00 325 ASN A C 1
ATOM 2550 O O . ASN A 1 325 ? -7.309 -6.441 37.969 1.00 89.00 325 ASN A O 1
ATOM 2554 N N . HIS A 1 326 ? -5.552 -5.097 37.696 1.00 85.69 326 HIS A N 1
ATOM 2555 C CA . HIS A 1 326 ? -5.276 -4.911 39.123 1.00 85.69 326 HIS A CA 1
ATOM 2556 C C . HIS A 1 326 ? -5.882 -3.617 39.697 1.00 85.69 326 HIS A C 1
ATOM 2558 O O . HIS A 1 326 ? -5.811 -3.401 40.912 1.00 85.69 326 HIS A O 1
ATOM 2564 N N . LEU A 1 327 ? -6.492 -2.772 38.856 1.00 92.44 327 LEU A N 1
ATOM 2565 C CA . LEU A 1 327 ? -6.933 -1.424 39.215 1.00 92.44 327 LEU A CA 1
ATOM 2566 C C . LEU A 1 327 ? -8.389 -1.424 39.717 1.00 92.44 327 LEU A C 1
ATOM 2568 O O . LEU A 1 327 ? -9.282 -1.861 38.985 1.00 92.44 327 LEU A O 1
ATOM 2572 N N . PRO A 1 328 ? -8.660 -0.937 40.944 1.00 94.69 328 PRO A N 1
ATOM 2573 C CA . PRO A 1 328 ? -10.018 -0.828 41.466 1.00 94.69 328 PRO A CA 1
ATOM 2574 C C . PRO A 1 328 ? -10.782 0.328 40.807 1.00 94.69 328 PRO A C 1
ATOM 2576 O O . PRO A 1 328 ? -10.290 1.454 40.736 1.00 94.69 328 PRO A O 1
ATOM 2579 N N . ILE A 1 329 ? -12.015 0.064 40.372 1.00 96.88 329 ILE A N 1
ATOM 2580 C CA . ILE A 1 329 ? -12.912 1.048 39.758 1.00 96.88 329 ILE A CA 1
ATOM 2581 C C . ILE 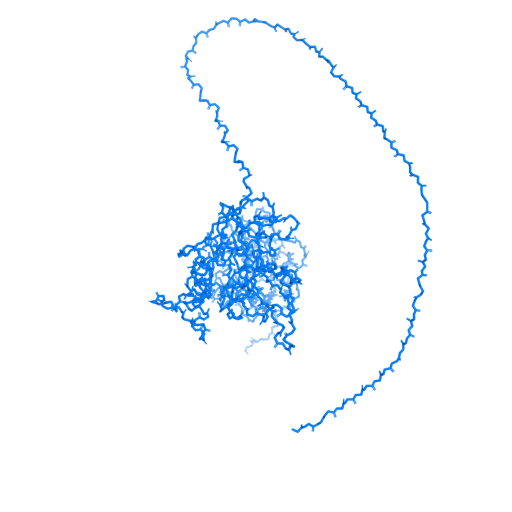A 1 329 ? -14.096 1.307 40.694 1.00 96.88 329 ILE A C 1
ATOM 2583 O O . ILE A 1 329 ? -14.906 0.419 40.954 1.00 96.88 329 ILE A O 1
ATOM 2587 N N . GLN A 1 330 ? -14.221 2.543 41.181 1.00 95.12 330 GLN A N 1
ATOM 2588 C CA . GLN A 1 330 ? -15.281 2.931 42.118 1.00 95.12 330 GLN A CA 1
ATOM 2589 C C . GLN A 1 330 ? -16.578 3.292 41.385 1.00 95.12 330 GLN A C 1
ATOM 2591 O O . GLN A 1 330 ? -16.760 4.425 40.928 1.00 95.12 330 GLN A O 1
ATOM 2596 N N . LEU A 1 331 ? -17.496 2.334 41.274 1.00 96.62 331 LEU A N 1
ATOM 2597 C CA . LEU A 1 331 ? -18.811 2.528 40.659 1.00 96.62 331 LEU A CA 1
ATOM 2598 C C . LEU A 1 331 ? -19.882 2.895 41.696 1.00 96.62 331 LEU A C 1
ATOM 2600 O O . LEU A 1 331 ? -19.813 2.493 42.852 1.00 96.62 331 LEU A O 1
ATOM 2604 N N . SER A 1 332 ? -20.882 3.676 41.282 1.00 95.62 332 SER A N 1
ATOM 2605 C CA . SER A 1 332 ? -22.106 3.859 42.070 1.00 95.62 332 SER A CA 1
ATOM 2606 C C . SER A 1 332 ? -22.962 2.584 42.016 1.00 95.62 332 SER A C 1
ATOM 2608 O O . SER A 1 332 ? -22.788 1.784 41.095 1.00 95.62 332 SER A O 1
ATOM 2610 N N . PRO A 1 333 ? -23.931 2.389 42.929 1.00 95.75 333 PRO A N 1
ATOM 2611 C CA . PRO A 1 333 ? -24.763 1.185 42.934 1.00 95.75 333 PRO A CA 1
ATOM 2612 C C . PRO A 1 333 ? -25.436 0.869 41.588 1.00 95.75 333 PRO A C 1
ATOM 2614 O O . PRO A 1 333 ? -25.378 -0.262 41.111 1.00 95.75 333 PRO A O 1
ATOM 2617 N N . ARG A 1 334 ? -26.008 1.883 40.920 1.00 94.69 334 ARG A N 1
ATOM 2618 C CA . ARG A 1 334 ? -26.665 1.711 39.610 1.00 94.69 334 ARG A CA 1
ATOM 2619 C C . ARG A 1 334 ? -25.669 1.457 38.478 1.00 94.69 334 ARG A C 1
ATOM 2621 O O . ARG A 1 334 ? -25.968 0.684 37.574 1.00 94.69 334 ARG A O 1
ATOM 2628 N N . GLU A 1 335 ? -24.491 2.082 38.517 1.00 96.44 335 GLU A N 1
ATOM 2629 C CA . GLU A 1 335 ? -23.419 1.805 37.549 1.00 96.44 335 GLU A CA 1
ATOM 2630 C C . GLU A 1 335 ? -22.905 0.372 37.696 1.00 96.44 335 GLU A C 1
ATOM 2632 O O . GLU A 1 335 ? -22.718 -0.316 36.695 1.00 96.44 335 GLU A O 1
ATOM 2637 N N . TYR A 1 336 ? -22.712 -0.077 38.940 1.00 96.56 336 TYR A N 1
ATOM 2638 C CA . TYR A 1 336 ? -22.280 -1.431 39.253 1.00 96.56 336 TYR A CA 1
ATOM 2639 C C . TYR A 1 336 ? -23.291 -2.461 38.752 1.00 96.56 336 TYR A C 1
ATOM 2641 O O . TYR A 1 336 ? -22.913 -3.360 38.006 1.00 96.56 336 TYR A O 1
ATOM 2649 N N . ALA A 1 337 ? -24.575 -2.282 39.081 1.00 95.50 337 ALA A N 1
ATOM 2650 C CA . ALA A 1 337 ? -25.649 -3.166 38.634 1.00 95.50 337 ALA A CA 1
ATOM 2651 C C . ALA A 1 337 ? -25.733 -3.249 37.105 1.00 95.50 337 ALA A C 1
ATOM 2653 O O . ALA A 1 337 ? -25.777 -4.344 36.551 1.00 95.50 337 ALA A O 1
ATOM 2654 N N . LEU A 1 338 ? -25.692 -2.104 36.410 1.00 95.62 338 LEU A N 1
ATOM 2655 C CA . LEU A 1 338 ? -25.726 -2.077 34.947 1.00 95.62 338 LEU A CA 1
ATOM 2656 C C . LEU A 1 338 ? -24.522 -2.811 34.342 1.00 95.62 338 LEU A C 1
ATOM 2658 O O . LEU A 1 338 ? -24.670 -3.574 33.387 1.00 95.62 338 LEU A O 1
ATOM 2662 N N . TYR A 1 339 ? -23.323 -2.573 34.873 1.00 96.81 339 TYR A N 1
ATOM 2663 C CA . TYR A 1 339 ? -22.107 -3.164 34.326 1.00 96.81 339 TYR A CA 1
ATOM 2664 C C . TYR A 1 339 ? -22.009 -4.666 34.617 1.00 96.81 339 TYR A C 1
ATOM 2666 O O . TYR A 1 339 ? -21.638 -5.435 33.730 1.00 96.81 339 TYR A O 1
ATOM 2674 N N . LEU A 1 340 ? -22.420 -5.093 35.815 1.00 95.62 340 LEU A N 1
ATOM 2675 C CA . LEU A 1 340 ? -22.536 -6.501 36.187 1.00 95.62 340 LEU A CA 1
ATOM 2676 C C . LEU A 1 340 ? -23.575 -7.224 35.322 1.00 95.62 340 LEU A C 1
ATOM 2678 O O . LEU A 1 340 ? -23.314 -8.327 34.851 1.00 95.62 340 LEU A O 1
ATOM 2682 N N . TRP A 1 341 ? -24.708 -6.586 35.029 1.00 94.81 341 TRP A N 1
ATOM 2683 C CA . TRP A 1 341 ? -25.717 -7.139 34.125 1.00 94.81 341 TRP A CA 1
ATOM 2684 C C . TRP A 1 341 ? -25.161 -7.346 32.705 1.00 94.81 341 TRP A C 1
ATOM 2686 O O . TRP A 1 341 ? -25.328 -8.412 32.112 1.00 94.81 341 TRP A O 1
ATOM 2696 N N . PHE A 1 342 ? -24.399 -6.386 32.167 1.00 95.25 342 PHE A N 1
ATOM 2697 C CA . PHE A 1 342 ? -23.706 -6.578 30.887 1.00 95.25 342 PHE A CA 1
ATOM 2698 C C . PHE A 1 342 ? -22.649 -7.691 30.940 1.00 95.25 342 PHE A C 1
ATOM 2700 O O . PHE A 1 342 ? -22.511 -8.437 29.970 1.00 95.25 342 PHE A O 1
ATOM 2707 N N . ALA A 1 343 ? -21.911 -7.814 32.045 1.00 94.94 343 ALA A N 1
ATOM 2708 C CA . ALA A 1 343 ? -20.954 -8.898 32.256 1.00 94.94 343 ALA A CA 1
ATOM 2709 C C . ALA A 1 343 ? -21.651 -10.263 32.274 1.00 94.94 343 ALA A C 1
ATOM 2711 O O . ALA A 1 343 ? -21.213 -11.193 31.598 1.00 94.94 343 ALA A O 1
ATOM 2712 N N . ARG A 1 344 ? -22.792 -10.364 32.958 1.00 92.81 344 ARG A N 1
ATOM 2713 C CA . ARG A 1 344 ? -23.618 -11.570 32.983 1.00 92.81 344 ARG A CA 1
ATOM 2714 C C . ARG A 1 344 ? -24.035 -12.001 31.585 1.00 92.81 344 ARG A C 1
ATOM 2716 O O . ARG A 1 344 ? -23.877 -13.161 31.237 1.00 92.81 344 ARG A O 1
ATOM 2723 N N . ARG A 1 345 ? -24.470 -11.064 30.741 1.00 92.62 345 ARG A N 1
ATOM 2724 C CA . ARG A 1 345 ? -24.834 -11.372 29.350 1.00 92.62 345 ARG A CA 1
ATOM 2725 C C . ARG A 1 345 ? -23.699 -12.003 28.545 1.00 92.62 345 ARG A C 1
ATOM 2727 O O . ARG A 1 345 ? -23.972 -12.841 27.686 1.00 92.62 345 ARG A O 1
ATOM 2734 N N . VAL A 1 346 ? -22.454 -11.589 28.801 1.00 92.31 346 VAL A N 1
ATOM 2735 C CA . VAL A 1 346 ? -21.260 -12.179 28.174 1.00 92.31 346 VAL A CA 1
ATOM 2736 C C . VAL A 1 346 ? -21.051 -13.611 28.659 1.00 92.31 346 VAL A C 1
ATOM 2738 O O . VAL A 1 346 ? -20.828 -14.489 27.830 1.00 92.31 346 VAL A O 1
ATOM 2741 N N . LEU A 1 347 ? -21.167 -13.847 29.968 1.00 91.69 347 LEU A N 1
ATOM 2742 C CA . LEU A 1 347 ? -21.039 -15.180 30.571 1.00 91.69 347 LEU A CA 1
ATOM 2743 C C . LEU A 1 347 ? -22.147 -16.137 30.120 1.00 91.69 347 LEU A C 1
ATOM 2745 O O . LEU A 1 347 ? -21.878 -17.301 29.852 1.00 91.69 347 LEU A O 1
ATOM 2749 N N . ASP A 1 348 ? -23.367 -15.629 29.966 1.00 92.19 348 ASP A N 1
ATOM 2750 C CA . ASP A 1 348 ? -24.534 -16.401 29.534 1.00 92.19 348 ASP A CA 1
ATOM 2751 C C . ASP A 1 348 ? -24.604 -16.549 27.998 1.00 92.19 348 ASP A C 1
ATOM 2753 O O . ASP A 1 348 ? -25.566 -17.098 27.465 1.00 92.19 348 ASP A O 1
ATOM 2757 N N . HIS A 1 349 ? -23.619 -16.023 27.260 1.00 90.06 349 HIS A N 1
ATOM 2758 C CA . HIS A 1 349 ? -23.550 -16.047 25.792 1.00 90.06 349 HIS A CA 1
ATOM 2759 C C . HIS A 1 349 ? -24.790 -15.473 25.074 1.00 90.06 349 HIS A C 1
ATOM 2761 O O . HIS A 1 349 ? -25.097 -15.836 23.939 1.00 90.06 349 HIS A O 1
ATOM 2767 N N . THR A 1 350 ? -25.479 -14.507 25.686 1.00 87.50 350 THR A N 1
ATOM 2768 C CA . THR A 1 350 ? -26.742 -13.932 25.166 1.00 87.50 350 THR A CA 1
ATOM 2769 C C . THR A 1 350 ? -26.549 -12.841 24.103 1.00 87.50 350 THR A C 1
ATOM 2771 O O . THR A 1 350 ? -27.506 -12.182 23.690 1.00 87.50 350 THR A O 1
ATOM 2774 N N . GLY A 1 351 ? -25.314 -12.645 23.633 1.00 78.50 351 GLY A N 1
ATOM 2775 C CA . GLY A 1 351 ? -24.970 -11.699 22.572 1.00 78.50 351 GLY A CA 1
ATOM 2776 C C . GLY A 1 351 ? -25.149 -10.215 22.945 1.00 78.50 351 GLY A C 1
ATOM 2777 O O . GLY A 1 351 ? -25.645 -9.867 24.027 1.00 78.50 351 GLY A O 1
ATOM 2778 N N . PRO A 1 352 ? -24.716 -9.296 22.060 1.00 87.38 352 PRO A N 1
ATOM 2779 C CA . PRO A 1 352 ? -24.892 -7.862 22.260 1.00 87.38 352 PRO A CA 1
ATOM 2780 C C . PRO A 1 352 ? -26.369 -7.468 22.294 1.00 87.38 352 PRO A C 1
ATOM 2782 O O . PRO A 1 352 ? -27.190 -8.024 21.570 1.00 87.38 352 PRO A O 1
ATOM 2785 N N . LEU A 1 353 ? -26.686 -6.439 23.077 1.00 88.81 353 LEU A N 1
ATOM 2786 C CA . LEU A 1 353 ? -27.983 -5.773 22.992 1.00 88.81 353 LEU A CA 1
ATOM 2787 C C . LEU A 1 353 ? -28.148 -5.113 21.609 1.00 88.81 353 LEU A C 1
ATOM 2789 O O . LEU A 1 353 ? -27.251 -4.376 21.184 1.00 88.81 353 LEU A O 1
ATOM 2793 N N . PRO A 1 354 ? -29.289 -5.291 20.921 1.00 86.00 354 PRO A N 1
ATOM 2794 C CA . PRO A 1 354 ? -29.549 -4.598 19.658 1.00 86.00 354 PRO A CA 1
ATOM 2795 C C . PRO A 1 354 ? -29.616 -3.074 19.831 1.00 86.00 354 PRO A C 1
ATOM 2797 O O . PRO A 1 354 ? -29.049 -2.310 19.049 1.00 86.00 354 PRO A O 1
ATOM 2800 N N . SER A 1 355 ? -30.288 -2.617 20.888 1.00 87.25 355 SER A N 1
ATOM 2801 C CA . SER A 1 355 ? -30.353 -1.213 21.296 1.00 87.25 355 SER A CA 1
ATOM 2802 C C . SER A 1 355 ? -30.602 -1.122 22.801 1.00 87.25 355 SER A C 1
ATOM 2804 O O . SER A 1 355 ? -31.060 -2.086 23.406 1.00 87.25 355 SER A O 1
ATOM 2806 N N . LEU A 1 356 ? -30.334 0.036 23.411 1.00 87.62 356 LEU A N 1
ATOM 2807 C CA . LEU A 1 356 ? -30.567 0.232 24.846 1.00 87.62 356 LEU A CA 1
ATOM 2808 C C . LEU A 1 356 ? -32.062 0.227 25.218 1.00 87.62 356 LEU A C 1
ATOM 2810 O O . LEU A 1 356 ? -32.373 0.039 26.383 1.00 87.62 356 LEU A O 1
ATOM 2814 N N . ASN A 1 357 ? -32.976 0.365 24.251 1.00 85.81 357 ASN A N 1
ATOM 2815 C CA . ASN A 1 357 ? -34.423 0.220 24.481 1.00 85.81 357 ASN A CA 1
ATOM 2816 C C . ASN A 1 357 ? -34.857 -1.222 24.765 1.00 85.81 357 ASN A C 1
ATOM 2818 O O . ASN A 1 357 ? -35.996 -1.434 25.152 1.00 85.81 357 ASN A O 1
ATOM 2822 N N . HIS A 1 358 ? -33.976 -2.197 24.537 1.00 86.25 358 HIS A N 1
ATOM 2823 C CA . HIS A 1 358 ? -34.204 -3.596 24.903 1.00 86.25 358 HIS A CA 1
ATOM 2824 C C . HIS A 1 358 ? -33.676 -3.917 26.309 1.00 86.25 358 HIS A C 1
ATOM 2826 O O . HIS A 1 358 ? -33.611 -5.084 26.680 1.00 86.25 358 HIS A O 1
ATOM 2832 N N . LEU A 1 359 ? -33.211 -2.907 27.053 1.00 86.06 359 LEU A N 1
ATOM 2833 C CA . LEU A 1 359 ? -33.013 -3.034 28.489 1.00 86.06 359 LEU A CA 1
ATOM 2834 C C . LEU A 1 359 ? -34.399 -2.957 29.131 1.00 86.06 359 LEU A C 1
ATOM 2836 O O . LEU A 1 359 ? -35.047 -1.910 29.070 1.00 86.06 359 LEU A O 1
ATOM 2840 N N . GLU A 1 360 ? -34.854 -4.061 29.706 1.00 84.94 360 GLU A N 1
ATOM 2841 C CA . GLU A 1 360 ? -36.146 -4.119 30.372 1.00 84.94 360 GLU A CA 1
ATOM 2842 C C . GLU A 1 360 ? -36.115 -3.280 31.649 1.00 84.94 360 GLU A C 1
ATOM 2844 O O . GLU A 1 360 ? -35.090 -3.138 32.323 1.00 84.94 360 GLU A O 1
ATOM 2849 N N . ALA A 1 361 ? -37.273 -2.729 32.006 1.00 75.00 361 ALA A N 1
ATOM 2850 C CA . ALA A 1 361 ? -37.395 -1.768 33.099 1.00 75.00 361 ALA A CA 1
ATOM 2851 C C . ALA A 1 361 ? -36.874 -2.323 34.446 1.00 75.00 361 ALA A C 1
ATOM 2853 O O . ALA A 1 361 ? -36.334 -1.570 35.264 1.00 75.00 361 ALA A O 1
ATOM 2854 N N . ASP A 1 362 ? -36.979 -3.642 34.627 1.00 84.81 362 ASP A N 1
ATOM 2855 C CA . ASP A 1 362 ? -36.597 -4.354 35.842 1.00 84.81 362 ASP A CA 1
ATOM 2856 C C . ASP A 1 362 ? -35.269 -5.121 35.720 1.00 84.81 362 ASP A C 1
ATOM 2858 O O . ASP A 1 362 ? -34.850 -5.724 36.702 1.00 84.81 362 ASP A O 1
ATOM 2862 N N . ASP A 1 363 ? -34.556 -5.080 34.587 1.00 90.00 363 ASP A N 1
ATOM 2863 C CA . ASP A 1 363 ? -33.317 -5.857 34.375 1.00 90.00 363 ASP A CA 1
ATOM 2864 C C . ASP A 1 363 ? -32.267 -5.613 35.472 1.00 90.00 363 ASP A C 1
ATOM 2866 O O . ASP A 1 363 ? -31.679 -6.543 36.028 1.00 90.00 363 ASP A O 1
ATOM 2870 N N . LEU A 1 364 ? -32.062 -4.345 35.841 1.00 91.19 364 LEU A N 1
ATOM 2871 C CA . LEU A 1 364 ? -31.098 -3.962 36.879 1.00 91.19 364 LEU A CA 1
ATOM 2872 C C . LEU A 1 364 ? -31.568 -4.400 38.268 1.00 91.19 364 LEU A C 1
ATOM 2874 O O . LEU A 1 364 ? -30.747 -4.767 39.108 1.00 91.19 364 LEU A O 1
ATOM 2878 N N . LYS A 1 365 ? -32.883 -4.367 38.512 1.00 91.38 365 LYS A N 1
ATOM 2879 C CA . LYS A 1 365 ? -33.481 -4.824 39.770 1.00 91.38 365 LYS A CA 1
ATOM 2880 C C . LYS A 1 365 ? -33.402 -6.339 39.888 1.00 91.38 365 LYS A C 1
ATOM 2882 O O . LYS A 1 365 ? -33.089 -6.835 40.963 1.00 91.38 365 LYS A O 1
ATOM 2887 N N . GLN A 1 366 ? -33.615 -7.064 38.793 1.00 90.94 366 GLN A N 1
ATOM 2888 C CA . GLN A 1 366 ? -33.442 -8.510 38.730 1.00 90.94 366 GLN A CA 1
ATOM 2889 C C . GLN A 1 366 ? -31.981 -8.898 38.971 1.00 90.94 366 GLN A C 1
ATOM 2891 O O . GLN A 1 366 ? -31.729 -9.798 39.770 1.00 90.94 366 GLN A O 1
ATOM 2896 N N . GLU A 1 367 ? -31.011 -8.194 38.371 1.00 92.44 367 GLU A N 1
ATOM 2897 C CA . GLU A 1 367 ? -29.593 -8.459 38.655 1.00 92.44 367 GLU A CA 1
ATOM 2898 C C . GLU A 1 367 ? -29.241 -8.151 40.117 1.00 92.44 367 GLU A C 1
ATOM 2900 O O . GLU A 1 367 ? -28.564 -8.948 40.760 1.00 92.44 367 GLU A O 1
ATOM 2905 N N . ALA A 1 368 ? -29.749 -7.055 40.692 1.00 91.25 368 ALA A N 1
ATOM 2906 C CA . ALA A 1 368 ? -29.561 -6.756 42.114 1.00 91.25 368 ALA A CA 1
ATOM 2907 C C . ALA A 1 368 ? -30.208 -7.814 43.028 1.00 91.25 368 ALA A C 1
ATOM 2909 O O . ALA A 1 368 ? -29.593 -8.254 44.001 1.00 91.25 368 ALA A O 1
ATOM 2910 N N . ALA A 1 369 ? -31.417 -8.274 42.697 1.00 90.50 369 ALA A N 1
ATOM 2911 C CA . ALA A 1 369 ? -32.152 -9.276 43.463 1.00 90.50 369 ALA A CA 1
ATOM 2912 C C . ALA A 1 369 ? -31.422 -10.628 43.523 1.00 90.50 369 ALA A C 1
ATOM 2914 O O . ALA A 1 369 ? -31.460 -11.283 44.562 1.00 90.50 369 ALA A O 1
ATOM 2915 N N . ARG A 1 370 ? -30.686 -11.014 42.468 1.00 89.19 370 ARG A N 1
ATOM 2916 C CA . ARG A 1 370 ? -29.830 -12.222 42.461 1.00 89.19 370 ARG A CA 1
ATOM 2917 C C . ARG A 1 370 ? -28.748 -12.203 43.543 1.00 89.19 370 ARG A C 1
ATOM 2919 O O . ARG A 1 370 ? -28.270 -13.258 43.947 1.00 89.19 370 ARG A O 1
ATOM 2926 N N . HIS A 1 371 ? -28.363 -11.015 44.001 1.00 88.62 371 HIS A N 1
ATOM 2927 C CA . HIS A 1 371 ? -27.333 -10.808 45.017 1.00 88.62 371 HIS A CA 1
ATOM 2928 C C . HIS A 1 371 ? -27.904 -10.380 46.376 1.00 88.62 371 HIS A C 1
ATOM 2930 O O . HIS A 1 371 ? -27.144 -10.079 47.297 1.00 88.62 371 HIS A O 1
ATOM 2936 N N . ASN A 1 372 ? -29.230 -10.366 46.528 1.00 84.31 372 ASN A N 1
ATOM 2937 C CA . ASN A 1 372 ? -29.893 -10.003 47.771 1.00 84.31 372 ASN A CA 1
ATOM 2938 C C . ASN A 1 372 ? -29.825 -11.167 48.777 1.00 84.31 372 ASN A C 1
ATOM 2940 O O . ASN A 1 372 ? -30.675 -12.058 48.778 1.00 84.31 372 ASN A O 1
ATOM 2944 N N . HIS A 1 373 ? -28.775 -11.192 49.602 1.00 76.06 373 HIS A N 1
ATOM 2945 C CA . HIS A 1 373 ? -28.571 -12.247 50.595 1.00 76.06 373 HIS A CA 1
ATOM 2946 C C . HIS A 1 373 ? -29.377 -11.979 51.887 1.00 76.06 373 HIS A C 1
ATOM 2948 O O . HIS A 1 373 ? -29.353 -10.848 52.374 1.00 76.06 373 HIS A O 1
ATOM 2954 N N . PRO A 1 374 ? -30.016 -12.995 52.509 1.00 66.06 374 PRO A N 1
ATOM 2955 C CA . PRO A 1 374 ? -30.912 -12.802 53.659 1.00 66.06 374 PRO A CA 1
ATOM 2956 C C . PRO A 1 374 ? -30.261 -12.234 54.926 1.00 66.06 374 PRO A C 1
ATOM 2958 O O . PRO A 1 374 ? -30.949 -11.643 55.751 1.00 66.06 374 PRO A O 1
ATOM 2961 N N . GLN A 1 375 ? -28.958 -12.457 55.122 1.00 71.38 375 GLN A N 1
ATOM 2962 C CA . GLN A 1 375 ? -28.268 -12.045 56.352 1.00 71.38 375 GLN A CA 1
ATOM 2963 C C . GLN A 1 375 ? -27.718 -10.617 56.266 1.00 71.38 375 GLN A C 1
ATOM 2965 O O . GLN A 1 375 ? -28.008 -9.793 57.126 1.00 71.38 375 GLN A O 1
ATOM 2970 N N . VAL A 1 376 ? -26.925 -10.322 55.234 1.00 76.31 376 VAL A N 1
ATOM 2971 C CA . VAL A 1 376 ? -26.356 -8.993 54.982 1.00 76.31 376 VAL A CA 1
ATOM 2972 C C . VAL A 1 376 ? -26.284 -8.812 53.466 1.00 76.31 376 VAL A C 1
ATOM 2974 O O . VAL A 1 376 ? -25.391 -9.387 52.834 1.00 76.31 376 VAL A O 1
ATOM 2977 N N . PRO A 1 377 ? -27.224 -8.077 52.849 1.00 79.62 377 PRO A N 1
ATOM 2978 C CA . PRO A 1 377 ? -27.143 -7.796 51.428 1.00 79.62 377 PRO A CA 1
ATOM 2979 C C . PRO A 1 377 ? -25.968 -6.845 51.147 1.00 79.62 377 PRO A C 1
ATOM 2981 O O . PRO A 1 377 ? -25.664 -5.974 51.970 1.00 79.62 377 PRO A O 1
ATOM 2984 N N . PRO A 1 378 ? -25.303 -6.969 49.986 1.00 86.81 378 PRO A N 1
ATOM 2985 C CA . PRO A 1 378 ? -24.269 -6.029 49.576 1.00 86.81 378 PRO A CA 1
ATOM 2986 C C . PRO A 1 378 ? -24.791 -4.588 49.557 1.00 86.81 378 PRO A C 1
ATOM 2988 O O . PRO A 1 378 ? -25.928 -4.332 49.154 1.00 86.81 378 PRO A O 1
ATOM 2991 N N . SER A 1 379 ? -23.939 -3.626 49.916 1.00 89.00 379 SER A N 1
ATOM 2992 C CA . SER A 1 379 ? -24.316 -2.207 50.051 1.00 89.00 379 SER A CA 1
ATOM 2993 C C . SER A 1 379 ? -24.868 -1.571 48.768 1.00 89.00 379 SER A C 1
ATOM 2995 O O . SER A 1 379 ? -25.567 -0.562 48.831 1.00 89.00 379 SER A O 1
ATOM 2997 N N . TRP A 1 380 ? -24.578 -2.155 47.603 1.00 93.38 380 TRP A N 1
ATOM 2998 C CA . TRP A 1 380 ? -25.081 -1.690 46.313 1.00 93.38 380 TRP A CA 1
ATOM 2999 C C . TRP A 1 380 ? -26.482 -2.218 45.965 1.00 93.38 380 TRP A C 1
ATOM 3001 O O . TRP A 1 380 ? -27.124 -1.652 45.085 1.00 93.38 380 TRP A O 1
ATOM 3011 N N . VAL A 1 381 ? -26.983 -3.264 46.633 1.00 92.88 381 VAL A N 1
ATOM 3012 C CA . VAL A 1 381 ? -28.247 -3.926 46.258 1.00 92.88 381 VAL A CA 1
ATOM 3013 C C . VAL A 1 381 ? -29.464 -3.075 46.619 1.00 92.88 381 VAL A C 1
ATOM 3015 O O . VAL A 1 381 ? -30.248 -2.741 45.732 1.00 92.88 381 VAL A O 1
ATOM 3018 N N . ALA A 1 382 ? -29.612 -2.673 47.886 1.00 91.38 382 ALA A N 1
ATOM 3019 C CA . ALA A 1 382 ? -30.780 -1.903 48.334 1.00 91.38 382 ALA A CA 1
ATOM 3020 C C . ALA A 1 382 ? -30.975 -0.587 47.546 1.00 91.38 382 ALA A C 1
ATOM 3022 O O . ALA A 1 382 ? -32.064 -0.387 47.010 1.00 91.38 382 ALA A O 1
ATOM 3023 N N . PRO A 1 383 ? -29.933 0.243 47.308 1.00 92.88 383 PRO A N 1
ATOM 3024 C CA . PRO A 1 383 ? -30.083 1.457 46.502 1.00 92.88 383 PRO A CA 1
ATOM 3025 C C . PRO A 1 383 ? -30.556 1.216 45.064 1.00 92.88 383 PRO A C 1
ATOM 3027 O O . PRO A 1 383 ? -31.119 2.117 44.448 1.00 92.88 383 PRO A O 1
ATOM 3030 N N . VAL A 1 384 ? -30.294 0.035 44.493 1.00 92.44 384 VAL A N 1
ATOM 3031 C CA . VAL A 1 384 ? -30.749 -0.316 43.140 1.00 92.44 384 VAL A CA 1
ATOM 3032 C C . VAL A 1 384 ? -32.200 -0.782 43.167 1.00 92.44 384 VAL A C 1
ATOM 3034 O O . VAL A 1 384 ? -32.980 -0.344 42.320 1.00 92.44 384 VAL A O 1
ATOM 3037 N N . LEU A 1 385 ? -32.577 -1.609 44.145 1.00 91.12 385 LEU A N 1
ATOM 3038 C CA . LEU A 1 385 ? -33.958 -2.067 44.326 1.00 91.12 385 LEU A CA 1
ATOM 3039 C C . LEU A 1 385 ? -34.914 -0.900 44.615 1.00 91.12 385 LEU A C 1
ATOM 3041 O O . LEU A 1 385 ? -35.992 -0.844 44.024 1.00 91.12 385 LEU A O 1
ATOM 3045 N N . ASP A 1 386 ? -34.472 0.065 45.423 1.00 90.00 386 ASP A N 1
ATOM 3046 C CA . ASP A 1 386 ? -35.239 1.265 45.784 1.00 90.00 386 ASP A CA 1
ATOM 3047 C C . ASP A 1 386 ? -35.264 2.323 44.666 1.00 90.00 386 ASP A C 1
ATOM 3049 O O . ASP A 1 386 ? -36.023 3.293 44.723 1.00 90.00 386 ASP A O 1
ATOM 3053 N N . SER A 1 387 ? -34.432 2.167 43.630 1.00 86.75 387 SER A N 1
ATOM 3054 C CA . SER A 1 387 ? -34.369 3.124 42.526 1.00 86.75 387 SER A CA 1
ATOM 3055 C C . SER A 1 387 ? -35.528 2.973 41.534 1.00 86.75 387 SER A C 1
ATOM 3057 O O . SER A 1 387 ? -36.137 1.910 41.374 1.00 86.75 387 SER A O 1
ATOM 3059 N N . GLY A 1 388 ? -35.824 4.058 40.814 1.00 83.19 388 GLY A N 1
ATOM 3060 C CA . GLY A 1 388 ? -36.709 4.009 39.651 1.00 83.19 388 GLY A CA 1
ATOM 3061 C C . GLY A 1 388 ? -36.136 3.134 38.530 1.00 83.19 388 GLY A C 1
ATOM 3062 O O . GLY A 1 388 ? -34.917 2.957 38.414 1.00 83.19 388 GLY A O 1
ATOM 3063 N N . ASN A 1 389 ? -37.024 2.605 37.688 1.00 82.12 389 ASN A N 1
ATOM 3064 C CA . ASN A 1 389 ? -36.650 1.768 36.548 1.00 82.12 389 ASN A CA 1
ATOM 3065 C C . ASN A 1 389 ? -35.701 2.524 35.605 1.00 82.12 389 ASN A C 1
ATOM 3067 O O . ASN A 1 389 ? -35.823 3.737 35.424 1.00 82.12 389 ASN A O 1
ATOM 3071 N N . ALA A 1 390 ? -34.711 1.824 35.049 1.00 80.81 390 ALA A N 1
ATOM 3072 C CA . ALA A 1 390 ? -33.706 2.459 34.204 1.00 80.81 390 ALA A CA 1
ATOM 3073 C C . ALA A 1 390 ? -34.264 2.724 32.806 1.00 80.81 390 ALA A C 1
ATOM 3075 O O . ALA A 1 390 ? -34.655 1.802 32.098 1.00 80.81 390 ALA A O 1
ATOM 3076 N N . THR A 1 391 ? -34.274 3.991 32.400 1.00 86.69 391 THR A N 1
ATOM 3077 C CA . THR A 1 391 ? -34.615 4.375 31.028 1.00 86.69 391 THR A CA 1
ATOM 3078 C C . THR A 1 391 ? -33.416 4.214 30.088 1.00 86.69 391 THR A C 1
ATOM 3080 O O . THR A 1 391 ? -32.264 4.108 30.522 1.00 86.69 391 THR A O 1
ATOM 3083 N N . GLU A 1 392 ? -33.656 4.275 28.774 1.00 87.62 392 GLU A N 1
ATOM 3084 C CA . GLU A 1 392 ? -32.580 4.309 27.774 1.00 87.62 392 GLU A CA 1
ATOM 3085 C C . GLU A 1 392 ? -31.597 5.467 28.027 1.00 87.62 392 GLU A C 1
ATOM 3087 O O . GLU A 1 392 ? -30.380 5.331 27.869 1.00 87.62 392 GLU A O 1
ATOM 3092 N N . GLU A 1 393 ? -32.124 6.627 28.420 1.00 87.50 393 GLU A N 1
ATOM 3093 C CA . GLU A 1 393 ? -31.325 7.809 28.718 1.00 87.50 393 GLU A CA 1
ATOM 3094 C C . GLU A 1 393 ? -30.487 7.616 29.987 1.00 87.50 393 GLU A C 1
ATOM 3096 O O . GLU A 1 393 ? -29.295 7.940 29.985 1.00 87.50 393 GLU A O 1
ATOM 3101 N N . ASP A 1 394 ? -31.058 7.006 31.029 1.00 89.56 394 ASP A N 1
ATOM 3102 C CA . ASP A 1 394 ? -30.319 6.650 32.241 1.00 89.56 394 ASP A CA 1
ATOM 3103 C C . ASP A 1 394 ? -29.184 5.676 31.932 1.00 89.56 394 ASP A C 1
ATOM 3105 O O . ASP A 1 394 ? -28.048 5.908 32.345 1.00 89.56 394 ASP A O 1
ATOM 3109 N N . ALA A 1 395 ? -29.445 4.626 31.149 1.00 91.56 395 ALA A N 1
ATOM 3110 C CA . ALA A 1 395 ? -28.427 3.653 30.763 1.00 91.56 395 ALA A CA 1
ATOM 3111 C C . ALA A 1 395 ? -27.269 4.315 29.996 1.00 91.56 395 ALA A C 1
ATOM 3113 O O . ALA A 1 395 ? -26.099 4.040 30.272 1.00 91.56 395 ALA A O 1
ATOM 3114 N N . ARG A 1 396 ? -27.563 5.252 29.079 1.00 93.06 396 ARG A N 1
ATOM 3115 C CA . ARG A 1 396 ? -26.524 6.040 28.389 1.00 93.06 396 ARG A CA 1
ATOM 3116 C C . ARG A 1 396 ? -25.703 6.886 29.361 1.00 93.06 396 ARG A C 1
ATOM 3118 O O . ARG A 1 396 ? -24.477 6.921 29.236 1.00 93.06 396 ARG A O 1
ATOM 3125 N N . ARG A 1 397 ? -26.353 7.557 30.317 1.00 94.19 397 ARG A N 1
ATOM 3126 C CA . ARG A 1 397 ? -25.682 8.380 31.339 1.00 94.19 397 ARG A CA 1
ATOM 3127 C C . ARG A 1 397 ? -24.785 7.525 32.238 1.00 94.19 397 ARG A C 1
ATOM 3129 O O . ARG A 1 397 ? -23.627 7.884 32.441 1.00 94.19 397 ARG A O 1
ATOM 3136 N N . LEU A 1 398 ? -25.269 6.367 32.690 1.00 95.50 398 LEU A N 1
ATOM 3137 C CA . LEU A 1 398 ? -24.504 5.404 33.490 1.00 95.50 398 LEU A CA 1
ATOM 3138 C C . LEU A 1 398 ? -23.282 4.876 32.723 1.00 95.50 398 LEU A C 1
ATOM 3140 O O . LEU A 1 398 ? -22.171 4.936 33.242 1.00 95.50 398 LEU A O 1
ATOM 3144 N N . LEU A 1 399 ? -23.441 4.449 31.463 1.00 96.06 399 LEU A N 1
ATOM 3145 C CA . LEU A 1 399 ? -22.320 4.007 30.617 1.00 96.06 399 LEU A CA 1
ATOM 3146 C C . LEU A 1 399 ? -21.291 5.122 30.380 1.00 96.06 399 LEU A C 1
ATOM 3148 O O . LEU A 1 399 ? -20.084 4.872 30.394 1.00 96.06 399 LEU A O 1
ATOM 3152 N N . SER A 1 400 ? -21.746 6.363 30.189 1.00 96.38 400 SER A N 1
ATOM 3153 C CA . SER A 1 400 ? -20.850 7.517 30.074 1.00 96.38 400 SER A CA 1
ATOM 3154 C C . SER A 1 400 ? -20.086 7.782 31.375 1.00 96.38 400 SER A C 1
ATOM 3156 O O . SER A 1 400 ? -18.900 8.106 31.330 1.00 96.38 400 SER A O 1
ATOM 3158 N N . SER A 1 401 ? -20.739 7.626 32.529 1.00 97.50 401 SER A N 1
ATOM 3159 C CA . SER A 1 401 ? -20.100 7.763 33.841 1.00 97.50 401 SER A CA 1
ATOM 3160 C C . SER A 1 401 ? -19.054 6.668 34.079 1.00 97.50 401 SER A C 1
ATOM 3162 O O . SER A 1 401 ? -17.912 6.978 34.418 1.00 97.50 401 SER A O 1
ATOM 3164 N N . ILE A 1 402 ? -19.387 5.402 33.791 1.00 97.75 402 ILE A N 1
ATOM 3165 C CA . ILE A 1 402 ? -18.455 4.262 33.871 1.00 97.75 402 ILE A CA 1
ATOM 3166 C C . ILE A 1 402 ? -17.213 4.525 33.013 1.00 97.75 402 ILE A C 1
ATOM 3168 O O . ILE A 1 402 ? -16.089 4.378 33.491 1.00 97.75 402 ILE A O 1
ATOM 3172 N N . ARG A 1 403 ? -17.401 4.989 31.769 1.00 97.12 403 ARG A N 1
ATOM 3173 C CA . ARG A 1 403 ? -16.300 5.368 30.869 1.00 97.12 403 ARG A CA 1
ATOM 3174 C C . ARG A 1 403 ? -15.374 6.407 31.502 1.00 97.12 403 ARG A C 1
ATOM 3176 O O . ARG A 1 403 ? -14.156 6.242 31.465 1.00 97.12 403 ARG A O 1
ATOM 3183 N N . ASN A 1 404 ? -15.940 7.463 32.084 1.00 96.75 404 ASN A N 1
ATOM 3184 C CA . ASN A 1 404 ? -15.160 8.520 32.725 1.00 96.75 404 ASN A CA 1
ATOM 3185 C C . ASN A 1 404 ? -14.393 7.996 33.945 1.00 96.75 404 ASN A C 1
ATOM 3187 O O . ASN A 1 404 ? -13.221 8.318 34.102 1.00 96.75 404 ASN A O 1
ATOM 3191 N N . LYS A 1 405 ? -15.011 7.136 34.759 1.00 97.62 405 LYS A N 1
ATOM 3192 C CA . LYS A 1 405 ? -14.373 6.530 35.936 1.00 97.62 405 LYS A CA 1
ATOM 3193 C C . LYS A 1 405 ? -13.228 5.589 35.571 1.00 97.62 405 LYS A C 1
ATOM 3195 O O . LYS A 1 405 ? -12.173 5.662 36.191 1.00 97.62 405 LYS A O 1
ATOM 3200 N N . MET A 1 406 ? -13.391 4.766 34.534 1.00 96.06 406 MET A N 1
ATOM 3201 C CA . MET A 1 406 ? -12.297 3.938 34.014 1.00 96.06 406 MET A CA 1
ATOM 3202 C C . MET A 1 406 ? -11.148 4.796 33.475 1.00 96.06 406 MET A C 1
ATOM 3204 O O . MET A 1 406 ? -9.986 4.502 33.743 1.00 96.06 406 MET A O 1
ATOM 3208 N N . LYS A 1 407 ? -11.463 5.901 32.786 1.00 93.69 407 LYS A N 1
ATOM 3209 C CA . LYS A 1 407 ? -10.453 6.859 32.318 1.00 93.69 407 LYS A CA 1
ATOM 3210 C C . LYS A 1 407 ? -9.697 7.495 33.489 1.00 93.69 407 LYS A C 1
ATOM 3212 O O . LYS A 1 407 ? -8.475 7.572 33.449 1.00 93.69 407 LYS A O 1
ATOM 3217 N N . SER A 1 408 ? -10.404 7.917 34.539 1.00 94.00 408 SER A N 1
ATOM 3218 C CA . SER A 1 408 ? -9.803 8.479 35.756 1.00 94.00 408 SER A CA 1
ATOM 3219 C C . SER A 1 408 ? -8.942 7.473 36.522 1.00 94.00 408 SER A C 1
ATOM 3221 O O . SER A 1 408 ? -7.966 7.874 37.145 1.00 94.00 408 SER A O 1
ATOM 3223 N N . ALA A 1 409 ? -9.266 6.181 36.452 1.00 92.44 409 ALA A N 1
ATOM 3224 C CA . ALA A 1 409 ? -8.470 5.109 37.046 1.00 92.44 409 ALA A CA 1
ATOM 3225 C C . ALA A 1 409 ? -7.224 4.729 36.221 1.00 92.44 409 ALA A C 1
ATOM 3227 O O . ALA A 1 409 ? -6.485 3.834 36.619 1.00 92.44 409 ALA A O 1
ATOM 3228 N N . GLY A 1 410 ? -6.985 5.385 35.078 1.00 88.31 410 GLY A N 1
ATOM 3229 C CA . GLY A 1 410 ? -5.825 5.123 34.225 1.00 88.31 410 GLY A CA 1
ATOM 3230 C C . GLY A 1 410 ? -5.982 3.917 33.297 1.00 88.31 410 GLY A C 1
ATOM 3231 O O . GLY A 1 410 ? -4.985 3.437 32.762 1.00 88.31 410 GLY A O 1
ATOM 3232 N N . ILE A 1 411 ? -7.208 3.424 33.084 1.00 88.94 411 ILE A N 1
ATOM 3233 C CA . ILE A 1 411 ? -7.453 2.386 32.079 1.00 88.94 411 ILE A CA 1
ATOM 3234 C C . ILE A 1 411 ? -7.209 2.974 30.688 1.00 88.94 411 ILE A C 1
ATOM 3236 O O . ILE A 1 411 ? -7.667 4.074 30.366 1.00 88.94 411 ILE A O 1
ATOM 3240 N N . ASP A 1 412 ? -6.489 2.218 29.863 1.00 82.56 412 ASP A N 1
ATOM 3241 C CA . ASP A 1 412 ? -6.158 2.607 28.499 1.00 82.56 412 ASP A CA 1
ATOM 3242 C C . ASP A 1 412 ? -7.431 2.942 27.681 1.00 82.56 412 ASP A C 1
ATOM 3244 O O . ASP A 1 412 ? -8.403 2.178 27.726 1.00 82.56 412 ASP A O 1
ATOM 3248 N N . PRO A 1 413 ? -7.469 4.058 26.924 1.00 81.69 413 PRO A N 1
ATOM 3249 C CA . PRO A 1 413 ? -8.643 4.450 26.144 1.00 81.69 413 PRO A CA 1
ATOM 3250 C C . PRO A 1 413 ? -9.155 3.377 25.173 1.00 81.69 413 PRO A C 1
ATOM 3252 O O . PRO A 1 413 ? -10.364 3.283 24.956 1.00 81.69 413 PRO A O 1
ATOM 3255 N N . VAL A 1 414 ? -8.267 2.555 24.606 1.00 77.50 414 VAL A N 1
ATOM 3256 C CA . VAL A 1 414 ? -8.628 1.461 23.697 1.00 77.50 414 VAL A CA 1
ATOM 3257 C C . VAL A 1 414 ? -9.260 0.305 24.467 1.00 77.50 414 VAL A C 1
ATOM 3259 O O . VAL A 1 414 ? -10.267 -0.253 24.021 1.00 77.50 414 VAL A O 1
ATOM 3262 N N . ALA A 1 415 ? -8.743 -0.013 25.658 1.00 84.44 415 ALA A N 1
ATOM 3263 C CA . ALA A 1 415 ? -9.381 -0.975 26.554 1.00 84.44 415 ALA A CA 1
ATOM 3264 C C . ALA A 1 415 ? -10.784 -0.497 26.957 1.00 84.44 415 ALA A C 1
ATOM 3266 O O . ALA A 1 415 ? -11.747 -1.248 26.832 1.00 84.44 415 ALA A O 1
ATOM 3267 N N . ILE A 1 416 ? -10.948 0.774 27.332 1.00 90.06 416 ILE A N 1
ATOM 3268 C CA . ILE A 1 416 ? -12.258 1.356 27.671 1.00 90.06 416 ILE A CA 1
ATOM 3269 C C . ILE A 1 416 ? -13.263 1.206 26.518 1.00 90.06 416 ILE A C 1
ATOM 3271 O O . ILE A 1 416 ? -14.427 0.879 26.749 1.00 90.06 416 ILE A O 1
ATOM 3275 N N . ASP A 1 417 ? -12.822 1.411 25.276 1.00 86.06 417 ASP A N 1
ATOM 3276 C CA . ASP A 1 417 ? -13.650 1.270 24.072 1.00 86.06 417 ASP A CA 1
ATOM 3277 C C . ASP A 1 417 ? -14.141 -0.169 23.824 1.00 86.06 417 ASP A C 1
ATOM 3279 O O . ASP A 1 417 ? -15.166 -0.365 23.159 1.00 86.06 417 ASP A O 1
ATOM 3283 N N . ARG A 1 418 ? -13.420 -1.169 24.349 1.00 86.25 418 ARG A N 1
ATOM 3284 C CA . ARG A 1 418 ? -13.810 -2.589 24.351 1.00 86.25 418 ARG A CA 1
ATOM 3285 C C . ARG A 1 418 ? -14.686 -2.938 25.551 1.00 86.25 418 ARG A C 1
ATOM 3287 O O . ARG A 1 418 ? -15.647 -3.689 25.408 1.00 86.25 418 ARG A O 1
ATOM 3294 N N . LEU A 1 419 ? -14.335 -2.425 26.726 1.00 91.94 419 LEU A N 1
ATOM 3295 C CA . LEU A 1 419 ? -14.958 -2.809 27.985 1.00 91.94 419 LEU A CA 1
ATOM 3296 C C . LEU A 1 419 ? -16.308 -2.127 28.209 1.00 91.94 419 LEU A C 1
ATOM 3298 O O . LEU A 1 419 ? -17.206 -2.747 28.759 1.00 91.94 419 LEU A O 1
ATOM 3302 N N . VAL A 1 420 ? -16.487 -0.879 27.769 1.00 94.38 420 VAL A N 1
ATOM 3303 C CA . VAL A 1 420 ? -17.722 -0.124 28.023 1.00 94.38 420 VAL A CA 1
ATOM 3304 C C . VAL A 1 420 ? -18.649 -0.166 26.802 1.00 94.38 420 VAL A C 1
ATOM 3306 O O . VAL A 1 420 ? -18.309 0.427 25.770 1.00 94.38 420 VAL A O 1
ATOM 3309 N N . PRO A 1 421 ? -19.848 -0.777 26.912 1.00 92.75 421 PRO A N 1
ATOM 3310 C CA . PRO A 1 421 ? -20.854 -0.799 25.850 1.00 92.75 421 PRO A CA 1
ATOM 3311 C C . PRO A 1 421 ? -21.095 0.578 25.206 1.00 92.75 421 PRO A C 1
ATOM 3313 O O . PRO A 1 421 ? -21.185 1.607 25.884 1.00 92.75 421 PRO A O 1
ATOM 3316 N N . ARG A 1 422 ? -21.217 0.619 23.872 1.00 87.56 422 ARG A N 1
ATOM 3317 C CA . ARG A 1 422 ? -21.449 1.860 23.107 1.00 87.56 422 ARG A CA 1
ATOM 3318 C C . ARG A 1 422 ? -22.407 1.659 21.938 1.00 87.56 422 ARG A C 1
ATOM 3320 O O . ARG A 1 422 ? -22.706 0.538 21.539 1.00 87.56 422 ARG A O 1
ATOM 3327 N N . ARG A 1 423 ? -22.886 2.760 21.352 1.00 78.44 423 ARG A N 1
ATOM 3328 C CA . ARG A 1 423 ? -23.789 2.712 20.190 1.00 78.44 423 ARG A CA 1
ATOM 3329 C C . ARG A 1 423 ? -23.168 1.883 19.055 1.00 78.44 423 ARG A C 1
ATOM 3331 O O . ARG A 1 423 ? -22.024 2.120 18.676 1.00 78.44 423 ARG A O 1
ATOM 3338 N N . GLY A 1 424 ? -23.927 0.918 18.531 1.00 74.06 424 GLY A N 1
ATOM 3339 C CA . GLY A 1 424 ? -23.473 -0.034 17.507 1.00 74.06 424 GLY A CA 1
ATOM 3340 C C . GLY A 1 424 ? -22.687 -1.239 18.042 1.00 74.06 424 GLY A C 1
ATOM 3341 O O . GLY A 1 424 ? -22.357 -2.126 17.265 1.00 74.06 424 GLY A O 1
ATOM 3342 N N . ARG A 1 425 ? -22.380 -1.283 19.346 1.00 79.38 425 ARG A N 1
ATOM 3343 C CA . ARG A 1 425 ? -21.698 -2.399 20.021 1.00 79.38 425 ARG A CA 1
ATOM 3344 C C . ARG A 1 425 ? -22.050 -2.396 21.518 1.00 79.38 425 ARG A C 1
ATOM 3346 O O . ARG A 1 425 ? -21.247 -1.981 22.352 1.00 79.38 425 ARG A O 1
ATOM 3353 N N . LEU A 1 426 ? -23.284 -2.788 21.855 1.00 91.44 426 LEU A N 1
ATOM 3354 C CA . LEU A 1 426 ? -23.793 -2.793 23.235 1.00 91.44 426 LEU A CA 1
ATOM 3355 C C . LEU A 1 426 ? -23.497 -4.124 23.947 1.00 91.44 426 LEU A C 1
ATOM 3357 O O . LEU A 1 426 ? -24.388 -4.930 24.208 1.00 91.44 426 LEU A O 1
ATOM 3361 N N . SER A 1 427 ? -22.222 -4.374 24.220 1.00 90.88 427 SER A N 1
ATOM 3362 C CA . SER A 1 427 ? -21.735 -5.475 25.066 1.00 90.88 427 SER A CA 1
ATOM 3363 C C . SER A 1 427 ? -20.291 -5.218 25.484 1.00 90.88 427 SER A C 1
ATOM 3365 O O . SER A 1 427 ? -19.583 -4.460 24.818 1.00 90.88 427 SER A O 1
ATOM 3367 N N . ILE A 1 428 ? -19.859 -5.871 26.563 1.00 92.62 428 ILE A N 1
ATOM 3368 C CA . ILE A 1 428 ? -18.455 -5.910 26.990 1.00 92.62 428 ILE A CA 1
ATOM 3369 C C . ILE A 1 428 ? -17.699 -6.863 26.054 1.00 92.62 428 ILE A C 1
ATOM 3371 O O . ILE A 1 428 ? -18.156 -7.973 25.794 1.00 92.62 428 ILE A O 1
ATOM 3375 N N . GLN A 1 429 ? -16.559 -6.431 25.514 1.00 88.00 429 GLN A N 1
ATOM 3376 C CA . GLN A 1 429 ? -15.785 -7.181 24.516 1.00 88.00 429 GLN A CA 1
ATOM 3377 C C . GLN A 1 429 ? -14.556 -7.839 25.145 1.00 88.00 429 GLN A C 1
ATOM 3379 O O . GLN A 1 429 ? -13.421 -7.376 24.979 1.00 88.00 429 GLN A O 1
ATOM 3384 N N . ILE A 1 430 ? -14.808 -8.927 25.866 1.00 87.06 430 ILE A N 1
ATOM 3385 C CA . ILE A 1 430 ? -13.815 -9.706 26.604 1.00 87.06 430 ILE A CA 1
ATOM 3386 C C . ILE A 1 430 ? -14.140 -11.203 26.483 1.00 87.06 430 ILE A C 1
ATOM 3388 O O . ILE A 1 430 ? -15.308 -11.558 26.326 1.00 87.06 430 ILE A O 1
ATOM 3392 N N . SER A 1 431 ? -13.128 -12.076 26.515 1.00 84.62 431 SER A N 1
ATOM 3393 C CA . SER A 1 431 ? -13.364 -13.522 26.605 1.00 84.62 431 SER A CA 1
ATOM 3394 C C . SER A 1 431 ? -13.909 -13.874 27.989 1.00 84.62 431 SER A C 1
ATOM 3396 O O . SER A 1 431 ? -13.561 -13.232 28.980 1.00 84.62 431 SER A O 1
ATOM 3398 N N . THR A 1 432 ? -14.754 -14.901 28.069 1.00 86.50 432 THR A N 1
ATOM 3399 C CA . THR A 1 432 ? -15.346 -15.353 29.338 1.00 86.50 432 THR A CA 1
ATOM 3400 C C . THR A 1 432 ? -14.284 -15.765 30.359 1.00 86.50 432 THR A C 1
ATOM 3402 O O . THR A 1 432 ? -14.436 -15.475 31.536 1.00 86.50 432 THR A O 1
ATOM 3405 N N . GLU A 1 433 ? -13.159 -16.327 29.912 1.00 87.38 433 GLU A N 1
ATOM 3406 C CA . GLU A 1 433 ? -12.000 -16.683 30.750 1.00 87.38 433 GLU A CA 1
ATOM 3407 C C . GLU A 1 433 ? -11.358 -15.484 31.467 1.00 87.38 433 GLU A C 1
ATOM 3409 O O . GLU A 1 433 ? -10.720 -15.642 32.503 1.00 87.38 433 GLU A O 1
ATOM 3414 N N . LYS A 1 434 ? -11.517 -14.276 30.914 1.00 89.25 434 LYS A N 1
ATOM 3415 C CA . LYS A 1 434 ? -10.964 -13.028 31.459 1.00 89.25 434 LYS A CA 1
ATOM 3416 C C . LYS A 1 434 ? -12.013 -12.214 32.220 1.00 89.25 434 LYS A C 1
ATOM 3418 O O . LYS A 1 434 ? -11.735 -11.083 32.619 1.00 89.25 434 LYS A O 1
ATOM 3423 N N . LEU A 1 435 ? -13.210 -12.767 32.403 1.00 92.44 435 LEU A N 1
ATOM 3424 C CA . LEU A 1 435 ? -14.314 -12.155 33.125 1.00 92.44 435 LEU A CA 1
ATOM 3425 C C . LEU A 1 435 ? -14.700 -13.033 34.317 1.00 92.44 435 LEU A C 1
ATOM 3427 O O . LEU A 1 435 ? -15.337 -14.070 34.159 1.00 92.44 435 LEU A O 1
ATOM 3431 N N . THR A 1 436 ? -14.364 -12.580 35.520 1.00 92.69 436 THR A N 1
ATOM 3432 C CA . THR A 1 436 ? -14.560 -13.360 36.744 1.00 92.69 436 THR A CA 1
ATOM 3433 C C . THR A 1 436 ? -15.612 -12.720 37.642 1.00 92.69 436 THR A C 1
ATOM 3435 O O . THR A 1 436 ? -15.605 -11.508 37.867 1.00 92.69 436 THR A O 1
ATOM 3438 N N . LEU A 1 437 ? -16.504 -13.547 38.191 1.00 91.12 437 LEU A N 1
ATOM 3439 C CA . LEU A 1 437 ? -17.455 -13.165 39.235 1.00 91.12 437 LEU A CA 1
ATOM 3440 C C . LEU A 1 437 ? -17.104 -13.899 40.529 1.00 91.12 437 LEU A C 1
ATOM 3442 O O . LEU A 1 437 ? -17.453 -15.066 40.711 1.00 91.12 437 LEU A O 1
ATOM 3446 N N . ASN A 1 438 ? -16.415 -13.213 41.433 1.00 85.62 438 ASN A N 1
ATOM 3447 C CA . ASN A 1 438 ? -15.977 -13.784 42.696 1.00 85.62 438 ASN A CA 1
ATOM 3448 C C . ASN A 1 438 ? -17.139 -13.856 43.687 1.00 85.62 438 ASN A C 1
ATOM 3450 O O . ASN A 1 438 ? -17.671 -12.836 44.119 1.00 85.62 438 ASN A O 1
ATOM 3454 N N . GLN A 1 439 ? -17.516 -15.075 44.075 1.00 67.31 439 GLN A N 1
ATOM 3455 C CA . GLN A 1 439 ? -18.561 -15.311 45.078 1.00 67.31 439 GLN A CA 1
ATOM 3456 C C . GLN A 1 439 ? -18.068 -15.166 46.524 1.00 67.31 439 GLN A C 1
ATOM 3458 O O . GLN A 1 439 ? -18.855 -15.317 47.455 1.00 67.31 439 GLN A O 1
ATOM 3463 N N . ASN A 1 440 ? -16.782 -14.872 46.733 1.00 50.50 440 ASN A N 1
ATOM 3464 C CA . ASN A 1 440 ? -16.223 -14.762 48.073 1.00 50.50 440 ASN A CA 1
ATOM 3465 C C . ASN A 1 440 ? -16.880 -13.606 48.836 1.00 50.50 440 ASN A C 1
ATOM 3467 O O . ASN A 1 440 ? -16.799 -12.441 48.436 1.00 50.50 440 ASN A O 1
ATOM 3471 N N . HIS A 1 441 ? -17.502 -13.943 49.967 1.00 44.97 441 HIS A N 1
ATOM 3472 C CA . HIS A 1 441 ? -17.770 -12.978 51.023 1.00 44.97 441 HIS A CA 1
ATOM 3473 C C . HIS A 1 441 ? -16.450 -12.301 51.406 1.00 44.97 441 HIS A C 1
ATOM 3475 O O . HIS A 1 441 ? -15.421 -12.982 51.436 1.00 44.97 441 HIS A O 1
ATOM 3481 N N . PRO A 1 442 ? -16.443 -10.984 51.677 1.00 38.41 442 PRO A N 1
ATOM 3482 C CA . PRO A 1 442 ? -15.241 -10.324 52.152 1.00 38.41 442 PRO A CA 1
ATOM 3483 C C . PRO A 1 442 ? -14.756 -11.073 53.389 1.00 38.41 442 PRO A C 1
ATOM 3485 O O . PRO A 1 442 ? -15.467 -11.160 54.390 1.00 38.41 442 PRO A O 1
ATOM 3488 N N . THR A 1 443 ? -13.565 -11.658 53.292 1.00 35.75 443 THR A N 1
ATOM 3489 C CA . THR A 1 443 ? -12.866 -12.228 54.430 1.00 35.75 443 THR A CA 1
ATOM 3490 C C . THR A 1 443 ? -12.746 -11.106 55.449 1.00 35.75 443 THR A C 1
ATOM 3492 O O . THR A 1 443 ? -12.083 -10.098 55.207 1.00 35.75 443 THR A O 1
ATOM 3495 N N . THR A 1 444 ? -13.451 -11.239 56.566 1.00 40.91 444 THR A N 1
ATOM 3496 C CA . THR A 1 444 ? -13.247 -10.425 57.760 1.00 40.91 444 THR A CA 1
ATOM 3497 C C . THR A 1 444 ? -11.838 -10.701 58.270 1.00 40.91 444 THR A C 1
ATOM 3499 O O . THR A 1 444 ? -11.629 -11.608 59.068 1.00 40.91 444 THR A O 1
ATOM 3502 N N . ALA A 1 445 ? -10.864 -9.967 57.747 1.00 39.22 445 ALA A N 1
ATOM 3503 C CA . ALA A 1 445 ? -9.485 -9.961 58.206 1.00 39.22 445 ALA A CA 1
ATOM 3504 C C . ALA A 1 445 ? -8.913 -8.559 57.962 1.00 39.22 445 ALA A C 1
ATOM 3506 O O . ALA A 1 445 ? -8.304 -8.294 56.932 1.00 39.22 445 ALA A O 1
ATOM 3507 N N . ASP A 1 446 ? -9.309 -7.630 58.832 1.00 34.03 446 ASP A N 1
ATOM 3508 C CA . ASP A 1 446 ? -8.412 -6.737 59.581 1.00 34.03 446 ASP A CA 1
ATOM 3509 C C . ASP A 1 446 ? -9.207 -5.558 60.147 1.00 34.03 446 ASP A C 1
ATOM 3511 O O . ASP A 1 446 ? -9.511 -4.575 59.470 1.00 34.03 446 ASP A O 1
ATOM 3515 N N . ARG A 1 447 ? -9.570 -5.713 61.421 1.00 28.62 447 ARG A N 1
ATOM 3516 C CA . ARG A 1 447 ? -9.609 -4.691 62.476 1.00 28.62 447 ARG A CA 1
ATOM 3517 C C . ARG A 1 447 ? -9.769 -5.448 63.801 1.00 28.62 447 ARG A C 1
ATOM 3519 O O . ARG A 1 447 ? -10.563 -6.391 63.837 1.00 28.62 447 ARG A O 1
ATOM 3526 N N . PRO A 1 448 ? -9.066 -5.070 64.877 1.00 37.34 448 PRO A N 1
ATOM 3527 C CA . PRO A 1 448 ? -8.506 -3.747 65.151 1.00 37.34 448 PRO A CA 1
ATOM 3528 C C . PRO A 1 448 ? -7.024 -3.578 64.817 1.00 37.34 448 PRO A C 1
ATOM 3530 O O . PRO A 1 448 ? -6.259 -4.554 64.971 1.00 37.34 448 PRO A O 1
#

Solvent-accessible surface area (backbone atoms only — not comparable to full-atom values): 26787 Å² total; per-residue (Å²): 138,86,86,88,84,88,85,89,84,84,91,82,91,77,89,79,86,86,85,79,87,87,84,84,88,81,90,86,85,86,88,85,83,88,85,82,88,88,87,86,84,90,85,90,83,90,84,89,88,83,93,76,80,94,70,84,73,80,74,74,79,73,74,72,80,78,76,74,86,66,79,55,47,34,34,34,39,33,36,34,19,87,52,51,33,57,55,46,36,41,53,51,25,36,50,70,38,92,77,57,46,75,47,43,29,41,32,38,43,23,28,50,54,20,48,52,50,34,44,43,48,32,66,71,68,35,48,50,57,54,50,47,54,53,50,28,70,73,70,74,48,80,50,77,87,48,39,49,66,60,101,42,66,88,22,47,36,62,37,40,34,68,84,64,85,45,68,22,63,67,82,82,48,72,59,33,51,51,26,42,37,36,52,49,40,56,56,50,45,72,48,61,70,42,88,56,44,30,47,37,34,34,48,64,22,52,56,71,66,57,27,54,40,50,51,53,40,40,22,51,54,30,52,94,78,38,46,39,35,34,58,44,56,39,87,67,56,75,73,36,85,87,58,42,45,64,58,52,86,80,87,46,50,38,92,90,74,65,46,82,51,63,43,68,73,49,49,59,43,68,44,74,50,89,75,58,49,45,32,75,83,39,45,78,58,57,74,39,82,64,70,53,48,67,60,48,50,54,58,48,49,53,54,58,54,57,73,69,53,89,68,35,39,40,35,29,65,54,72,57,42,37,25,52,60,91,44,73,48,92,60,54,40,61,41,42,35,50,52,50,48,43,50,46,33,54,70,69,67,66,62,59,48,93,50,64,81,74,52,54,57,53,52,49,38,53,54,28,55,77,56,60,43,94,87,71,49,23,84,34,31,61,65,36,62,77,42,79,66,56,45,52,66,50,51,52,52,40,46,52,49,52,51,51,48,41,50,73,63,65,48,53,71,69,56,48,66,32,55,47,50,42,94,100,48,38,38,50,67,66,59,59,95,37,50,44,77,44,83,61,64,78,76,92,79,88,80,135

Sequence (448 aa):
MLPLLFSSRDRGVTQLPRERGVAPHSSFEPFSSTARRRPRTSICSHFESARVFSFAMPSKPRAAPHLRNREPENVLIALVGLSPAVLTETVFALLQEDPPLVPDRIVVLTTATGARLLRDAFFTRGTWAAFLDHLEAEAGSDLRNSIRFGPIDDCIRILPNADRSADLEDIRTQADNCAVAEYLLETLRAFTENDQIRVIASMAGGRKTAGALLHSVLTLLGRAHDRMTHVLVSDPWDRVPGFFFPGCPGTFVHPDTDDPLNSHQACVELAEVPFVPLRYLFRKELNRHPGSYLRLMDQLRSRALDLDREVSIEFTPAGGQLRVNHLPIQLSPREYALYLWFARRVLDHTGPLPSLNHLEADDLKQEAARHNHPQVPPSWVAPVLDSGNATEEDARRLLSSIRNKMKSAGIDPVAIDRLVPRRGRLSIQISTEKLTLNQNHPTTADRP

Foldseek 3Di:
DDDDDDDDDDDDDDDDDDDDDDDDDDDDDDDDDDDDDDDDDDDDDDDDDDDDDDDDDPPDPPPDPPPDPDQFQEEEEEEAELDLLQVLLVQQQQCVDVPRDQHQEAAYEYFPNRLVNNCCCCPVVVQVVLSQVVVCVVVVDRNVNRYDADNDCRRYPFQAFQVNPGGHNAQDDPRSLQSLLQVLLVVVQVQLVDPSHAYEYELAHGDNSSSVSNLVSCLARPDPRHFYKYKDKDPPQVVWPPQRAQPRDDWTAHPVPRHTDHSVPIDIHIDTDDHHNCCVVCVVVVVPPVHGPVSVVVVVVVLVVVVVPQWFWEAAQLALWIDTPNFTFDAALQLSLLLVLLLVCLLVVVAFDPALQPCDQCSSLVSLVVQQDPPDGHPSSVVSVPDGGADSVNSVVSLVVSLVRCVVSVNDNSQSVQQGADVVGRHRNDHNVRYYHDPDNPPPPDDD